Protein AF-0000000078806136 (afdb_homodimer)

pLDDT: mean 82.34, std 20.95, range [22.03, 98.88]

Structure (mmCIF, N/CA/C/O backbone):
data_AF-0000000078806136-model_v1
#
loop_
_entity.id
_entity.type
_entity.pdbx_description
1 polymer 'Uncharacterized protein'
#
loop_
_atom_site.group_PDB
_atom_site.id
_atom_site.type_symbol
_atom_site.label_atom_id
_atom_site.label_alt_id
_atom_site.label_comp_id
_atom_site.label_asym_id
_atom_site.label_entity_id
_atom_site.label_seq_id
_atom_site.pdbx_PDB_ins_code
_atom_site.Cartn_x
_atom_site.Cartn_y
_atom_site.Cartn_z
_atom_site.occupancy
_atom_site.B_iso_or_equiv
_atom_site.auth_seq_id
_atom_site.auth_comp_id
_atom_site.auth_asym_id
_atom_site.auth_atom_id
_atom_site.pdbx_PDB_model_num
ATOM 1 N N . MET A 1 1 ? -26.422 4.211 33.188 1 22.03 1 MET A N 1
ATOM 2 C CA . MET A 1 1 ? -26.219 2.791 32.906 1 22.03 1 MET A CA 1
ATOM 3 C C . MET A 1 1 ? -25.562 2.588 31.547 1 22.03 1 MET A C 1
ATOM 5 O O . MET A 1 1 ? -26.172 2.865 30.516 1 22.03 1 MET A O 1
ATOM 9 N N . GLY A 1 2 ? -24.25 2.902 31.297 1 23.31 2 GLY A N 1
ATOM 10 C CA . GLY A 1 2 ? -23.438 3.172 30.125 1 23.31 2 GLY A CA 1
ATOM 11 C C . GLY A 1 2 ? -23.141 1.932 29.297 1 23.31 2 GLY A C 1
ATOM 12 O O . GLY A 1 2 ? -22.531 0.977 29.812 1 23.31 2 GLY A O 1
ATOM 13 N N . SER A 1 3 ? -24 1.582 28.312 1 22.83 3 SER A N 1
ATOM 14 C CA . SER A 1 3 ? -23.969 0.37 27.5 1 22.83 3 SER A CA 1
ATOM 15 C C . SER A 1 3 ? -22.641 0.225 26.766 1 22.83 3 SER A C 1
ATOM 17 O O . SER A 1 3 ? -22.25 1.104 26 1 22.83 3 SER A O 1
ATOM 19 N N . GLU A 1 4 ? -21.656 -0.366 27.391 1 23.27 4 GLU A N 1
ATOM 20 C CA . GLU A 1 4 ? -20.359 -0.805 26.875 1 23.27 4 GLU A CA 1
ATOM 21 C C . GLU A 1 4 ? -20.531 -1.69 25.641 1 23.27 4 GLU A C 1
ATOM 23 O O . GLU A 1 4 ? -21.156 -2.752 25.719 1 23.27 4 GLU A O 1
ATOM 28 N N . LEU A 1 5 ? -20.734 -1.144 24.5 1 23.48 5 LEU A N 1
ATOM 29 C CA . LEU A 1 5 ? -20.781 -1.896 23.25 1 23.48 5 LEU A CA 1
ATOM 30 C C . LEU A 1 5 ? -19.578 -2.84 23.141 1 23.48 5 LEU A C 1
ATOM 32 O O . LEU A 1 5 ? -18.438 -2.393 23.016 1 23.48 5 LEU A O 1
ATOM 36 N N . ASP A 1 6 ? -19.594 -3.998 23.781 1 22.66 6 ASP A N 1
ATOM 37 C CA . ASP A 1 6 ? -18.656 -5.105 23.656 1 22.66 6 ASP A CA 1
ATOM 38 C C . ASP A 1 6 ? -18.516 -5.566 22.219 1 22.66 6 ASP A C 1
ATOM 40 O O . ASP A 1 6 ? -19.469 -6.113 21.641 1 22.66 6 ASP A O 1
ATOM 44 N N . LEU A 1 7 ? -17.922 -4.82 21.406 1 25.05 7 LEU A N 1
ATOM 45 C CA . LEU A 1 7 ? -17.578 -5.375 20.109 1 25.05 7 LEU A CA 1
ATOM 46 C C . LEU A 1 7 ? -16.953 -6.762 20.25 1 25.05 7 LEU A C 1
ATOM 48 O O . LEU A 1 7 ? -15.812 -6.895 20.688 1 25.05 7 LEU A O 1
ATOM 52 N N . LEU A 1 8 ? -17.766 -7.691 20.641 1 23.89 8 LEU A N 1
ATOM 53 C CA . LEU A 1 8 ? -17.328 -9.07 20.531 1 23.89 8 LEU A CA 1
ATOM 54 C C . LEU A 1 8 ? -16.656 -9.32 19.172 1 23.89 8 LEU A C 1
ATOM 56 O O . LEU A 1 8 ? -17.312 -9.242 18.125 1 23.89 8 LEU A O 1
ATOM 60 N N . LEU A 1 9 ? -15.516 -8.891 19.078 1 24.55 9 LEU A N 1
ATOM 61 C CA . LEU A 1 9 ? -14.75 -9.367 17.922 1 24.55 9 LEU A CA 1
ATOM 62 C C . LEU A 1 9 ? -15 -10.852 17.688 1 24.55 9 LEU A C 1
ATOM 64 O O . LEU A 1 9 ? -14.984 -11.648 18.641 1 24.55 9 LEU A O 1
ATOM 68 N N . PRO A 1 10 ? -15.922 -11.141 16.859 1 25.14 10 PRO A N 1
ATOM 69 C CA . PRO A 1 10 ? -16.109 -12.586 16.719 1 25.14 10 PRO A CA 1
ATOM 70 C C . PRO A 1 10 ? -14.797 -13.367 16.875 1 25.14 10 PRO A C 1
ATOM 72 O O . PRO A 1 10 ? -13.719 -12.828 16.609 1 25.14 10 PRO A O 1
ATOM 75 N N . ASP A 1 11 ? -14.742 -14.234 17.812 1 25.89 11 ASP A N 1
ATOM 76 C CA . ASP A 1 11 ? -13.695 -15.25 17.922 1 25.89 11 ASP A CA 1
ATOM 77 C C . ASP A 1 11 ? -13.281 -15.758 16.547 1 25.89 11 ASP A C 1
ATOM 79 O O . ASP A 1 11 ? -14.109 -16.25 15.781 1 25.89 11 ASP A O 1
ATOM 83 N N . THR A 1 12 ? -12.477 -15.07 15.914 1 28.09 12 THR A N 1
ATOM 84 C CA . THR A 1 12 ? -11.875 -15.773 14.789 1 28.09 12 THR A CA 1
ATOM 85 C C . THR A 1 12 ? -11.719 -17.266 15.094 1 28.09 12 THR A C 1
ATOM 87 O O . THR A 1 12 ? -11.078 -17.625 16.078 1 28.09 12 THR A O 1
ATOM 90 N N . GLU A 1 13 ? -12.773 -17.984 14.922 1 27.03 13 GLU A N 1
ATOM 91 C CA . GLU A 1 13 ? -12.555 -19.422 14.898 1 27.03 13 GLU A CA 1
ATOM 92 C C . GLU A 1 13 ? -11.164 -19.766 14.359 1 27.03 13 GLU A C 1
ATOM 94 O O . GLU A 1 13 ? -10.898 -19.609 13.164 1 27.03 13 GLU A O 1
ATOM 99 N N . ASN A 1 14 ? -10.156 -19.391 14.977 1 30.73 14 ASN A N 1
ATOM 100 C CA . ASN A 1 14 ? -8.914 -20.141 14.867 1 30.73 14 ASN A CA 1
ATOM 101 C C . ASN A 1 14 ? -9.188 -21.625 14.609 1 30.73 14 ASN A C 1
ATOM 103 O O . ASN A 1 14 ? -9.812 -22.297 15.422 1 30.73 14 ASN A O 1
ATOM 107 N N . ASP A 1 15 ? -9.555 -21.984 13.414 1 30.64 15 ASP A N 1
ATOM 108 C CA . ASP A 1 15 ? -9.75 -23.391 13.078 1 30.64 15 ASP A CA 1
ATOM 109 C C . ASP A 1 15 ? -8.82 -24.281 13.898 1 30.64 15 ASP A C 1
ATOM 111 O O . ASP A 1 15 ? -7.621 -24.359 13.633 1 30.64 15 ASP A O 1
ATOM 115 N N . ALA A 1 16 ? -9.078 -24.484 15.117 1 33.56 16 ALA A N 1
ATOM 116 C CA . ALA A 1 16 ? -8.562 -25.469 16.062 1 33.56 16 ALA A CA 1
ATOM 117 C C . ALA A 1 16 ? -8.391 -26.828 15.406 1 33.56 16 ALA A C 1
ATOM 119 O O . ALA A 1 16 ? -7.566 -27.641 15.844 1 33.56 16 ALA A O 1
ATOM 120 N N . GLY A 1 17 ? -9.375 -27.234 14.719 1 31.09 17 GLY A N 1
ATOM 121 C CA . GLY A 1 17 ? -9.383 -28.641 14.344 1 31.09 17 GLY A CA 1
ATOM 122 C C . GLY A 1 17 ? -8.555 -28.922 13.102 1 31.09 17 GLY A C 1
ATOM 123 O O . GLY A 1 17 ? -8.812 -29.891 12.391 1 31.09 17 GLY A O 1
ATOM 124 N N . ALA A 1 18 ? -8.031 -27.781 12.508 1 38.5 18 ALA A N 1
ATOM 125 C CA . ALA A 1 18 ? -7.215 -28.359 11.43 1 38.5 18 ALA A CA 1
ATOM 126 C C . ALA A 1 18 ? -6.211 -29.359 11.984 1 38.5 18 ALA A C 1
ATOM 128 O O . ALA A 1 18 ? -5.609 -29.141 13.039 1 38.5 18 ALA A O 1
ATOM 129 N N . PRO A 1 19 ? -6.152 -30.531 11.562 1 38.75 19 PRO A N 1
ATOM 130 C CA . PRO A 1 19 ? -5.16 -31.453 12.102 1 38.75 19 PRO A CA 1
ATOM 131 C C . PRO A 1 19 ? -3.791 -30.812 12.305 1 38.75 19 PRO A C 1
ATOM 133 O O . PRO A 1 19 ? -3.479 -29.797 11.664 1 38.75 19 PRO A O 1
ATOM 136 N N . GLN A 1 20 ? -2.906 -31.094 13.305 1 39.34 20 GLN A N 1
ATOM 137 C CA . GLN A 1 20 ? -1.476 -30.969 13.562 1 39.34 20 GLN A CA 1
ATOM 138 C C . GLN A 1 20 ? -0.671 -31.047 12.273 1 39.34 20 GLN A C 1
ATOM 140 O O . GLN A 1 20 ? -0.669 -32.094 11.602 1 39.34 20 GLN A O 1
ATOM 145 N N . GLY A 1 21 ? -0.499 -29.828 11.367 1 57.94 21 GLY A N 1
ATOM 146 C CA . GLY A 1 21 ? 0.366 -29.812 10.195 1 57.94 21 GLY A CA 1
ATOM 147 C C . GLY A 1 21 ? -0.222 -29.031 9.031 1 57.94 21 GLY A C 1
ATOM 148 O O . GLY A 1 21 ? 0.417 -28.891 7.984 1 57.94 21 GLY A O 1
ATOM 149 N N . ALA A 1 22 ? -1.512 -28.547 9.164 1 77.5 22 ALA A N 1
ATOM 150 C CA . ALA A 1 22 ? -2.113 -27.938 7.977 1 77.5 22 ALA A CA 1
ATOM 151 C C . ALA A 1 22 ? -1.697 -26.484 7.84 1 77.5 22 ALA A C 1
ATOM 153 O O . ALA A 1 22 ? -1.535 -25.781 8.844 1 77.5 22 ALA A O 1
ATOM 154 N N . PRO A 1 23 ? -1.522 -25.984 6.629 1 88.5 23 PRO A N 1
ATOM 155 C CA . PRO A 1 23 ? -1.137 -24.594 6.398 1 88.5 23 PRO A CA 1
ATOM 156 C C . PRO A 1 23 ? -2.23 -23.609 6.801 1 88.5 23 PRO A C 1
ATOM 158 O O . PRO A 1 23 ? -3.412 -23.953 6.816 1 88.5 23 PRO A O 1
ATOM 161 N N . ARG A 1 24 ? -1.916 -22.531 7.406 1 92.12 24 ARG A N 1
ATOM 162 C CA . ARG A 1 24 ? -2.824 -21.453 7.758 1 92.12 24 ARG A CA 1
ATOM 163 C C . ARG A 1 24 ? -3.035 -20.5 6.582 1 92.12 24 ARG A C 1
ATOM 165 O O . ARG A 1 24 ? -2.072 -20.078 5.941 1 92.12 24 ARG A O 1
ATOM 172 N N . THR A 1 25 ? -4.324 -20.234 6.258 1 93.31 25 THR A N 1
ATOM 173 C CA . THR A 1 25 ? -4.648 -19.297 5.191 1 93.31 25 THR A CA 1
ATOM 174 C C . THR A 1 25 ? -5.129 -17.969 5.766 1 93.31 25 THR A C 1
ATOM 176 O O . THR A 1 25 ? -6.082 -17.922 6.551 1 93.31 25 THR A O 1
ATOM 179 N N . ILE A 1 26 ? -4.512 -16.859 5.469 1 96 26 ILE A N 1
ATOM 180 C CA . ILE A 1 26 ? -4.863 -15.523 5.918 1 96 26 ILE A CA 1
ATOM 181 C C . ILE A 1 26 ? -5.5 -14.75 4.766 1 96 26 ILE A C 1
ATOM 183 O O . ILE A 1 26 ? -4.805 -14.289 3.857 1 96 26 ILE A O 1
ATOM 187 N N . GLU A 1 27 ? -6.762 -14.586 4.871 1 95.38 27 GLU A N 1
ATOM 188 C CA . GLU A 1 27 ? -7.504 -13.867 3.838 1 95.38 27 GLU A CA 1
ATOM 189 C C . GLU A 1 27 ? -7.367 -12.352 4.008 1 95.38 27 GLU A C 1
ATOM 191 O O . GLU A 1 27 ? -7.383 -11.844 5.129 1 95.38 27 GLU A O 1
ATOM 196 N N . ARG A 1 28 ? -7.328 -11.641 2.885 1 96.56 28 ARG A N 1
ATOM 197 C CA . ARG A 1 28 ? -7.273 -10.18 2.928 1 96.56 28 ARG A CA 1
ATOM 198 C C . ARG A 1 28 ? -8.664 -9.578 2.75 1 96.56 28 ARG A C 1
ATOM 200 O O . ARG A 1 28 ? -8.883 -8.766 1.852 1 96.56 28 ARG A O 1
ATOM 207 N N . SER A 1 29 ? -9.547 -9.992 3.607 1 97.06 29 SER A N 1
ATOM 208 C CA . SER A 1 29 ? -10.875 -9.398 3.703 1 97.06 29 SER A CA 1
ATOM 209 C C . SER A 1 29 ? -10.836 -8.07 4.449 1 97.06 29 SER A C 1
ATOM 211 O O . SER A 1 29 ? -9.867 -7.773 5.152 1 97.06 29 SER A O 1
ATOM 213 N N . PRO A 1 30 ? -11.891 -7.238 4.277 1 98.25 30 PRO A N 1
ATOM 214 C CA . PRO A 1 30 ? -11.938 -5.969 5.008 1 98.25 30 PRO A CA 1
ATOM 215 C C . PRO A 1 30 ? -11.727 -6.145 6.508 1 98.25 30 PRO A C 1
ATOM 217 O O . PRO A 1 30 ? -10.961 -5.395 7.117 1 98.25 30 PRO A O 1
ATOM 220 N N . ARG A 1 31 ? -12.297 -7.164 7.086 1 98.38 31 ARG A N 1
ATOM 221 C CA . ARG A 1 31 ? -12.164 -7.418 8.516 1 98.38 31 ARG A CA 1
ATOM 222 C C . ARG A 1 31 ? -10.719 -7.781 8.867 1 98.3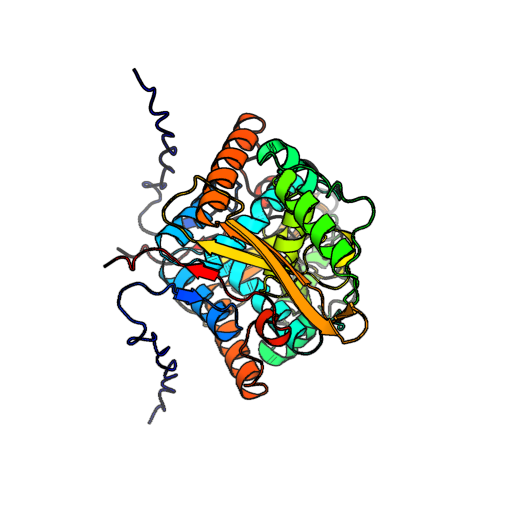8 31 ARG A C 1
ATOM 224 O O . ARG A 1 31 ? -10.188 -7.309 9.875 1 98.38 31 ARG A O 1
ATOM 231 N N . ASN A 1 32 ? -10.133 -8.602 8.102 1 98.19 32 ASN A N 1
ATOM 232 C CA . ASN A 1 32 ? -8.758 -9.016 8.375 1 98.19 32 ASN A CA 1
ATOM 233 C C . ASN A 1 32 ? -7.77 -7.875 8.141 1 98.19 32 ASN A C 1
ATOM 235 O O . ASN A 1 32 ? -6.758 -7.777 8.836 1 98.19 32 ASN A O 1
ATOM 239 N N . LEU A 1 33 ? -8.086 -7.027 7.152 1 98.69 33 LEU A N 1
ATOM 240 C CA . LEU A 1 33 ? -7.211 -5.887 6.898 1 98.69 33 LEU A CA 1
ATOM 241 C C . LEU A 1 33 ? -7.207 -4.93 8.086 1 98.69 33 LEU A C 1
ATOM 243 O O . LEU A 1 33 ? -6.145 -4.523 8.555 1 98.69 33 LEU A O 1
ATOM 247 N N . ILE A 1 34 ? -8.422 -4.582 8.555 1 98.88 34 ILE A N 1
ATOM 248 C CA . ILE A 1 34 ? -8.484 -3.643 9.672 1 98.88 34 ILE A CA 1
ATOM 249 C C . ILE A 1 34 ? -7.93 -4.301 10.93 1 98.88 34 ILE A C 1
ATOM 251 O O . ILE A 1 34 ? -7.301 -3.641 11.758 1 98.88 34 ILE A O 1
ATOM 255 N N . GLY A 1 35 ? -8.156 -5.617 11.117 1 98.81 35 GLY A N 1
ATOM 256 C CA . GLY A 1 35 ? -7.547 -6.344 12.211 1 98.81 35 GLY A CA 1
ATOM 257 C C . GLY A 1 35 ? -6.031 -6.336 12.164 1 98.81 35 GLY A C 1
ATOM 258 O O . GLY A 1 35 ? -5.371 -6.18 13.195 1 98.81 35 GLY A O 1
ATOM 259 N N . GLU A 1 36 ? -5.5 -6.566 10.984 1 98.75 36 GLU A N 1
ATOM 260 C CA . GLU A 1 36 ? -4.051 -6.527 10.797 1 98.75 36 GLU A CA 1
ATOM 261 C C . GLU A 1 36 ? -3.484 -5.156 11.141 1 98.75 36 GLU A C 1
ATOM 263 O O . GLU A 1 36 ? -2.428 -5.059 11.773 1 98.75 36 GLU A O 1
ATOM 268 N N . ALA A 1 37 ? -4.156 -4.066 10.68 1 98.81 37 ALA A N 1
ATOM 269 C CA . ALA A 1 37 ? -3.711 -2.713 11 1 98.81 37 ALA A CA 1
ATOM 270 C C . ALA A 1 37 ? -3.68 -2.49 12.508 1 98.81 37 ALA A C 1
ATOM 272 O O . ALA A 1 37 ? -2.729 -1.907 13.039 1 98.81 37 ALA A O 1
ATOM 273 N N . ARG A 1 38 ? -4.66 -2.951 13.188 1 98.81 38 ARG A N 1
ATOM 274 C CA . ARG A 1 38 ? -4.711 -2.826 14.641 1 98.81 38 ARG A CA 1
ATOM 275 C C . ARG A 1 38 ? -3.578 -3.605 15.305 1 98.81 38 ARG A C 1
ATOM 277 O O . ARG A 1 38 ? -2.91 -3.1 16.203 1 98.81 38 ARG A O 1
ATOM 284 N N . LEU A 1 39 ? -3.365 -4.828 14.883 1 98.75 39 LEU A N 1
ATOM 285 C CA . LEU A 1 39 ? -2.289 -5.645 15.43 1 98.75 39 LEU A CA 1
ATOM 286 C C . LEU A 1 39 ? -0.934 -4.984 15.203 1 98.75 39 LEU A C 1
ATOM 288 O O . LEU A 1 39 ? -0.075 -4.996 16.094 1 98.75 39 LEU A O 1
ATOM 292 N N . ALA A 1 40 ? -0.75 -4.469 14.016 1 98.75 40 ALA A N 1
ATOM 293 C CA . ALA A 1 40 ? 0.492 -3.756 13.719 1 98.75 40 ALA A CA 1
ATOM 294 C C . ALA A 1 40 ? 0.665 -2.553 14.641 1 98.75 40 ALA A C 1
ATOM 296 O O . ALA A 1 40 ? 1.751 -2.326 15.18 1 98.75 40 ALA A O 1
ATOM 297 N N . PHE A 1 41 ? -0.409 -1.783 14.805 1 98.44 41 PHE A N 1
ATOM 298 C CA . PHE A 1 41 ? -0.389 -0.627 15.688 1 98.44 41 PHE A CA 1
ATOM 299 C C . PHE A 1 41 ? 0.006 -1.037 17.109 1 98.44 41 PHE A C 1
ATOM 301 O O . PHE A 1 41 ? 0.871 -0.41 17.719 1 98.44 41 PHE A O 1
ATOM 308 N N . ASP A 1 42 ? -0.564 -2.107 17.578 1 97.38 42 ASP A N 1
ATOM 309 C CA . ASP A 1 42 ? -0.329 -2.574 18.938 1 97.38 42 ASP A CA 1
ATOM 310 C C . ASP A 1 42 ? 1.096 -3.098 19.109 1 97.38 42 ASP A C 1
ATOM 312 O O . ASP A 1 42 ? 1.669 -3.023 20.188 1 97.38 42 ASP A O 1
ATOM 316 N N . ALA A 1 43 ? 1.658 -3.59 18.047 1 97.12 43 ALA A N 1
ATOM 317 C CA . ALA A 1 43 ? 3.021 -4.113 18.078 1 97.12 43 ALA A CA 1
ATOM 318 C C . ALA A 1 43 ? 4.043 -2.992 17.891 1 97.12 43 ALA A C 1
ATOM 320 O O . ALA A 1 43 ? 5.25 -3.24 17.859 1 97.12 43 ALA A O 1
ATOM 321 N N . GLY A 1 44 ? 3.621 -1.729 17.672 1 96.38 44 GLY A N 1
ATOM 322 C CA . GLY A 1 44 ? 4.512 -0.599 17.484 1 96.38 44 GLY A CA 1
ATOM 323 C C . GLY A 1 44 ? 5.023 -0.487 16.047 1 96.38 44 GLY A C 1
ATOM 324 O O . GLY A 1 44 ? 5.965 0.263 15.781 1 96.38 44 GLY A O 1
ATOM 325 N N . LEU A 1 45 ? 4.438 -1.292 15.148 1 98.38 45 LEU A N 1
ATO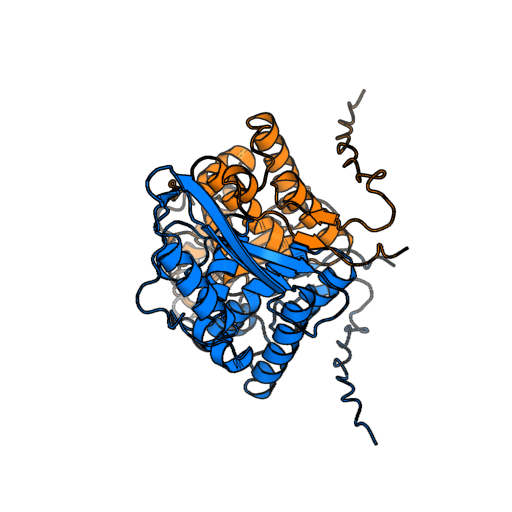M 326 C CA . LEU A 1 45 ? 4.805 -1.248 13.734 1 98.38 45 LEU A CA 1
ATOM 327 C C . LEU A 1 45 ? 3.957 -0.227 12.984 1 98.38 45 LEU A C 1
ATOM 329 O O . LEU A 1 45 ? 3.059 -0.598 12.227 1 98.38 45 LEU A O 1
ATOM 333 N N . LEU A 1 46 ? 4.312 1.012 13.125 1 98.62 46 LEU A N 1
ATOM 334 C CA . LEU A 1 46 ? 3.436 2.111 12.734 1 98.62 46 LEU A CA 1
ATOM 335 C C . LEU A 1 46 ? 3.459 2.314 11.219 1 98.62 46 LEU A C 1
ATOM 337 O O . LEU A 1 46 ? 2.451 2.705 10.625 1 98.62 46 LEU A O 1
ATOM 341 N N . ILE A 1 47 ? 4.629 2.037 10.539 1 98.75 47 ILE A N 1
ATOM 342 C CA . ILE A 1 47 ? 4.66 2.078 9.078 1 98.75 47 ILE A CA 1
ATOM 343 C C . ILE A 1 47 ? 3.695 1.037 8.516 1 98.75 47 ILE A C 1
ATOM 345 O O . ILE A 1 47 ? 2.906 1.336 7.613 1 98.75 47 ILE A O 1
ATOM 349 N N . SER A 1 48 ? 3.73 -0.186 9.094 1 98.81 48 SER A N 1
ATOM 350 C CA . SER A 1 48 ? 2.846 -1.269 8.672 1 98.81 48 SER A CA 1
ATOM 351 C C . SER A 1 48 ? 1.382 -0.897 8.891 1 98.81 48 SER A C 1
ATOM 353 O O . SER A 1 48 ? 0.556 -1.07 7.988 1 98.81 48 SER A O 1
ATOM 355 N N . CYS A 1 49 ? 1.104 -0.375 10.062 1 98.88 49 CYS A N 1
ATOM 356 C CA . CYS A 1 49 ? -0.261 0.033 10.375 1 98.88 49 CYS A CA 1
ATOM 357 C C . CYS A 1 49 ? -0.784 1.026 9.344 1 98.88 49 CYS A C 1
ATOM 359 O O . CYS A 1 49 ? -1.831 0.802 8.734 1 98.88 49 CYS A O 1
ATOM 361 N N . LEU A 1 50 ? -0.031 2.061 9.141 1 98.88 50 LEU A N 1
ATOM 362 C CA . LEU A 1 50 ? -0.446 3.115 8.219 1 98.88 50 LEU A CA 1
ATOM 363 C C . LEU A 1 50 ? -0.604 2.574 6.805 1 98.88 50 LEU A C 1
ATOM 365 O O . LEU A 1 50 ? -1.581 2.889 6.121 1 98.88 50 LEU A O 1
ATOM 369 N N . THR A 1 51 ? 0.321 1.754 6.359 1 98.88 51 THR A N 1
ATOM 370 C CA . THR A 1 51 ? 0.348 1.261 4.988 1 98.88 51 THR A CA 1
ATOM 371 C C . THR A 1 51 ? -0.854 0.363 4.711 1 98.88 51 THR A C 1
ATOM 373 O O . THR A 1 51 ? -1.502 0.486 3.67 1 98.88 51 THR A O 1
ATOM 376 N N . VAL A 1 52 ? -1.174 -0.506 5.621 1 98.88 52 VAL A N 1
ATOM 377 C CA . VAL A 1 52 ? -2.344 -1.36 5.449 1 98.88 52 VAL A CA 1
ATOM 378 C C . VAL A 1 52 ? -3.615 -0.518 5.531 1 98.88 52 VAL A C 1
ATOM 380 O O . VAL A 1 52 ? -4.52 -0.668 4.707 1 98.88 52 VAL A O 1
ATOM 383 N N . LEU A 1 53 ? -3.635 0.368 6.461 1 98.88 53 LEU A N 1
ATOM 384 C CA . LEU A 1 53 ? -4.82 1.161 6.77 1 98.88 53 LEU A CA 1
ATOM 385 C C . LEU A 1 53 ? -5.273 1.953 5.547 1 98.88 53 LEU A C 1
ATOM 387 O O . LEU A 1 53 ? -6.469 2.002 5.242 1 98.88 53 LEU A O 1
ATOM 391 N N . VAL A 1 54 ? -4.352 2.545 4.828 1 98.81 54 VAL A N 1
ATOM 392 C CA . VAL A 1 54 ? -4.715 3.463 3.754 1 98.81 54 VAL A CA 1
ATOM 393 C C . VAL A 1 54 ? -5.219 2.674 2.547 1 98.81 54 VAL A C 1
ATOM 395 O O . VAL A 1 54 ? -5.805 3.246 1.626 1 98.81 54 VAL A O 1
ATOM 398 N N . THR A 1 55 ? -5.07 1.377 2.506 1 98.75 55 THR A N 1
ATOM 399 C CA . THR A 1 55 ? -5.527 0.59 1.365 1 98.75 55 THR A CA 1
ATOM 400 C C . THR A 1 55 ? -7 0.231 1.513 1 98.75 55 THR A C 1
ATOM 402 O O . THR A 1 55 ? -7.66 -0.12 0.532 1 98.75 55 THR A O 1
ATOM 405 N N . ILE A 1 56 ? -7.523 0.251 2.689 1 98.88 56 ILE A N 1
ATOM 406 C CA . ILE A 1 56 ? -8.781 -0.388 3.055 1 98.88 56 ILE A CA 1
ATOM 407 C C . ILE A 1 56 ? -9.93 0.233 2.256 1 98.88 56 ILE A C 1
ATOM 409 O O . ILE A 1 56 ? -10.727 -0.482 1.648 1 98.88 56 ILE A O 1
ATOM 413 N N . PRO A 1 57 ? -10.047 1.581 2.146 1 98.75 57 PRO A N 1
ATOM 414 C CA . PRO A 1 57 ? -11.188 2.146 1.415 1 98.75 57 PRO A CA 1
ATOM 415 C C . PRO A 1 57 ? -11.211 1.721 -0.051 1 98.75 57 PRO A C 1
ATOM 417 O O . PRO A 1 57 ? -12.281 1.433 -0.593 1 98.75 57 PRO A O 1
ATOM 420 N N . ASP A 1 58 ? -10.031 1.713 -0.647 1 97.94 58 ASP A N 1
ATOM 421 C CA . ASP A 1 58 ? -9.977 1.317 -2.051 1 97.94 58 ASP A CA 1
ATOM 422 C C . ASP A 1 58 ? -10.344 -0.153 -2.225 1 97.94 58 ASP A C 1
ATOM 424 O O . ASP A 1 58 ? -11.078 -0.508 -3.152 1 97.94 58 ASP A O 1
ATOM 428 N N . VAL A 1 59 ? -9.844 -1.013 -1.363 1 97.75 59 VAL A N 1
ATOM 429 C CA . VAL A 1 59 ? -10.172 -2.434 -1.409 1 97.75 59 VAL A CA 1
ATOM 430 C C . VAL A 1 59 ? -11.688 -2.619 -1.272 1 97.75 59 VAL A C 1
ATOM 432 O O . VAL A 1 59 ? -12.305 -3.34 -2.059 1 97.75 59 VAL A O 1
ATOM 435 N N . CYS A 1 60 ? -12.305 -1.952 -0.316 1 98.31 60 CYS A N 1
ATOM 436 C CA . CYS A 1 60 ? -13.734 -2.062 -0.076 1 98.31 60 CYS A CA 1
ATOM 437 C C . CYS A 1 60 ? -14.531 -1.528 -1.262 1 98.31 60 CYS A C 1
ATOM 439 O O . CYS A 1 60 ? -15.508 -2.146 -1.688 1 98.31 60 CYS A O 1
ATOM 441 N N . ALA A 1 61 ? -14.109 -0.401 -1.767 1 97.88 61 ALA A N 1
ATOM 442 C CA . ALA A 1 61 ? -14.789 0.189 -2.914 1 97.88 61 ALA A CA 1
ATOM 443 C C . ALA A 1 61 ? -14.742 -0.743 -4.121 1 97.88 61 ALA A C 1
ATOM 445 O O . ALA A 1 61 ? -15.719 -0.858 -4.867 1 97.88 61 ALA A O 1
ATOM 446 N N . ASN A 1 62 ? -13.609 -1.386 -4.305 1 95.06 62 ASN A N 1
ATOM 447 C CA . ASN A 1 62 ? -13.43 -2.309 -5.418 1 95.06 62 ASN A CA 1
ATOM 448 C C . ASN A 1 62 ? -14.344 -3.523 -5.297 1 95.06 62 ASN A C 1
ATOM 450 O O . ASN A 1 62 ? -14.805 -4.066 -6.301 1 95.06 62 ASN A O 1
ATOM 454 N N . LEU A 1 63 ? -14.57 -3.959 -4.09 1 95 63 LEU A N 1
ATOM 455 C CA . LEU A 1 63 ? -15.469 -5.086 -3.859 1 95 63 LEU A CA 1
ATOM 456 C C . LEU A 1 63 ? -16.891 -4.734 -4.266 1 95 63 LEU A C 1
ATOM 458 O O . LEU A 1 63 ? -17.656 -5.605 -4.695 1 95 63 LEU A O 1
ATOM 462 N N . ILE A 1 64 ? -17.25 -3.482 -4.121 1 95.12 64 ILE A N 1
ATOM 463 C CA . ILE A 1 64 ? -18.594 -3.035 -4.496 1 95.12 64 ILE A CA 1
ATOM 464 C C . ILE A 1 64 ? -18.688 -2.918 -6.016 1 95.12 64 ILE A C 1
ATOM 466 O O . ILE A 1 64 ? -19.578 -3.492 -6.633 1 95.12 64 ILE A O 1
ATOM 470 N N . ASP A 1 65 ? -17.781 -2.137 -6.602 1 93.94 65 ASP A N 1
ATOM 471 C CA . ASP A 1 65 ? -17.797 -1.851 -8.031 1 93.94 65 ASP A CA 1
ATOM 472 C C . ASP A 1 65 ? -16.391 -1.514 -8.523 1 93.94 65 ASP A C 1
ATOM 474 O O . ASP A 1 65 ? -15.953 -0.36 -8.453 1 93.94 65 ASP A O 1
ATOM 478 N N . PRO A 1 66 ? -15.727 -2.441 -9.125 1 90.62 66 PRO A N 1
ATOM 479 C CA . PRO A 1 66 ? -14.352 -2.209 -9.57 1 90.62 66 PRO A CA 1
ATOM 480 C C . PRO A 1 66 ? -14.266 -1.195 -10.711 1 90.62 66 PRO A C 1
ATOM 482 O O . PRO A 1 66 ? -13.18 -0.692 -11.008 1 90.62 66 PRO A O 1
ATOM 485 N N . SER A 1 67 ? -15.273 -0.858 -11.312 1 90.06 67 SER A N 1
ATOM 486 C CA . SER A 1 67 ? -15.258 0.038 -12.469 1 90.06 67 SER A CA 1
ATOM 487 C C . SER A 1 67 ? -15.422 1.492 -12.039 1 90.06 67 SER A C 1
ATOM 489 O O . SER A 1 67 ? -15.203 2.408 -12.836 1 90.06 67 SER A O 1
ATOM 491 N N . ASN A 1 68 ? -15.734 1.71 -10.789 1 92.81 68 ASN A N 1
ATOM 492 C CA . ASN A 1 68 ? -15.977 3.062 -10.297 1 92.81 68 ASN A CA 1
ATOM 493 C C . ASN A 1 68 ? -14.672 3.766 -9.93 1 92.81 68 ASN A C 1
ATOM 495 O O . ASN A 1 68 ? -14.102 3.516 -8.867 1 92.81 68 ASN A O 1
ATOM 499 N N . LYS A 1 69 ? -14.266 4.719 -10.625 1 90.12 69 LYS A N 1
ATOM 500 C CA . LYS A 1 69 ? -13 5.422 -10.438 1 90.12 69 LYS A CA 1
ATOM 501 C C . LYS A 1 69 ? -13.031 6.285 -9.18 1 90.12 69 LYS A C 1
ATOM 503 O O . LYS A 1 69 ? -11.984 6.605 -8.617 1 90.12 69 LYS A O 1
ATOM 508 N N . ASP A 1 70 ? -14.211 6.676 -8.742 1 93.44 70 ASP A N 1
ATOM 509 C CA . ASP A 1 70 ? -14.352 7.5 -7.547 1 93.44 70 ASP A CA 1
ATOM 510 C C . ASP A 1 70 ? -14.719 6.648 -6.332 1 93.44 70 ASP A C 1
ATOM 512 O O . ASP A 1 70 ? -15.141 7.176 -5.301 1 93.44 70 ASP A O 1
ATOM 516 N N . GLY A 1 71 ? -14.656 5.402 -6.426 1 96.62 71 GLY A N 1
ATOM 517 C CA . GLY A 1 71 ? -15.109 4.484 -5.398 1 96.62 71 GLY A CA 1
ATOM 518 C C . GLY A 1 71 ? -14.461 4.727 -4.047 1 96.62 71 GLY A C 1
ATOM 519 O O . GLY A 1 71 ? -15.141 4.75 -3.021 1 96.62 71 GLY A O 1
ATOM 520 N N . GLN A 1 72 ? -13.188 4.922 -4.078 1 96.94 72 GLN A N 1
ATOM 521 C CA . GLN A 1 72 ? -12.461 5.141 -2.832 1 96.94 72 GLN A CA 1
ATOM 522 C C . GLN A 1 72 ? -12.961 6.391 -2.115 1 96.94 72 GLN A C 1
ATOM 524 O O . GLN A 1 72 ? -13.234 6.355 -0.913 1 96.94 72 GLN A O 1
ATOM 529 N N . ARG A 1 73 ? -13.023 7.5 -2.83 1 96.25 73 ARG A N 1
ATOM 530 C CA . ARG A 1 73 ? -13.477 8.766 -2.254 1 96.25 73 ARG A CA 1
ATOM 531 C C . ARG A 1 73 ? -14.891 8.633 -1.694 1 96.25 73 ARG A C 1
ATOM 533 O O . ARG A 1 73 ? -15.172 9.117 -0.596 1 96.25 73 ARG A O 1
ATOM 540 N N . ASN A 1 74 ? -15.742 7.992 -2.459 1 97.62 74 ASN A N 1
ATOM 541 C CA . ASN A 1 74 ? -17.125 7.781 -2.02 1 97.62 74 ASN A CA 1
ATOM 542 C C . ASN A 1 74 ? -17.172 6.93 -0.753 1 97.62 74 ASN A C 1
ATOM 544 O O . ASN A 1 74 ? -17.984 7.199 0.146 1 97.62 74 ASN A O 1
ATOM 548 N N . TRP A 1 75 ? -16.375 5.934 -0.741 1 98.56 75 TRP A N 1
ATOM 549 C CA . TRP A 1 75 ? -16.328 5.074 0.437 1 98.56 75 TRP A CA 1
ATOM 550 C C . TRP A 1 75 ? -15.906 5.867 1.671 1 98.56 75 TRP A C 1
ATOM 552 O O . TRP A 1 75 ? -16.516 5.727 2.74 1 98.56 75 TRP A O 1
ATOM 562 N N . CYS A 1 76 ? -14.922 6.727 1.527 1 97.94 76 CYS A N 1
ATOM 563 C CA . CYS A 1 76 ? -14.438 7.551 2.629 1 97.94 76 CYS A CA 1
ATOM 564 C C . CYS A 1 76 ? -15.523 8.508 3.113 1 97.94 76 CYS A C 1
ATOM 566 O O . CYS A 1 76 ? -15.68 8.711 4.32 1 97.94 76 CYS A O 1
ATOM 568 N N . THR A 1 77 ? -16.234 9.07 2.195 1 96.81 77 THR A N 1
ATOM 569 C CA . THR A 1 77 ? -17.312 9.984 2.555 1 96.81 77 THR A CA 1
ATOM 570 C C . THR A 1 77 ? -18.422 9.242 3.305 1 96.81 77 THR A C 1
ATOM 572 O O . THR A 1 77 ? -18.875 9.703 4.348 1 96.81 77 THR A O 1
ATOM 575 N N . ARG A 1 78 ? -18.719 8.18 2.846 1 97.62 78 ARG A N 1
ATOM 576 C CA . ARG A 1 78 ? -19.875 7.449 3.363 1 97.62 78 ARG A CA 1
ATOM 577 C C . ARG A 1 78 ? -19.547 6.797 4.703 1 97.62 78 ARG A C 1
ATOM 579 O O . ARG A 1 78 ? -20.344 6.859 5.641 1 97.62 78 ARG A O 1
ATOM 586 N N . TYR A 1 79 ? -18.359 6.199 4.801 1 98.56 79 TYR A N 1
ATOM 587 C CA . TYR A 1 79 ? -18.156 5.32 5.945 1 98.56 79 TYR A CA 1
ATOM 588 C C . TYR A 1 79 ? -17.188 5.953 6.945 1 98.56 79 TYR A C 1
ATOM 590 O O . TYR A 1 79 ? -17.156 5.562 8.117 1 98.56 79 TYR A O 1
ATOM 598 N N . LEU A 1 80 ? -16.406 6.918 6.492 1 97.44 80 LEU A N 1
ATOM 599 C CA . LEU A 1 80 ? -15.5 7.602 7.414 1 97.44 80 LEU A CA 1
ATOM 600 C C . LEU A 1 80 ? -16.031 8.984 7.77 1 97.44 80 LEU A C 1
ATOM 602 O O . LEU A 1 80 ? -15.516 9.633 8.68 1 97.44 80 LEU A O 1
ATOM 606 N N . GLY A 1 81 ? -16.953 9.469 6.996 1 94.56 81 GLY A N 1
ATOM 607 C CA . GLY A 1 81 ? -17.594 10.742 7.293 1 94.56 81 GLY A CA 1
ATOM 608 C C . GLY A 1 81 ? -16.781 11.938 6.824 1 94.56 81 GLY A C 1
ATOM 609 O O . GLY A 1 81 ? -16.953 13.047 7.328 1 94.56 81 GLY A O 1
ATOM 610 N N . PHE A 1 82 ? -15.867 11.711 5.93 1 93.69 82 PHE A N 1
ATOM 611 C CA . PHE A 1 82 ? -15.094 12.82 5.398 1 93.69 82 PHE A CA 1
ATOM 612 C C . PHE A 1 82 ? -15.898 13.594 4.359 1 93.69 82 PHE A C 1
ATOM 614 O O . PHE A 1 82 ? -16.594 12.992 3.539 1 93.69 82 PHE A O 1
ATOM 621 N N . PRO A 1 83 ? -15.781 14.906 4.398 1 90.62 83 PRO A N 1
ATOM 622 C CA . PRO A 1 83 ? -16.312 15.617 3.234 1 90.62 83 PRO A CA 1
ATOM 623 C C . PRO A 1 83 ? -15.625 15.203 1.932 1 90.62 83 PRO A C 1
ATOM 625 O O . PRO A 1 83 ? -14.461 14.805 1.939 1 90.62 83 PRO A O 1
ATOM 628 N N . SER A 1 84 ? -16.297 15.273 0.81 1 87.12 84 SER A N 1
ATOM 629 C CA . SER A 1 84 ? -15.781 14.766 -0.459 1 87.12 84 SER A CA 1
ATOM 630 C C . SER A 1 84 ? -14.578 15.586 -0.935 1 87.12 84 SER A C 1
ATOM 632 O O . SER A 1 84 ? -13.492 15.039 -1.122 1 87.12 84 SER A O 1
ATOM 634 N N . THR A 1 85 ? -14.828 16.891 -1.326 1 78.06 85 THR A N 1
ATOM 635 C CA . THR A 1 85 ? -13.758 17.719 -1.878 1 78.06 85 THR A CA 1
ATOM 636 C C . THR A 1 85 ? -13.555 18.969 -1.03 1 78.06 85 THR A C 1
ATOM 638 O O . THR A 1 85 ? -14.461 19.391 -0.315 1 78.06 85 THR A O 1
ATOM 641 N N . PRO A 1 86 ? -12.125 19.266 -1.18 1 61.91 86 PRO A N 1
ATOM 642 C CA . PRO A 1 86 ? -11.938 20.516 -0.456 1 61.91 86 PRO A CA 1
ATOM 643 C C . PRO A 1 86 ? -12.773 21.656 -1.029 1 61.91 86 PRO A C 1
ATOM 645 O O . PRO A 1 86 ? -13.039 21.688 -2.234 1 61.91 86 PRO A O 1
ATOM 648 N N . VAL A 1 87 ? -13.594 22.266 -0.282 1 53.72 87 VAL A N 1
ATOM 649 C CA . VAL A 1 87 ? -14.43 23.391 -0.708 1 53.72 87 VAL A CA 1
ATOM 650 C C . VAL A 1 87 ? -13.555 24.609 -1.017 1 53.72 87 VAL A C 1
ATOM 652 O O . VAL A 1 87 ? -14 25.75 -0.881 1 53.72 87 VAL A O 1
ATOM 655 N N . VAL A 1 88 ? -12.25 24.469 -1.077 1 54.91 88 VAL A N 1
ATOM 656 C CA . VAL A 1 88 ? -11.719 25.812 -1.213 1 54.91 88 VAL A CA 1
ATOM 657 C C . VAL A 1 88 ? -11.688 26.219 -2.688 1 54.91 88 VAL A C 1
ATOM 659 O O . VAL A 1 88 ? -11.336 25.406 -3.547 1 54.91 88 VAL A O 1
ATOM 662 N N . ASP A 1 89 ? -12.516 27.125 -3.205 1 51.34 89 ASP A N 1
ATOM 663 C CA . ASP A 1 89 ? -12.633 27.672 -4.551 1 51.34 89 ASP A CA 1
ATOM 664 C C . ASP A 1 89 ? -11.266 27.781 -5.223 1 51.34 89 ASP A C 1
ATOM 666 O O . ASP A 1 89 ? -11.148 27.562 -6.43 1 51.34 89 ASP A O 1
ATOM 670 N N . ASP A 1 90 ? -10.227 28.406 -4.559 1 53.16 90 ASP A N 1
ATOM 671 C CA . ASP A 1 90 ? -8.922 28.688 -5.141 1 53.16 90 ASP A CA 1
ATOM 672 C C . ASP A 1 90 ? -7.797 28.156 -4.254 1 53.16 90 ASP A C 1
ATOM 674 O O . ASP A 1 90 ? -7.395 28.797 -3.289 1 53.16 90 ASP A O 1
ATOM 678 N N . ILE A 1 91 ? -7.621 26.766 -4.312 1 57.19 91 ILE A N 1
ATOM 679 C CA . ILE A 1 91 ? -6.449 26.234 -3.625 1 57.19 91 ILE A CA 1
ATOM 680 C C . ILE A 1 91 ? -5.18 26.797 -4.254 1 57.19 91 ILE A C 1
ATOM 682 O O . ILE A 1 91 ? -4.84 26.469 -5.395 1 57.19 91 ILE A O 1
ATOM 686 N N . ASP A 1 92 ? -4.836 27.938 -3.906 1 61.75 92 ASP A N 1
ATOM 687 C CA . ASP A 1 92 ? -3.58 28.469 -4.43 1 61.75 92 ASP A CA 1
ATOM 688 C C . ASP A 1 92 ? -2.381 27.812 -3.744 1 61.75 92 ASP A C 1
ATOM 690 O O . ASP A 1 92 ? -2.115 28.078 -2.57 1 61.75 92 ASP A O 1
ATOM 694 N N . ARG A 1 93 ? -1.791 26.891 -4.438 1 73.75 93 ARG A N 1
ATOM 695 C CA . ARG A 1 93 ? -0.614 26.219 -3.895 1 73.75 93 ARG A CA 1
ATOM 696 C C . ARG A 1 93 ? 0.667 26.922 -4.324 1 73.75 93 ARG A C 1
ATOM 698 O O . ARG A 1 93 ? 1.744 26.328 -4.324 1 73.75 93 ARG A O 1
ATOM 705 N N . SER A 1 94 ? 0.328 28.125 -4.758 1 68.44 94 SER A N 1
ATOM 706 C CA . SER A 1 94 ? 1.503 28.891 -5.16 1 68.44 94 SER A CA 1
ATOM 707 C C . SER A 1 94 ? 2.469 29.078 -3.996 1 68.44 94 SER A C 1
ATOM 709 O O . SER A 1 94 ? 2.045 29.266 -2.854 1 68.44 94 SER A O 1
ATOM 711 N N . ARG A 1 95 ? 3.689 28.922 -4.344 1 69.81 95 ARG A N 1
ATOM 712 C CA . ARG A 1 95 ? 4.742 29.094 -3.346 1 69.81 95 ARG A CA 1
ATOM 713 C C . ARG A 1 95 ? 4.93 30.578 -2.994 1 69.81 95 ARG A C 1
ATOM 715 O O . ARG A 1 95 ? 5.531 30.891 -1.967 1 69.81 95 ARG A O 1
ATOM 722 N N . LYS A 1 96 ? 4.441 31.406 -3.873 1 71.5 96 LYS A N 1
ATOM 723 C CA . LYS A 1 96 ? 4.477 32.844 -3.609 1 71.5 96 LYS A CA 1
ATOM 724 C C . LYS A 1 96 ? 3.078 33.375 -3.32 1 71.5 96 LYS A C 1
ATOM 726 O O . LYS A 1 96 ? 2.195 33.312 -4.18 1 71.5 96 LYS A O 1
ATOM 731 N N . GLN A 1 97 ? 2.93 33.594 -2.068 1 72.31 97 GLN A N 1
ATOM 732 C CA . GLN A 1 97 ? 1.611 34.094 -1.668 1 72.31 97 GLN A CA 1
ATOM 733 C C . GLN A 1 97 ? 1.726 35.25 -0.677 1 72.31 97 GLN A C 1
ATOM 735 O O . GLN A 1 97 ? 2.734 35.375 0.018 1 72.31 97 GLN A O 1
ATOM 740 N N . SER A 1 98 ? 0.763 36.062 -0.839 1 72.38 98 SER A N 1
ATOM 741 C CA . SER A 1 98 ? 0.734 37.125 0.168 1 72.38 98 SER A CA 1
ATOM 742 C C . SER A 1 98 ? 0.392 36.562 1.545 1 72.38 98 SER A C 1
ATOM 744 O O . SER A 1 98 ? -0.264 35.531 1.654 1 72.38 98 SER A O 1
ATOM 746 N N . ARG A 1 99 ? 0.849 37.156 2.533 1 72.06 99 ARG A N 1
ATOM 747 C CA . ARG A 1 99 ? 0.564 36.781 3.91 1 72.06 99 ARG A CA 1
ATOM 748 C C . ARG A 1 99 ? -0.938 36.719 4.16 1 72.06 99 ARG A C 1
ATOM 750 O O . ARG A 1 99 ? -1.423 35.812 4.844 1 72.06 99 ARG A O 1
ATOM 757 N N . ASP A 1 100 ? -1.596 37.625 3.621 1 74.44 100 ASP A N 1
ATOM 758 C CA . ASP A 1 100 ? -3.043 37.688 3.797 1 74.44 100 ASP A CA 1
ATOM 759 C C . ASP A 1 100 ? -3.725 36.469 3.195 1 74.44 100 ASP A C 1
ATOM 761 O O . ASP A 1 100 ? -4.664 35.906 3.779 1 74.44 100 ASP A O 1
ATOM 765 N N . HIS A 1 101 ? -3.205 36.125 2.111 1 73.44 101 HIS A N 1
ATOM 766 C CA . HIS A 1 101 ? -3.777 34.969 1.451 1 73.44 101 HIS A CA 1
ATOM 767 C C . HIS A 1 101 ? -3.541 33.688 2.27 1 73.44 101 HIS A C 1
ATOM 769 O O . HIS A 1 101 ? -4.441 32.875 2.412 1 73.44 101 HIS A O 1
ATOM 775 N N . ILE A 1 102 ? -2.439 33.594 2.832 1 71.62 102 ILE A N 1
ATOM 776 C CA . ILE A 1 102 ? -2.092 32.438 3.643 1 71.62 102 ILE A CA 1
ATOM 777 C C . ILE A 1 102 ? -2.992 32.375 4.875 1 71.62 102 ILE A C 1
ATOM 779 O O . ILE A 1 102 ? -3.539 31.328 5.203 1 71.62 102 ILE A O 1
ATOM 783 N N . GLU A 1 103 ? -3.129 33.5 5.434 1 73.94 103 GLU A N 1
ATOM 784 C CA . GLU A 1 103 ? -3.941 33.562 6.645 1 73.94 103 GLU A CA 1
ATOM 785 C C . GLU A 1 103 ? -5.398 33.219 6.355 1 73.94 103 GLU A C 1
ATOM 787 O O . GLU A 1 103 ? -6.035 32.5 7.129 1 73.94 103 GLU A O 1
ATOM 792 N N . ARG A 1 104 ? -5.836 33.688 5.324 1 75.38 104 ARG A N 1
ATOM 793 C CA . ARG A 1 104 ? -7.215 33.406 4.945 1 75.38 104 ARG A CA 1
ATOM 794 C C . ARG A 1 104 ? -7.406 31.938 4.625 1 75.38 104 ARG A C 1
ATOM 796 O O . ARG A 1 104 ? -8.406 31.328 5.023 1 75.38 104 ARG A O 1
ATOM 803 N N . THR A 1 105 ? -6.43 31.469 3.891 1 73.62 105 THR A N 1
ATOM 804 C CA . THR A 1 105 ? -6.492 30.062 3.537 1 73.62 105 THR A CA 1
ATOM 805 C C . THR A 1 105 ? -6.441 29.188 4.785 1 73.62 105 THR A C 1
ATOM 807 O O . THR A 1 105 ? -7.25 28.266 4.941 1 73.62 105 THR A O 1
ATOM 810 N N . MET A 1 106 ? -5.605 29.5 5.613 1 75 106 MET A N 1
ATOM 811 C CA . MET A 1 106 ? -5.457 28.734 6.852 1 75 106 MET A CA 1
ATOM 812 C C . MET A 1 106 ? -6.723 28.828 7.699 1 75 106 MET A C 1
ATOM 814 O O . MET A 1 106 ? -7.16 27.828 8.273 1 75 106 MET A O 1
ATOM 818 N N . ALA A 1 107 ? -7.254 29.969 7.723 1 74.75 107 ALA A N 1
ATOM 819 C CA . ALA A 1 107 ? -8.484 30.172 8.484 1 74.75 107 ALA A CA 1
ATOM 820 C C . ALA A 1 107 ? -9.625 29.344 7.91 1 74.75 107 ALA A C 1
ATOM 822 O O . ALA A 1 107 ? -10.422 28.781 8.656 1 74.75 107 ALA A O 1
ATOM 823 N N . ALA A 1 108 ? -9.664 29.328 6.684 1 73.88 108 ALA A N 1
ATOM 824 C CA . ALA A 1 108 ? -10.703 28.547 6.02 1 73.88 108 ALA A CA 1
ATOM 825 C C . ALA A 1 108 ? -10.531 27.062 6.289 1 73.88 108 ALA A C 1
ATOM 827 O O . ALA A 1 108 ? -11.5 26.344 6.559 1 73.88 108 ALA A O 1
ATOM 828 N N . LEU A 1 109 ? -9.328 26.656 6.266 1 75.38 109 LEU A N 1
ATOM 829 C CA . LEU A 1 109 ? -9.023 25.234 6.469 1 75.38 109 LEU A CA 1
ATOM 830 C C . LEU A 1 109 ? -9.32 24.812 7.906 1 75.38 109 LEU A C 1
ATOM 832 O O . LEU A 1 109 ? -9.797 23.719 8.148 1 75.38 109 LEU A O 1
ATOM 836 N N . MET A 1 110 ? -9.07 25.641 8.75 1 74.25 110 MET A N 1
ATOM 837 C CA . MET A 1 110 ? -9.234 25.344 10.164 1 74.25 110 MET A CA 1
ATOM 838 C C . MET A 1 110 ? -10.719 25.312 10.539 1 74.25 110 MET A C 1
ATOM 840 O O . MET A 1 110 ? -11.109 24.625 11.484 1 74.25 110 MET A O 1
ATOM 844 N N . ARG A 1 111 ? -11.523 26.047 9.93 1 65.25 111 ARG A N 1
ATOM 845 C CA . ARG A 1 111 ? -12.945 26.109 10.234 1 65.25 111 ARG A CA 1
ATOM 846 C C . ARG A 1 111 ? -13.664 24.844 9.805 1 65.25 111 ARG A C 1
ATOM 848 O O . ARG A 1 111 ? -14.602 24.391 10.469 1 65.25 111 ARG A O 1
ATOM 855 N N . GLU A 1 112 ? -13.266 24.266 8.781 1 57.66 112 GLU A N 1
ATOM 856 C CA . GLU A 1 112 ? -14.023 23.141 8.227 1 57.66 112 GLU A CA 1
ATOM 857 C C . GLU A 1 112 ? -13.398 21.812 8.602 1 57.66 112 GLU A C 1
ATOM 859 O O . GLU A 1 112 ? -13.906 20.75 8.227 1 57.66 112 GLU A O 1
ATOM 864 N N . ASP A 1 113 ? -12.844 21.609 9.805 1 59.03 113 ASP A N 1
ATOM 865 C CA . ASP A 1 113 ? -12.195 20.344 10.117 1 59.03 113 ASP A CA 1
ATOM 866 C C . ASP A 1 113 ? -11.797 19.609 8.844 1 59.03 113 ASP A C 1
ATOM 868 O O . ASP A 1 113 ? -12.273 18.5 8.586 1 59.03 113 ASP A O 1
ATOM 872 N N . ASN A 1 114 ? -11 20.062 8.094 1 74.25 114 ASN A N 1
ATOM 873 C CA . ASN A 1 114 ? -10.938 20.031 6.633 1 74.25 114 ASN A CA 1
ATOM 874 C C . ASN A 1 114 ? -10.109 18.859 6.133 1 74.25 114 ASN A C 1
ATOM 876 O O . ASN A 1 114 ? -9.43 18.953 5.109 1 74.25 114 ASN A O 1
ATOM 880 N N . PHE A 1 115 ? -10.055 17.781 6.828 1 90.62 115 PHE A N 1
ATOM 881 C CA . PHE A 1 115 ? -9.484 16.625 6.145 1 90.62 115 PHE A CA 1
ATOM 882 C C . PHE A 1 115 ? -10.547 15.914 5.312 1 90.62 115 PHE A C 1
ATOM 884 O O . PHE A 1 115 ? -11.484 15.328 5.855 1 90.62 115 PHE A O 1
ATOM 891 N N . THR A 1 116 ? -10.383 15.93 4.031 1 92.5 116 THR A N 1
ATOM 892 C CA . THR A 1 116 ? -11.422 15.469 3.115 1 92.5 116 THR A CA 1
ATOM 893 C C . THR A 1 116 ? -11.094 14.078 2.576 1 92.5 116 THR A C 1
ATOM 895 O O . THR A 1 116 ? -9.992 13.57 2.791 1 92.5 116 THR A O 1
ATOM 898 N N . ALA A 1 117 ? -12.141 13.492 1.891 1 95.44 117 ALA A N 1
ATOM 899 C CA . ALA A 1 117 ? -11.914 12.227 1.211 1 95.44 117 ALA A CA 1
ATOM 900 C C . ALA A 1 117 ? -10.828 12.359 0.144 1 95.44 117 ALA A C 1
ATOM 902 O O . ALA A 1 117 ? -10.031 11.445 -0.053 1 95.44 117 ALA A O 1
ATOM 903 N N . SER A 1 118 ? -10.82 13.477 -0.489 1 93.44 118 SER A N 1
ATOM 904 C CA . SER A 1 118 ? -9.781 13.758 -1.48 1 93.44 118 SER A CA 1
ATOM 905 C C . SER A 1 118 ? -8.398 13.812 -0.837 1 93.44 118 SER A C 1
ATOM 907 O O . SER A 1 118 ? -7.434 13.289 -1.391 1 93.44 118 SER A O 1
ATOM 909 N N . ASP A 1 119 ? -8.305 14.438 0.313 1 93.44 119 ASP A N 1
ATOM 910 C CA . ASP A 1 119 ? -7.047 14.477 1.048 1 93.44 119 ASP A CA 1
ATOM 911 C C . ASP A 1 119 ? -6.582 13.07 1.417 1 93.44 119 ASP A C 1
ATOM 913 O O . ASP A 1 119 ? -5.395 12.758 1.315 1 93.44 119 ASP A O 1
ATOM 917 N N . PHE A 1 120 ? -7.516 12.266 1.847 1 96.81 120 PHE A N 1
ATOM 918 C CA . PHE A 1 120 ? -7.18 10.891 2.193 1 96.81 120 PHE A CA 1
ATOM 919 C C . PHE A 1 120 ? -6.605 10.156 0.989 1 96.81 120 PHE A C 1
ATOM 921 O O . PHE A 1 120 ? -5.617 9.43 1.112 1 96.81 120 PHE A O 1
ATOM 928 N N . CYS A 1 121 ? -7.207 10.336 -0.145 1 96.38 121 CYS A N 1
ATOM 929 C CA . CYS A 1 121 ? -6.734 9.695 -1.367 1 96.38 121 CYS A CA 1
ATOM 930 C C . CYS A 1 121 ? -5.309 10.125 -1.689 1 96.38 121 CYS A C 1
ATOM 932 O O . CYS A 1 121 ? -4.492 9.312 -2.125 1 96.38 121 CYS A O 1
ATOM 934 N N . GLN A 1 122 ? -5.016 11.367 -1.477 1 94.94 122 GLN A N 1
ATOM 935 C CA . GLN A 1 122 ? -3.66 11.844 -1.729 1 94.94 122 GLN A CA 1
ATOM 936 C C . GLN A 1 122 ? -2.68 11.281 -0.702 1 94.94 122 GLN A C 1
ATOM 938 O O . GLN A 1 122 ? -1.528 10.984 -1.03 1 94.94 122 GLN A O 1
ATOM 943 N N . LEU A 1 123 ? -3.125 11.18 0.534 1 96.56 123 LEU A N 1
ATOM 944 C CA . LEU A 1 123 ? -2.295 10.555 1.557 1 96.56 123 LEU A CA 1
ATOM 945 C C . LEU A 1 123 ? -1.944 9.117 1.172 1 96.56 123 LEU A C 1
ATOM 947 O O . LEU A 1 123 ? -0.788 8.711 1.28 1 96.56 123 LEU A O 1
ATOM 951 N N . ARG A 1 124 ? -2.953 8.398 0.773 1 97.69 124 ARG A N 1
ATOM 952 C CA . ARG A 1 124 ? -2.732 7.031 0.328 1 97.69 124 ARG A CA 1
ATOM 953 C C . ARG A 1 124 ? -1.667 6.973 -0.761 1 97.69 124 ARG A C 1
ATOM 955 O O . ARG A 1 124 ? -0.758 6.141 -0.705 1 97.69 124 ARG A O 1
ATOM 962 N N . ASN A 1 125 ? -1.807 7.805 -1.758 1 95.81 125 ASN A N 1
ATOM 963 C CA . ASN A 1 125 ? -0.857 7.812 -2.865 1 95.81 125 ASN A CA 1
ATOM 964 C C . ASN A 1 125 ? 0.559 8.117 -2.387 1 95.81 125 ASN A C 1
ATOM 966 O O . ASN A 1 125 ? 1.518 7.473 -2.816 1 95.81 125 ASN A O 1
ATOM 970 N N . ALA A 1 126 ? 0.646 9.109 -1.506 1 95.81 126 ALA A N 1
ATOM 971 C CA . ALA A 1 126 ? 1.953 9.5 -0.98 1 95.81 126 ALA A CA 1
ATOM 972 C C . ALA A 1 126 ? 2.59 8.359 -0.195 1 95.81 126 ALA A C 1
ATOM 974 O O . ALA A 1 126 ? 3.779 8.07 -0.355 1 95.81 126 ALA A O 1
ATOM 975 N N . VAL A 1 127 ? 1.804 7.688 0.605 1 97.62 127 VAL A N 1
ATOM 976 C CA . VAL A 1 127 ? 2.291 6.594 1.436 1 97.62 127 VAL A CA 1
ATOM 977 C C . VAL A 1 127 ? 2.715 5.422 0.55 1 97.62 127 VAL A C 1
ATOM 979 O O . VAL A 1 127 ? 3.795 4.855 0.734 1 97.62 127 VAL A O 1
ATOM 982 N N . LEU A 1 128 ? 1.982 5.125 -0.46 1 97.44 128 LEU A N 1
ATOM 983 C CA . LEU A 1 128 ? 2.162 3.873 -1.189 1 97.44 128 LEU A CA 1
ATOM 984 C C . LEU A 1 128 ? 3.146 4.051 -2.34 1 97.44 128 LEU A C 1
ATOM 986 O O . LEU A 1 128 ? 3.814 3.098 -2.744 1 97.44 128 LEU A O 1
ATOM 990 N N . HIS A 1 129 ? 3.277 5.27 -2.857 1 94.88 129 HIS A N 1
ATOM 991 C CA . HIS A 1 129 ? 4.094 5.441 -4.055 1 94.88 129 HIS A CA 1
ATOM 992 C C . HIS A 1 129 ? 5.422 6.117 -3.721 1 94.88 129 HIS A C 1
ATOM 994 O O . HIS A 1 129 ? 6.418 5.914 -4.418 1 94.88 129 HIS A O 1
ATOM 1000 N N . THR A 1 130 ? 5.406 6.914 -2.654 1 93.5 130 THR A N 1
ATOM 1001 C CA . THR A 1 130 ? 6.641 7.637 -2.377 1 93.5 130 THR A CA 1
ATOM 1002 C C . THR A 1 130 ? 7.094 7.398 -0.939 1 93.5 130 THR A C 1
ATOM 1004 O O . THR A 1 130 ? 8.148 7.887 -0.526 1 93.5 130 THR A O 1
ATOM 1007 N N . GLY A 1 131 ? 6.254 6.57 -0.175 1 94.62 131 GLY A N 1
ATOM 1008 C CA . GLY A 1 131 ? 6.621 6.348 1.214 1 94.62 131 GLY A CA 1
ATOM 1009 C C . GLY A 1 131 ? 6.801 7.633 1.998 1 94.62 131 GLY A C 1
ATOM 1010 O O . GLY A 1 131 ? 7.777 7.785 2.736 1 94.62 131 GLY A O 1
ATOM 1011 N N . SER A 1 132 ? 5.887 8.562 1.782 1 94.62 132 SER A N 1
ATOM 1012 C CA . SER A 1 132 ? 6.055 9.883 2.393 1 94.62 132 SER A CA 1
ATOM 1013 C C . SER A 1 132 ? 4.707 10.5 2.746 1 94.62 132 SER A C 1
ATOM 1015 O O . SER A 1 132 ? 3.684 9.82 2.746 1 94.62 132 SER A O 1
ATOM 1017 N N . SER A 1 133 ? 4.797 11.727 3.135 1 93.88 133 SER A N 1
ATOM 1018 C CA . SER A 1 133 ? 3.617 12.523 3.457 1 93.88 133 SER A CA 1
ATOM 1019 C C . SER A 1 133 ? 3.457 13.688 2.49 1 93.88 133 SER A C 1
ATOM 1021 O O . SER A 1 133 ? 2.592 14.547 2.68 1 93.88 133 SER A O 1
ATOM 1023 N N . VAL A 1 134 ? 4.273 13.664 1.479 1 92.88 134 VAL A N 1
ATOM 1024 C CA . VAL A 1 134 ? 4.344 14.805 0.575 1 92.88 134 VAL A CA 1
ATOM 1025 C C . VAL A 1 134 ? 3.314 14.648 -0.542 1 92.88 134 VAL A C 1
ATOM 1027 O O . VAL A 1 134 ? 3.199 13.578 -1.141 1 92.88 134 VAL A O 1
ATOM 1030 N N . ILE A 1 135 ? 2.611 15.672 -0.752 1 91.12 135 ILE A N 1
ATOM 1031 C CA . ILE A 1 135 ? 1.636 15.688 -1.836 1 91.12 135 ILE A CA 1
ATOM 1032 C C . ILE A 1 135 ? 2.129 16.594 -2.957 1 91.12 135 ILE A C 1
ATOM 1034 O O . ILE A 1 135 ? 2.111 17.828 -2.822 1 91.12 135 ILE A O 1
ATOM 1038 N N . ASN A 1 136 ? 2.564 16.062 -4.035 1 82.5 136 ASN A N 1
ATOM 1039 C CA . ASN A 1 136 ? 3.07 16.812 -5.18 1 82.5 136 ASN A CA 1
ATOM 1040 C C . ASN A 1 136 ? 2.566 16.219 -6.5 1 82.5 136 ASN A C 1
ATOM 1042 O O . ASN A 1 136 ? 1.763 15.289 -6.504 1 82.5 136 ASN A O 1
ATOM 1046 N N . GLY A 1 137 ? 2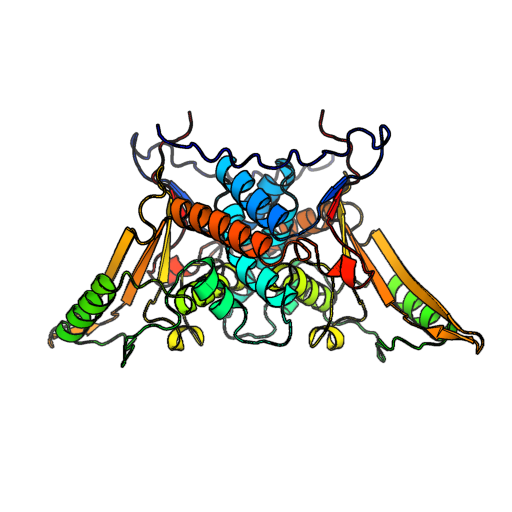.895 16.906 -7.555 1 78.44 137 GLY A N 1
ATOM 1047 C CA . GLY A 1 137 ? 2.523 16.422 -8.875 1 78.44 137 GLY A CA 1
ATOM 1048 C C . GLY A 1 137 ? 1.033 16.516 -9.141 1 78.44 137 GLY A C 1
ATOM 1049 O O . GLY A 1 137 ? 0.421 17.562 -8.953 1 78.44 137 GLY A O 1
ATOM 1050 N N . ALA A 1 138 ? 0.466 15.375 -9.539 1 76.69 138 ALA A N 1
ATOM 1051 C CA . ALA A 1 138 ? -0.948 15.328 -9.906 1 76.69 138 ALA A CA 1
ATOM 1052 C C . ALA A 1 138 ? -1.837 15.555 -8.68 1 76.69 138 ALA A C 1
ATOM 1054 O O . ALA A 1 138 ? -2.953 16.062 -8.805 1 76.69 138 ALA A O 1
ATOM 1055 N N . GLY A 1 139 ? -1.296 15.227 -7.539 1 82.5 139 GLY A N 1
ATOM 1056 C CA . GLY A 1 139 ? -2.062 15.352 -6.309 1 82.5 139 GLY A CA 1
ATOM 1057 C C . GLY A 1 139 ? -2.342 16.781 -5.918 1 82.5 139 GLY A C 1
ATOM 1058 O O . GLY A 1 139 ? -3.268 17.062 -5.148 1 82.5 139 GLY A O 1
ATOM 1059 N N . ALA A 1 140 ? -1.558 17.672 -6.43 1 81.81 140 ALA A N 1
ATOM 1060 C CA . ALA A 1 140 ? -1.684 19.078 -6.09 1 81.81 140 ALA A CA 1
ATOM 1061 C C . ALA A 1 140 ? -3.045 19.625 -6.512 1 81.81 140 ALA A C 1
ATOM 1063 O O . ALA A 1 140 ? -3.531 20.609 -5.941 1 81.81 140 ALA A O 1
ATOM 1064 N N . LYS A 1 141 ? -3.633 19 -7.402 1 83.25 141 LYS A N 1
ATOM 1065 C CA . LYS A 1 141 ? -4.926 19.438 -7.91 1 83.25 141 LYS A CA 1
ATOM 1066 C C . LYS A 1 141 ? -6.059 19.031 -6.977 1 83.25 141 LYS A C 1
ATOM 1068 O O . LYS A 1 141 ? -7.16 19.562 -7.051 1 83.25 141 LYS A O 1
ATOM 1073 N N . TYR A 1 142 ? -5.699 18.125 -6.004 1 87.19 142 TYR A N 1
ATOM 1074 C CA . TYR A 1 142 ? -6.793 17.484 -5.281 1 87.19 142 TYR A CA 1
ATOM 1075 C C . TYR A 1 142 ? -6.695 17.75 -3.785 1 87.19 142 TYR A C 1
ATOM 1077 O O . TYR A 1 142 ? -7.559 17.328 -3.014 1 87.19 142 TYR A O 1
ATOM 1085 N N . SER A 1 143 ? -5.664 18.438 -3.391 1 87.88 143 SER A N 1
ATOM 1086 C CA . SER A 1 143 ? -5.457 18.766 -1.984 1 87.88 143 SER A CA 1
ATOM 1087 C C . SER A 1 143 ? -4.734 20.109 -1.83 1 87.88 143 SER A C 1
ATOM 1089 O O . SER A 1 143 ? -3.744 20.359 -2.516 1 87.88 143 SER A O 1
ATOM 1091 N N . PRO A 1 144 ? -5.184 20.922 -0.985 1 84.5 144 PRO A N 1
ATOM 1092 C CA . PRO A 1 144 ? -4.473 22.188 -0.746 1 84.5 144 PRO A CA 1
ATOM 1093 C C . PRO A 1 144 ? -3.182 22 0.045 1 84.5 144 PRO A C 1
ATOM 1095 O O . PRO A 1 144 ? -2.371 22.922 0.143 1 84.5 144 PRO A O 1
ATOM 1098 N N . PHE A 1 145 ? -2.996 20.812 0.591 1 88.44 145 PHE A N 1
ATOM 1099 C CA . PHE A 1 145 ? -1.855 20.594 1.473 1 88.44 145 PHE A CA 1
ATOM 1100 C C . PHE A 1 145 ? -0.638 20.125 0.68 1 88.44 145 PHE A C 1
ATOM 1102 O O . PHE A 1 145 ? -0.761 19.328 -0.245 1 88.44 145 PHE A O 1
ATOM 1109 N N . HIS A 1 146 ? 0.471 20.625 1.084 1 89.31 146 HIS A N 1
ATOM 1110 C CA . HIS A 1 146 ? 1.737 20.188 0.511 1 89.31 146 HIS A CA 1
ATOM 1111 C C . HIS A 1 146 ? 2.227 18.906 1.179 1 89.31 146 HIS A C 1
ATOM 1113 O O . HIS A 1 146 ? 3.031 18.172 0.605 1 89.31 146 HIS A O 1
ATOM 1119 N N . SER A 1 147 ? 1.719 18.703 2.396 1 91.81 147 SER A N 1
ATOM 1120 C CA . SER A 1 147 ? 2.039 17.484 3.117 1 91.81 147 SER A CA 1
ATOM 1121 C C . SER A 1 147 ? 0.974 17.156 4.16 1 91.81 147 SER A C 1
ATOM 1123 O O . SER A 1 147 ? 0.316 18.062 4.684 1 91.81 147 SER A O 1
ATOM 1125 N N . ILE A 1 148 ? 0.819 15.938 4.391 1 94.12 148 ILE A N 1
ATOM 1126 C CA . ILE A 1 148 ? -0.063 15.422 5.43 1 94.12 148 ILE A CA 1
ATOM 1127 C C . ILE A 1 148 ? 0.75 14.625 6.445 1 94.12 148 ILE A C 1
ATOM 1129 O O . ILE A 1 148 ? 1.059 13.453 6.223 1 94.12 148 ILE A O 1
ATOM 1133 N N . GLY A 1 149 ? 1.078 15.289 7.562 1 95 149 GLY A N 1
ATOM 1134 C CA . GLY A 1 149 ? 1.884 14.664 8.602 1 95 149 GLY A CA 1
ATOM 1135 C C . GLY A 1 149 ? 1.113 13.656 9.43 1 95 149 GLY A C 1
ATOM 1136 O O . GLY A 1 149 ? -0.09 13.812 9.648 1 95 149 GLY A O 1
ATOM 1137 N N . ILE A 1 150 ? 1.779 12.617 9.906 1 97.62 150 ILE A N 1
ATOM 1138 C CA . ILE A 1 150 ? 1.192 11.562 10.727 1 97.62 150 ILE A CA 1
ATOM 1139 C C . ILE A 1 150 ? 1.781 11.617 12.133 1 97.62 150 ILE A C 1
ATOM 1141 O O . ILE A 1 150 ? 2.998 11.531 12.305 1 97.62 150 ILE A O 1
ATOM 1145 N N . GLN A 1 151 ? 0.977 11.773 13.055 1 96.69 151 GLN A N 1
ATOM 1146 C CA . GLN A 1 151 ? 1.35 11.75 14.461 1 96.69 151 GLN A CA 1
ATOM 1147 C C . GLN A 1 151 ? 0.546 10.703 15.227 1 96.69 151 GLN A C 1
ATOM 1149 O O . GLN A 1 151 ? -0.537 10.305 14.789 1 96.69 151 GLN A O 1
ATOM 1154 N N . VAL A 1 152 ? 1.096 10.188 16.297 1 97.81 152 VAL A N 1
ATOM 1155 C CA . VAL A 1 152 ? 0.453 9.133 17.078 1 97.81 152 VAL A CA 1
ATOM 1156 C C . VAL A 1 152 ? 0.346 9.57 18.547 1 97.81 152 VAL A C 1
ATOM 1158 O O . VAL A 1 152 ? 1.344 9.961 19.156 1 97.81 152 VAL A O 1
ATOM 1161 N N . PHE A 1 153 ? -0.861 9.531 19.031 1 96.06 153 PHE A N 1
ATOM 1162 C CA . PHE A 1 153 ? -1.144 9.867 20.422 1 96.06 153 PHE A CA 1
ATOM 1163 C C . PHE A 1 153 ? -1.846 8.719 21.141 1 96.06 153 PHE A C 1
ATOM 1165 O O . PHE A 1 153 ? -2.266 7.75 20.5 1 96.06 153 PHE A O 1
ATOM 1172 N N . ASP A 1 154 ? -1.967 8.812 22.438 1 94.62 154 ASP A N 1
ATOM 1173 C CA . ASP A 1 154 ? -2.598 7.758 23.219 1 94.62 154 ASP A CA 1
ATOM 1174 C C . ASP A 1 154 ? -4.109 7.738 23 1 94.62 154 ASP A C 1
ATOM 1176 O O . ASP A 1 154 ? -4.738 6.68 23.062 1 94.62 154 ASP A O 1
ATOM 1180 N N . ASN A 1 155 ? -4.594 8.898 22.703 1 92.88 155 ASN A N 1
ATOM 1181 C CA . ASN A 1 155 ? -6.043 8.938 22.562 1 92.88 155 ASN A CA 1
ATOM 1182 C C . ASN A 1 155 ? -6.465 9.18 21.125 1 92.88 155 ASN A C 1
ATOM 1184 O O . ASN A 1 155 ? -5.676 9.672 20.312 1 92.88 155 ASN A O 1
ATOM 1188 N N . ASP A 1 156 ? -7.699 8.82 20.844 1 94.25 156 ASP A N 1
ATOM 1189 C CA . ASP A 1 156 ? -8.234 8.891 19.484 1 94.25 156 ASP A CA 1
ATOM 1190 C C . ASP A 1 156 ? -9.305 9.969 19.375 1 94.25 156 ASP A C 1
ATOM 1192 O O . ASP A 1 156 ? -10.188 9.898 18.516 1 94.25 156 ASP A O 1
ATOM 1196 N N . SER A 1 157 ? -9.312 11 20.156 1 92.19 157 SER A N 1
ATOM 1197 C CA . SER A 1 157 ? -10.406 11.961 20.266 1 92.19 157 SER A CA 1
ATOM 1198 C C . SER A 1 157 ? -10.375 12.961 19.109 1 92.19 157 SER A C 1
ATOM 1200 O O . SER A 1 157 ? -11.406 13.523 18.734 1 92.19 157 SER A O 1
ATOM 1202 N N . GLN A 1 158 ? -9.164 13.188 18.625 1 92 158 GLN A N 1
ATOM 1203 C CA . GLN A 1 158 ? -9.016 14.195 17.578 1 92 158 GLN A CA 1
ATOM 1204 C C . GLN A 1 158 ? -8.25 13.641 16.391 1 92 158 GLN A C 1
ATOM 1206 O O . GLN A 1 158 ? -7.109 13.195 16.531 1 92 158 GLN A O 1
ATOM 1211 N N . LEU A 1 159 ? -8.836 13.758 15.211 1 94.5 159 LEU A N 1
ATOM 1212 C CA . LEU A 1 159 ? -8.164 13.289 14 1 94.5 159 LEU A CA 1
ATOM 1213 C C . LEU A 1 159 ? -7.145 14.312 13.516 1 94.5 159 LEU A C 1
ATOM 1215 O O . LEU A 1 159 ? -5.965 14 13.367 1 94.5 159 LEU A O 1
ATOM 1219 N N . VAL A 1 160 ? -7.668 15.539 13.289 1 92.94 160 VAL A N 1
ATOM 1220 C CA . VAL A 1 160 ? -6.777 16.609 12.875 1 92.94 160 VAL A CA 1
ATOM 1221 C C . VAL A 1 160 ? -6.109 17.234 14.102 1 92.94 160 VAL A C 1
ATOM 1223 O O . VAL A 1 160 ? -6.793 17.719 15.008 1 92.94 160 VAL A O 1
ATOM 1226 N N . VAL A 1 161 ? -4.832 17.203 14.109 1 91.19 161 VAL A N 1
ATOM 1227 C CA . VAL A 1 161 ? -4.121 17.656 15.297 1 91.19 161 VAL A CA 1
ATOM 1228 C C . VAL A 1 161 ? -3.588 19.062 15.086 1 91.19 161 VAL A C 1
ATOM 1230 O O . VAL A 1 161 ? -3.293 19.781 16.047 1 91.19 161 VAL A O 1
ATOM 1233 N N . GLY A 1 162 ? -3.408 19.406 13.781 1 86.31 162 GLY A N 1
ATOM 1234 C CA . GLY A 1 162 ? -2.939 20.781 13.578 1 86.31 162 GLY A CA 1
ATOM 1235 C C . GLY A 1 162 ? -2.719 21.125 12.117 1 86.31 162 GLY A C 1
ATOM 1236 O O . GLY A 1 162 ? -2.729 20.234 11.258 1 86.31 162 GLY A O 1
ATOM 1237 N N . TYR A 1 163 ? -2.654 22.375 11.93 1 84.94 163 TYR A N 1
ATOM 1238 C CA . TYR A 1 163 ? -2.301 22.953 10.633 1 84.94 163 TYR A CA 1
ATOM 1239 C C . TYR A 1 163 ? -1.017 23.766 10.734 1 84.94 163 TYR A C 1
ATOM 1241 O O . TYR A 1 163 ? -0.636 24.203 11.82 1 84.94 163 TYR A O 1
ATOM 1249 N N . GLY A 1 164 ? -0.329 23.719 9.625 1 79 164 GLY A N 1
ATOM 1250 C CA . GLY A 1 164 ? 0.876 24.531 9.602 1 79 164 GLY A CA 1
ATOM 1251 C C . GLY A 1 164 ? 1.171 25.109 8.234 1 79 164 GLY A C 1
ATOM 1252 O O . GLY A 1 164 ? 0.605 24.688 7.227 1 79 164 GLY A O 1
ATOM 1253 N N . SER A 1 165 ? 1.908 26.234 8.305 1 77.12 165 SER A N 1
ATOM 1254 C CA . SER A 1 165 ? 2.395 26.844 7.07 1 77.12 165 SER A CA 1
ATOM 1255 C C . SER A 1 165 ? 3.861 27.234 7.188 1 77.12 165 SER A C 1
ATOM 1257 O O . SER A 1 165 ? 4.352 27.516 8.289 1 77.12 165 SER A O 1
ATOM 1259 N N . THR A 1 166 ? 4.523 26.953 6.172 1 75.06 166 THR A N 1
ATOM 1260 C CA . THR A 1 166 ? 5.887 27.469 6.09 1 75.06 166 THR A CA 1
ATOM 1261 C C . THR A 1 166 ? 5.996 28.531 5.004 1 75.06 166 THR A C 1
ATOM 1263 O O . THR A 1 166 ? 5.285 28.484 3.998 1 75.06 166 THR A O 1
ATOM 1266 N N . SER A 1 167 ? 6.676 29.641 5.383 1 72.25 167 SER A N 1
ATOM 1267 C CA . SER A 1 167 ? 6.949 30.688 4.402 1 72.25 167 SER A CA 1
ATOM 1268 C C . SER A 1 167 ? 8.234 31.438 4.738 1 72.25 167 SER A C 1
ATOM 1270 O O . SER A 1 167 ? 8.703 31.391 5.879 1 72.25 167 SER A O 1
ATOM 1272 N N . SER A 1 168 ? 8.859 31.797 3.711 1 68.5 168 SER A N 1
ATOM 1273 C CA . SER A 1 168 ? 10 32.688 3.91 1 68.5 168 SER A CA 1
ATOM 1274 C C . SER A 1 168 ? 9.68 34.094 3.484 1 68.5 168 SER A C 1
ATOM 1276 O O . SER A 1 168 ? 9.234 34.344 2.357 1 68.5 168 SER A O 1
ATOM 1278 N N . PRO A 1 169 ? 9.734 35 4.484 1 65.31 169 PRO A N 1
ATOM 1279 C CA . PRO A 1 169 ? 9.391 36.375 4.176 1 65.31 169 PRO A CA 1
ATOM 1280 C C . PRO A 1 169 ? 10.336 37 3.158 1 65.31 169 PRO A C 1
ATOM 1282 O O . PRO A 1 169 ? 11.531 36.688 3.148 1 65.31 169 PRO A O 1
ATOM 1285 N N . GLU A 1 170 ? 9.695 37.594 2.23 1 65.5 170 GLU A N 1
ATOM 1286 C CA . GLU A 1 170 ? 10.477 38.406 1.309 1 65.5 170 GLU A CA 1
ATOM 1287 C C . GLU A 1 170 ? 10.242 39.875 1.563 1 65.5 170 GLU A C 1
ATOM 1289 O O . GLU A 1 170 ? 9.195 40.281 2.088 1 65.5 170 GLU A O 1
ATOM 1294 N N . PRO A 1 171 ? 11.25 40.594 1.212 1 64.88 171 PRO A N 1
ATOM 1295 C CA . PRO A 1 171 ? 11.188 42.031 1.468 1 64.88 171 PRO A CA 1
ATOM 1296 C C . PRO A 1 171 ? 9.938 42.688 0.881 1 64.88 171 PRO A C 1
ATOM 1298 O O . PRO A 1 171 ? 9.438 43.688 1.426 1 64.88 171 PRO A O 1
ATOM 1301 N N . ASP A 1 172 ? 9.43 42.219 -0.139 1 63.62 172 ASP A N 1
ATOM 1302 C CA . ASP A 1 172 ? 8.32 42.875 -0.807 1 63.62 172 ASP A CA 1
ATOM 1303 C C . ASP A 1 172 ? 6.98 42.469 -0.203 1 63.62 172 ASP A C 1
ATOM 1305 O O . ASP A 1 172 ? 5.922 42.844 -0.715 1 63.62 172 ASP A O 1
ATOM 1309 N N . GLY A 1 173 ? 7.043 41.812 0.868 1 61.75 173 GLY A N 1
ATOM 1310 C CA . GLY A 1 173 ? 5.816 41.406 1.537 1 61.75 173 GLY A CA 1
ATOM 1311 C C . GLY A 1 173 ? 5.254 40.094 1.021 1 61.75 173 GLY A C 1
ATOM 1312 O O . GLY A 1 173 ? 4.195 39.656 1.464 1 61.75 173 GLY A O 1
ATOM 1313 N N . VAL A 1 174 ? 5.98 39.656 -0.084 1 64.62 174 VAL A N 1
ATOM 1314 C CA . VAL A 1 174 ? 5.559 38.375 -0.651 1 64.62 174 VAL A CA 1
ATOM 1315 C C . VAL A 1 174 ? 6.32 37.219 0.021 1 64.62 174 VAL A C 1
ATOM 1317 O O . VAL A 1 174 ? 7.527 37.344 0.25 1 64.62 174 VAL A O 1
ATOM 1320 N N . GLU A 1 175 ? 5.469 36.344 0.605 1 67.81 175 GLU A N 1
ATOM 1321 C CA . GLU A 1 175 ? 6.105 35.156 1.19 1 67.81 175 GLU A CA 1
ATOM 1322 C C . GLU A 1 175 ? 6.523 34.156 0.112 1 67.81 175 GLU A C 1
ATOM 1324 O O . GLU A 1 175 ? 5.801 33.969 -0.868 1 67.81 175 GLU A O 1
ATOM 1329 N N . ASN A 1 176 ? 7.715 33.75 0.272 1 71.31 176 ASN A N 1
ATOM 1330 C CA . ASN A 1 176 ? 8.219 32.719 -0.639 1 71.31 176 ASN A CA 1
ATOM 1331 C C . ASN A 1 176 ? 8.195 31.344 -0.001 1 71.31 176 ASN A C 1
ATOM 1333 O O . ASN A 1 176 ? 8.148 31.219 1.225 1 71.31 176 ASN A O 1
ATOM 1337 N N . ASP A 1 177 ? 7.91 30.328 -0.78 1 73.25 177 ASP A N 1
ATOM 1338 C CA . ASP A 1 177 ? 7.977 28.922 -0.396 1 73.25 177 ASP A CA 1
ATOM 1339 C C . ASP A 1 177 ? 6.867 28.562 0.594 1 73.25 177 ASP A C 1
ATOM 1341 O O . ASP A 1 177 ? 7.117 27.906 1.605 1 73.25 177 ASP A O 1
ATOM 1345 N N . CYS A 1 178 ? 5.785 29.234 0.302 1 75.06 178 CYS A N 1
ATOM 1346 C CA . CYS A 1 178 ? 4.625 28.984 1.148 1 75.06 178 CYS A CA 1
ATOM 1347 C C . CYS A 1 178 ? 4.148 27.547 1.004 1 75.06 178 CYS A C 1
ATOM 1349 O O . CYS A 1 178 ? 3.91 27.062 -0.11 1 75.06 178 CYS A O 1
ATOM 1351 N N . ARG A 1 179 ? 4.098 26.859 2.125 1 81.88 179 ARG A N 1
ATOM 1352 C CA . ARG A 1 179 ? 3.559 25.516 2.16 1 81.88 179 ARG A CA 1
ATOM 1353 C C . ARG A 1 179 ? 2.529 25.359 3.275 1 81.88 179 ARG A C 1
ATOM 1355 O O . ARG A 1 179 ? 2.699 25.906 4.363 1 81.88 179 ARG A O 1
ATOM 1362 N N . ILE A 1 180 ? 1.509 24.719 2.857 1 83.81 180 ILE A N 1
ATOM 1363 C CA . ILE A 1 180 ? 0.46 24.422 3.826 1 83.81 180 ILE A CA 1
ATOM 1364 C C . ILE A 1 180 ? 0.491 22.938 4.176 1 83.81 180 ILE A C 1
ATOM 1366 O O . ILE A 1 180 ? 0.652 22.094 3.297 1 83.81 180 ILE A O 1
ATOM 1370 N N . LYS A 1 181 ? 0.375 22.688 5.465 1 87.88 181 LYS A N 1
ATOM 1371 C CA . LYS A 1 181 ? 0.44 21.297 5.926 1 87.88 181 LYS A CA 1
ATOM 1372 C C . LYS A 1 181 ? -0.667 21 6.934 1 87.88 181 LYS A C 1
ATOM 1374 O O . LYS A 1 181 ? -1.19 21.922 7.574 1 87.88 181 LYS A O 1
ATOM 1379 N N . ILE A 1 182 ? -1.019 19.844 7.016 1 89.75 182 ILE A N 1
ATOM 1380 C CA . ILE A 1 182 ? -1.943 19.344 8.023 1 89.75 182 ILE A CA 1
ATOM 1381 C C . ILE A 1 182 ? -1.333 18.125 8.727 1 89.75 182 ILE A C 1
ATOM 1383 O O . ILE A 1 182 ? -0.496 17.438 8.148 1 89.75 182 ILE A O 1
ATOM 1387 N N . SER A 1 183 ? -1.605 17.938 9.977 1 92.94 183 SER A N 1
ATOM 1388 C CA . SER A 1 183 ? -1.195 16.75 10.727 1 92.94 183 SER A CA 1
ATOM 1389 C C . SER A 1 183 ? -2.404 15.984 11.234 1 92.94 183 SER A C 1
ATOM 1391 O O . SER A 1 183 ? -3.328 16.562 11.805 1 92.94 183 SER A O 1
ATOM 1393 N N . ILE A 1 184 ? -2.314 14.68 11.023 1 95.81 184 ILE A N 1
ATOM 1394 C CA . ILE A 1 184 ? -3.43 13.859 11.492 1 95.81 184 ILE A CA 1
ATOM 1395 C C . ILE A 1 184 ? -2.928 12.828 12.492 1 95.81 184 ILE A C 1
ATOM 1397 O O . ILE A 1 184 ? -1.756 12.453 12.469 1 95.81 184 ILE A O 1
ATOM 1401 N N . ASN A 1 185 ? -3.812 12.438 13.375 1 97.06 185 ASN A N 1
ATOM 1402 C CA . ASN A 1 185 ? -3.572 11.445 14.414 1 97.06 185 ASN A CA 1
ATOM 1403 C C . ASN A 1 185 ? -3.867 10.031 13.93 1 97.06 185 ASN A C 1
ATOM 1405 O O . ASN A 1 185 ? -5.027 9.664 13.734 1 97.06 185 ASN A O 1
ATOM 1409 N N . LEU A 1 186 ? -2.865 9.211 13.859 1 98.56 186 LEU A N 1
ATOM 1410 C CA . LEU A 1 186 ? -3.016 7.852 13.352 1 98.56 186 LEU A CA 1
ATOM 1411 C C . LEU A 1 186 ? -3.92 7.031 14.258 1 98.56 186 LEU A C 1
ATOM 1413 O O . LEU A 1 186 ? -4.684 6.188 13.781 1 98.56 186 LEU A O 1
ATOM 1417 N N . THR A 1 187 ? -3.852 7.25 15.562 1 98.56 187 THR A N 1
ATOM 1418 C CA . THR A 1 187 ? -4.719 6.555 16.5 1 98.56 187 THR A CA 1
ATOM 1419 C C . THR A 1 187 ? -6.188 6.82 16.188 1 98.56 187 THR A C 1
ATOM 1421 O O . THR A 1 187 ? -7 5.895 16.172 1 98.56 187 THR A O 1
ATOM 1424 N N . ALA A 1 188 ? -6.469 8.039 15.961 1 98.06 188 ALA A N 1
ATOM 1425 C CA . ALA A 1 188 ? -7.844 8.43 15.648 1 98.06 188 ALA A CA 1
ATOM 1426 C C . ALA A 1 188 ? -8.266 7.898 14.281 1 98.06 188 ALA A C 1
ATOM 1428 O O . ALA A 1 188 ? -9.406 7.484 14.094 1 98.06 188 ALA A O 1
ATOM 1429 N N . LEU A 1 189 ? -7.375 7.992 13.32 1 98.5 189 LEU A N 1
ATOM 1430 C CA . LEU A 1 189 ? -7.688 7.48 11.984 1 98.5 189 LEU A CA 1
ATOM 1431 C C . LEU A 1 189 ? -7.977 5.984 12.031 1 98.5 189 LEU A C 1
ATOM 1433 O O . LEU A 1 189 ? -8.898 5.504 11.367 1 98.5 189 LEU A O 1
ATOM 1437 N N . LEU A 1 190 ? -7.164 5.238 12.773 1 98.81 190 LEU A N 1
ATOM 1438 C CA . LEU A 1 190 ? -7.371 3.803 12.945 1 98.81 190 LEU A CA 1
ATOM 1439 C C . LEU A 1 190 ? -8.742 3.516 13.539 1 98.81 190 LEU A C 1
ATOM 1441 O O . LEU A 1 190 ? -9.484 2.666 13.031 1 98.81 190 LEU A O 1
ATOM 1445 N N . ALA A 1 191 ? -9.062 4.219 14.586 1 98.75 191 ALA A N 1
ATOM 1446 C CA . ALA A 1 191 ? -10.359 4.035 15.227 1 98.75 191 ALA A CA 1
ATOM 1447 C C . ALA A 1 191 ? -11.492 4.348 14.25 1 98.75 191 ALA A C 1
ATOM 1449 O O . ALA A 1 191 ? -12.492 3.625 14.203 1 98.75 191 ALA A O 1
ATOM 1450 N N . ARG A 1 192 ? -11.367 5.414 13.57 1 98.44 192 ARG A N 1
ATOM 1451 C CA . ARG A 1 192 ? -12.383 5.801 12.602 1 98.44 192 ARG A CA 1
ATOM 1452 C C . ARG A 1 192 ? -12.516 4.75 11.5 1 98.44 192 ARG A C 1
ATOM 1454 O O . ARG A 1 192 ? -13.625 4.441 11.062 1 98.44 192 ARG A O 1
ATOM 1461 N N . MET A 1 193 ? -11.422 4.238 11.039 1 98.88 193 MET A N 1
ATOM 1462 C CA . MET A 1 193 ? -11.43 3.197 10.016 1 98.88 193 MET A CA 1
ATOM 1463 C C . MET A 1 193 ? -12.109 1.933 10.539 1 98.88 193 MET A C 1
ATOM 1465 O O . MET A 1 193 ? -12.852 1.273 9.805 1 98.88 193 MET A O 1
ATOM 1469 N N . GLU A 1 194 ? -11.836 1.602 11.758 1 98.81 194 GLU A N 1
ATOM 1470 C CA . GLU A 1 194 ? -12.484 0.45 12.375 1 98.81 194 GLU A CA 1
ATOM 1471 C C . GLU A 1 194 ? -14.008 0.604 12.359 1 98.81 194 GLU A C 1
ATOM 1473 O O . GLU A 1 194 ? -14.727 -0.32 11.969 1 98.81 194 GLU A O 1
ATOM 1478 N N . ARG A 1 195 ? -14.461 1.741 12.75 1 98.69 195 ARG A N 1
ATOM 1479 C CA . ARG A 1 195 ? -15.891 2.012 12.727 1 98.69 195 ARG A CA 1
ATOM 1480 C C . ARG A 1 195 ? -16.438 2.006 11.297 1 98.69 195 ARG A C 1
ATOM 1482 O O . ARG A 1 195 ? -17.53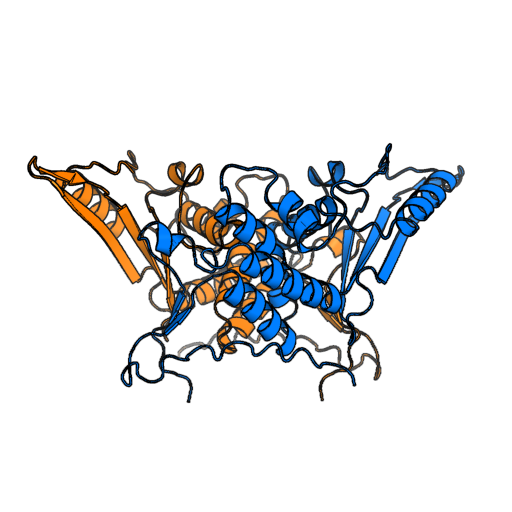1 1.524 11.047 1 98.69 195 ARG A O 1
ATOM 1489 N N . GLY A 1 196 ? -15.633 2.613 10.391 1 98.81 196 GLY A N 1
ATOM 1490 C CA . GLY A 1 196 ? -16.031 2.625 8.992 1 98.81 196 GLY A CA 1
ATOM 1491 C C . GLY A 1 196 ? -16.188 1.235 8.398 1 98.81 196 GLY A C 1
ATOM 1492 O O . GLY A 1 196 ? -17.172 0.957 7.707 1 98.81 196 GLY A O 1
ATOM 1493 N N . VAL A 1 197 ? -15.266 0.363 8.656 1 98.88 197 VAL A N 1
ATOM 1494 C CA . VAL A 1 197 ? -15.32 -1.008 8.164 1 98.88 197 VAL A CA 1
ATOM 1495 C C . VAL A 1 197 ? -16.516 -1.731 8.773 1 98.88 197 VAL A C 1
ATOM 1497 O O . VAL A 1 197 ? -17.219 -2.488 8.094 1 98.88 197 VAL A O 1
ATOM 1500 N N . GLU A 1 198 ? -16.734 -1.496 10.039 1 98.75 198 GLU A N 1
ATOM 1501 C CA . GLU A 1 198 ? -17.891 -2.102 10.703 1 98.75 198 GLU A CA 1
ATOM 1502 C C . GLU A 1 198 ? -19.188 -1.682 10.023 1 98.75 198 GLU A C 1
ATOM 1504 O O . GLU A 1 198 ? -20.062 -2.516 9.781 1 98.75 198 GLU A O 1
ATOM 1509 N N . ARG A 1 199 ? -19.359 -0.431 9.75 1 98.81 199 ARG A N 1
ATOM 1510 C CA . ARG A 1 199 ? -20.547 0.062 9.062 1 98.81 199 ARG A CA 1
ATOM 1511 C C . ARG A 1 199 ? -20.672 -0.545 7.668 1 98.81 199 ARG A C 1
ATOM 1513 O O . ARG A 1 199 ? -21.75 -0.949 7.254 1 98.81 199 ARG A O 1
ATOM 1520 N N . PHE A 1 200 ? -19.578 -0.559 7.027 1 98.88 200 PHE A N 1
ATOM 1521 C CA . PHE A 1 200 ? -19.531 -1.129 5.688 1 98.88 200 PHE A CA 1
ATOM 1522 C C . PHE A 1 200 ? -20 -2.58 5.699 1 98.88 200 PHE A C 1
ATOM 1524 O O . PHE A 1 200 ? -20.844 -2.969 4.902 1 98.88 200 PHE A O 1
ATOM 1531 N N . LEU A 1 201 ? -19.5 -3.334 6.625 1 98.62 201 LEU A N 1
ATOM 1532 C CA . LEU A 1 201 ? -19.797 -4.762 6.664 1 98.62 201 LEU A CA 1
ATOM 1533 C C . LEU A 1 201 ? -21.188 -5.008 7.227 1 98.62 201 LEU A C 1
ATOM 1535 O O . LEU A 1 201 ? -21.766 -6.074 7.008 1 98.62 201 LEU A O 1
ATOM 1539 N N . SER A 1 202 ? -21.703 -4.07 7.977 1 98.62 202 SER A N 1
ATOM 1540 C CA . SER A 1 202 ? -23.094 -4.168 8.383 1 98.62 202 SER A CA 1
ATOM 1541 C C . SER A 1 202 ? -24.031 -4.031 7.188 1 98.62 202 SER A C 1
ATOM 1543 O O . SER A 1 202 ? -25.094 -4.676 7.137 1 98.62 202 SER A O 1
ATOM 1545 N N . GLU A 1 203 ? -23.656 -3.221 6.273 1 98.38 203 GLU A N 1
ATOM 1546 C CA . GLU A 1 203 ? -24.453 -3 5.066 1 98.38 203 GLU A CA 1
ATOM 1547 C C . GLU A 1 203 ? -24.203 -4.102 4.039 1 98.38 203 GLU A C 1
ATOM 1549 O O . GLU A 1 203 ? -25.125 -4.492 3.312 1 98.38 203 GLU A O 1
ATOM 1554 N N . TYR A 1 204 ? -22.969 -4.523 3.98 1 97.62 204 TYR A N 1
ATOM 1555 C CA . TYR A 1 204 ? -22.594 -5.539 3.004 1 97.62 204 TYR A CA 1
ATOM 1556 C C . TYR A 1 204 ? -21.859 -6.699 3.672 1 97.62 204 TYR A C 1
ATOM 1558 O O . TYR A 1 204 ? -20.688 -6.938 3.408 1 97.62 204 TYR A O 1
ATOM 1566 N N . PRO A 1 205 ? -22.484 -7.488 4.453 1 97.12 205 PRO A N 1
ATOM 1567 C CA . PRO A 1 205 ? -21.812 -8.578 5.164 1 97.12 205 PRO A CA 1
ATOM 1568 C C . PRO A 1 205 ? -21.188 -9.609 4.219 1 97.12 205 PRO A C 1
ATOM 1570 O O . PRO A 1 205 ? -20.188 -10.242 4.559 1 97.12 205 PRO A O 1
ATOM 1573 N N . GLU A 1 206 ? -21.688 -9.711 3.012 1 95.12 206 GLU A N 1
ATOM 1574 C CA . GLU A 1 206 ? -21.219 -10.711 2.053 1 95.12 206 GLU A CA 1
ATOM 1575 C C . GLU A 1 206 ? -19.891 -10.305 1.434 1 95.12 206 GLU A C 1
ATOM 1577 O O . GLU A 1 206 ? -19.219 -11.125 0.81 1 95.12 206 GLU A O 1
ATOM 1582 N N . LEU A 1 207 ? -19.516 -9.062 1.681 1 96.44 207 LEU A N 1
ATOM 1583 C CA . LEU A 1 207 ? -18.297 -8.555 1.043 1 96.44 207 LEU A CA 1
ATOM 1584 C C . LEU A 1 207 ? -17.094 -8.703 1.97 1 96.44 207 LEU A C 1
ATOM 1586 O O . LEU A 1 207 ? -15.992 -8.281 1.629 1 96.44 207 LEU A O 1
ATOM 1590 N N . ASP A 1 208 ? -17.266 -9.375 3.094 1 96.44 208 ASP A N 1
ATOM 1591 C CA . ASP A 1 208 ? -16.125 -9.664 3.953 1 96.44 208 ASP A CA 1
ATOM 1592 C C . ASP A 1 208 ? -15.336 -10.867 3.436 1 96.44 208 ASP A C 1
ATOM 1594 O O . ASP A 1 208 ? -15.203 -11.875 4.133 1 96.44 208 ASP A O 1
ATOM 1598 N N . LYS A 1 209 ? -14.82 -10.711 2.225 1 94.12 209 LYS A N 1
ATOM 1599 C CA . LYS A 1 209 ? -14.031 -11.727 1.538 1 94.12 209 LYS A CA 1
ATOM 1600 C C . LYS A 1 209 ? -12.984 -11.094 0.623 1 94.12 209 LYS A C 1
ATOM 1602 O O . LYS A 1 209 ? -13.117 -9.922 0.249 1 94.12 209 LYS A O 1
ATOM 1607 N N . GLU A 1 210 ? -11.992 -11.891 0.33 1 94.5 210 GLU A N 1
ATOM 1608 C CA . GLU A 1 210 ? -11 -11.469 -0.651 1 94.5 210 GLU A CA 1
ATOM 1609 C C . GLU A 1 210 ? -11.484 -11.727 -2.074 1 94.5 210 GLU A C 1
ATOM 1611 O O . GLU A 1 210 ? -12.102 -12.758 -2.348 1 94.5 210 GLU A O 1
ATOM 1616 N N . LYS A 1 211 ? -11.203 -10.883 -2.967 1 86.56 211 LYS A N 1
ATOM 1617 C CA . LYS A 1 211 ? -11.656 -10.93 -4.355 1 86.56 211 LYS A CA 1
ATOM 1618 C C . LYS A 1 211 ? -11.32 -12.281 -4.992 1 86.56 211 LYS A C 1
ATOM 1620 O O . LYS A 1 211 ? -12.109 -12.812 -5.773 1 86.56 211 LYS A O 1
ATOM 1625 N N . GLY A 1 212 ? -10.258 -12.852 -4.762 1 79.06 212 GLY A N 1
ATOM 1626 C CA . GLY A 1 212 ? -9.867 -14.125 -5.34 1 79.06 212 GLY A CA 1
ATOM 1627 C C . GLY A 1 212 ? -10.844 -15.242 -5.039 1 79.06 212 GLY A C 1
ATOM 1628 O O . GLY A 1 212 ? -11.055 -16.125 -5.867 1 79.06 212 GLY A O 1
ATOM 1629 N N . LYS A 1 213 ? -11.398 -15.164 -4.008 1 74.5 213 LYS A N 1
ATOM 1630 C CA . LYS A 1 213 ? -12.383 -16.172 -3.621 1 74.5 213 LYS A CA 1
ATOM 1631 C C . LYS A 1 213 ? -13.625 -16.094 -4.5 1 74.5 213 LYS A C 1
ATOM 1633 O O . LYS A 1 213 ? -14.188 -17.125 -4.887 1 74.5 213 LYS A O 1
ATOM 1638 N N . TRP A 1 214 ? -13.891 -15.062 -4.953 1 67.19 214 TRP A N 1
ATOM 1639 C CA . TRP A 1 214 ? -15.07 -14.836 -5.785 1 67.19 214 TRP A CA 1
ATOM 1640 C C . TRP A 1 214 ? -14.82 -15.289 -7.219 1 67.19 214 TRP A C 1
ATOM 1642 O O . TRP A 1 214 ? -15.727 -15.773 -7.895 1 67.19 214 TRP A O 1
ATOM 1652 N N . GLU A 1 215 ? -13.586 -15.141 -7.492 1 70.62 215 GLU A N 1
ATOM 1653 C CA . GLU A 1 215 ? -13.25 -15.414 -8.891 1 70.62 215 GLU A CA 1
ATOM 1654 C C . GLU A 1 215 ? -12.711 -16.828 -9.062 1 70.62 215 GLU A C 1
ATOM 1656 O O . GLU A 1 215 ? -12.312 -17.219 -10.156 1 70.62 215 GLU A O 1
ATOM 1661 N N . TYR A 1 216 ? -12.688 -17.531 -7.902 1 68.56 216 TYR A N 1
ATOM 1662 C CA . TYR A 1 216 ? -12.172 -18.906 -7.898 1 68.56 216 TYR A CA 1
ATOM 1663 C C . TYR A 1 216 ? -10.711 -18.938 -8.328 1 68.56 216 TYR A C 1
ATOM 1665 O O . TYR A 1 216 ? -10.32 -19.766 -9.156 1 68.56 216 TYR A O 1
ATOM 1673 N N . LEU A 1 217 ? -10.086 -17.938 -7.836 1 78.06 217 LEU A N 1
ATOM 1674 C CA . LEU A 1 217 ? -8.641 -17.828 -8.008 1 78.06 217 LEU A CA 1
ATOM 1675 C C . LEU A 1 217 ? -7.93 -17.875 -6.664 1 78.06 217 LEU A C 1
ATOM 1677 O O . LEU A 1 217 ? -8.555 -18.141 -5.633 1 78.06 217 LEU A O 1
ATOM 1681 N N . THR A 1 218 ? -6.691 -17.828 -6.73 1 80.94 218 THR A N 1
ATOM 1682 C CA . THR A 1 218 ? -5.906 -17.875 -5.504 1 80.94 218 THR A CA 1
ATOM 1683 C C . THR A 1 218 ? -6.293 -16.75 -4.562 1 80.94 218 THR A C 1
ATOM 1685 O O . THR A 1 218 ? -6.656 -15.656 -5.012 1 80.94 218 THR A O 1
ATOM 1688 N N . TRP A 1 219 ? -6.414 -17.156 -3.342 1 84.88 219 TRP A N 1
ATOM 1689 C CA . TRP A 1 219 ? -6.691 -16.156 -2.316 1 84.88 219 TRP A CA 1
ATOM 1690 C C . TRP A 1 219 ? -5.906 -16.453 -1.042 1 84.88 219 TRP A C 1
ATOM 1692 O O . TRP A 1 219 ? -5.438 -17.578 -0.841 1 84.88 219 TRP A O 1
ATOM 1702 N N . GLY A 1 220 ? -5.688 -15.328 -0.33 1 92.81 220 GLY A N 1
ATOM 1703 C CA . GLY A 1 220 ? -5.051 -15.43 0.973 1 92.81 220 GLY A CA 1
ATOM 1704 C C . GLY A 1 220 ? -3.547 -15.617 0.889 1 92.81 220 GLY A C 1
ATOM 1705 O O . GLY A 1 220 ? -3.014 -15.938 -0.176 1 92.81 220 GLY A O 1
ATOM 1706 N N . ILE A 1 221 ? -2.867 -15.328 1.9 1 96.56 221 ILE A N 1
ATOM 1707 C CA . ILE A 1 221 ? -1.49 -15.742 2.154 1 96.56 221 ILE A CA 1
ATOM 1708 C C . ILE A 1 221 ? -1.481 -17.109 2.855 1 96.56 221 ILE A C 1
ATOM 1710 O O . ILE A 1 221 ? -2.025 -17.25 3.953 1 96.56 221 ILE A O 1
ATOM 1714 N N . VAL A 1 222 ? -0.921 -18.062 2.205 1 95.31 222 VAL A N 1
ATOM 1715 C CA . VAL A 1 222 ? -0.917 -19.406 2.777 1 95.31 222 VAL A CA 1
ATOM 1716 C C . VAL A 1 222 ? 0.4 -19.656 3.51 1 95.31 222 VAL A C 1
ATOM 1718 O O . VAL A 1 222 ? 1.465 -19.688 2.889 1 95.31 222 VAL A O 1
ATOM 1721 N N . ASP A 1 223 ? 0.349 -19.844 4.816 1 96.12 223 ASP A N 1
ATOM 1722 C CA . ASP A 1 223 ? 1.508 -20.016 5.691 1 96.12 223 ASP A CA 1
ATOM 1723 C C . ASP A 1 223 ? 1.745 -21.484 6.008 1 96.12 223 ASP A C 1
ATOM 1725 O O . ASP A 1 223 ? 0.98 -22.094 6.758 1 96.12 223 ASP A O 1
ATOM 1729 N N . PHE A 1 224 ? 2.797 -22.062 5.469 1 93.88 224 PHE A N 1
ATOM 1730 C CA . PHE A 1 224 ? 3.107 -23.484 5.613 1 93.88 224 PHE A CA 1
ATOM 1731 C C . PHE A 1 224 ? 4.07 -23.703 6.773 1 93.88 224 PHE A C 1
ATOM 1733 O O . PHE A 1 224 ? 4.488 -24.844 7.027 1 93.88 224 PHE A O 1
ATOM 1740 N N . ARG A 1 225 ? 4.449 -22.688 7.516 1 91.69 225 ARG A N 1
ATOM 1741 C CA . ARG A 1 225 ? 5.391 -22.828 8.625 1 91.69 225 ARG A CA 1
ATOM 1742 C C . ARG A 1 225 ? 4.715 -23.438 9.844 1 91.69 225 ARG A C 1
ATOM 1744 O O . ARG A 1 225 ? 3.508 -23.281 10.031 1 91.69 225 ARG A O 1
ATOM 1751 N N . ALA A 1 226 ? 5.5 -24.141 10.5 1 77.56 226 ALA A N 1
ATOM 1752 C CA . ALA A 1 226 ? 4.977 -24.703 11.742 1 77.56 226 ALA A CA 1
ATOM 1753 C C . ALA A 1 226 ? 4.578 -23.609 12.727 1 77.56 226 ALA A C 1
ATOM 1755 O O . ALA A 1 226 ? 5.238 -22.562 12.797 1 77.56 226 ALA A O 1
ATOM 1756 N N . PRO A 1 227 ? 3.404 -23.781 13.289 1 65.69 227 PRO A N 1
ATOM 1757 C CA . PRO A 1 227 ? 2.982 -22.781 14.266 1 65.69 227 PRO A CA 1
ATOM 1758 C C . PRO A 1 227 ? 4.039 -22.516 15.336 1 65.69 227 PRO A C 1
ATOM 1760 O O . PRO A 1 227 ? 4.754 -23.438 15.742 1 65.69 227 PRO A O 1
ATOM 1763 N N . THR A 1 228 ? 4.59 -21.266 15.398 1 51.88 228 THR A N 1
ATOM 1764 C CA . THR A 1 228 ? 5.531 -20.953 16.469 1 51.88 228 THR A CA 1
ATOM 1765 C C . THR A 1 228 ? 4.902 -21.234 17.828 1 51.88 228 THR A C 1
ATOM 1767 O O . THR A 1 228 ? 3.811 -20.734 18.125 1 51.88 228 THR A O 1
ATOM 1770 N N . HIS A 1 229 ? 5.039 -22.406 18.359 1 44.12 229 HIS A N 1
ATOM 1771 C CA . HIS A 1 229 ? 4.699 -22.656 19.766 1 44.12 229 HIS A CA 1
ATOM 1772 C C . HIS A 1 229 ? 5.453 -21.703 20.688 1 44.12 229 HIS A C 1
ATOM 1774 O O . HIS A 1 229 ? 6.594 -21.328 20.406 1 44.12 229 HIS A O 1
ATOM 1780 N N . MET B 1 1 ? 36.656 -21.859 5.047 1 22.09 1 MET B N 1
ATOM 1781 C CA . MET B 1 1 ? 36.625 -20.75 6 1 22.09 1 MET B CA 1
ATOM 1782 C C . MET B 1 1 ? 35.5 -19.766 5.645 1 22.09 1 MET B C 1
ATOM 1784 O O . MET B 1 1 ? 35.594 -19.078 4.625 1 22.09 1 MET B O 1
ATOM 1788 N N . GLY B 1 2 ? 34.188 -20.031 5.773 1 24.16 2 GLY B N 1
ATOM 1789 C CA . GLY B 1 2 ? 32.938 -19.531 5.227 1 24.16 2 GLY B CA 1
ATOM 1790 C C . GLY B 1 2 ? 32.562 -18.172 5.781 1 24.16 2 GLY B C 1
ATOM 1791 O O . GLY B 1 2 ? 32.406 -18 6.992 1 24.16 2 GLY B O 1
ATOM 1792 N N . SER B 1 3 ? 33 -17.031 5.172 1 22.12 3 SER B N 1
ATOM 1793 C CA . SER B 1 3 ? 32.875 -15.641 5.586 1 22.12 3 SER B CA 1
ATOM 1794 C C . SER B 1 3 ? 31.391 -15.266 5.793 1 22.12 3 SER B C 1
ATOM 1796 O O . SER B 1 3 ? 30.594 -15.32 4.855 1 22.12 3 SER B O 1
ATOM 1798 N N . GLU B 1 4 ? 30.828 -15.523 6.969 1 22.69 4 GLU B N 1
ATOM 1799 C CA . GLU B 1 4 ? 29.531 -15.078 7.492 1 22.69 4 GLU B CA 1
ATOM 1800 C C . GLU B 1 4 ? 29.406 -13.562 7.422 1 22.69 4 GLU B C 1
ATOM 1802 O O . GLU B 1 4 ? 30.188 -12.836 8.047 1 22.69 4 GLU B O 1
ATOM 1807 N N . LEU B 1 5 ? 29.125 -13.016 6.297 1 23.41 5 LEU B N 1
ATOM 1808 C CA . LEU B 1 5 ? 28.828 -11.594 6.176 1 23.41 5 LEU B CA 1
ATOM 1809 C C . LEU B 1 5 ? 27.828 -11.148 7.238 1 23.41 5 LEU B C 1
ATOM 1811 O O . LEU B 1 5 ? 26.672 -11.578 7.223 1 23.41 5 LEU B O 1
ATOM 1815 N N . ASP B 1 6 ? 28.25 -10.875 8.438 1 23.09 6 ASP B N 1
ATOM 1816 C CA . ASP B 1 6 ? 27.516 -10.227 9.523 1 23.09 6 ASP B CA 1
ATOM 1817 C C . ASP B 1 6 ? 26.906 -8.906 9.07 1 23.09 6 ASP B C 1
ATOM 1819 O O . ASP B 1 6 ? 27.625 -7.957 8.75 1 23.09 6 ASP B O 1
ATOM 1823 N N . LEU B 1 7 ? 25.953 -8.961 8.289 1 24.75 7 LEU B N 1
ATOM 1824 C CA . LEU B 1 7 ? 25.219 -7.715 8.094 1 24.75 7 LEU B CA 1
ATOM 1825 C C . LEU B 1 7 ? 24.938 -7.035 9.43 1 24.75 7 LEU B C 1
ATOM 1827 O O . LEU B 1 7 ? 24.094 -7.492 10.195 1 24.75 7 LEU B O 1
ATOM 1831 N N . LEU B 1 8 ? 26 -6.578 10.047 1 24 8 LEU B N 1
ATOM 1832 C CA . LEU B 1 8 ? 25.781 -5.66 11.156 1 24 8 LEU B CA 1
ATOM 1833 C C . LEU B 1 8 ? 24.688 -4.648 10.828 1 24 8 LEU B C 1
ATOM 1835 O O . LEU B 1 8 ? 24.859 -3.82 9.93 1 24 8 LEU B O 1
ATOM 1839 N N . LEU B 1 9 ? 23.547 -5.059 10.891 1 24.64 9 LEU B N 1
ATOM 1840 C CA . LEU B 1 9 ? 22.484 -4.055 10.883 1 24.64 9 LEU B CA 1
ATOM 1841 C C . LEU B 1 9 ? 22.875 -2.844 11.719 1 24.64 9 LEU B C 1
ATOM 1843 O O . LEU B 1 9 ? 23.375 -2.994 12.836 1 24.64 9 LEU B O 1
ATOM 1847 N N . PRO B 1 10 ? 23.453 -1.887 11.078 1 25.08 10 PRO B N 1
ATOM 1848 C CA . PRO B 1 10 ? 23.812 -0.779 11.969 1 25.08 10 PRO B CA 1
ATOM 1849 C C . PRO B 1 10 ? 22.812 -0.603 13.117 1 25.08 10 PRO B C 1
ATOM 1851 O O . PRO B 1 10 ? 21.641 -0.968 12.984 1 25.08 10 PRO B O 1
ATOM 1854 N N . ASP B 1 11 ? 23.281 -0.681 14.32 1 26.03 11 ASP B N 1
ATOM 1855 C CA . ASP B 1 11 ? 22.562 -0.253 15.508 1 26.03 11 ASP B CA 1
ATOM 1856 C C . ASP B 1 11 ? 21.734 1.004 15.234 1 26.03 11 ASP B C 1
ATOM 1858 O O . ASP B 1 11 ? 22.281 2.027 14.812 1 26.03 11 ASP B O 1
ATOM 1862 N N . THR B 1 12 ? 20.672 0.854 14.656 1 28.08 12 THR B N 1
ATOM 1863 C CA . THR B 1 12 ? 19.828 2.037 14.719 1 28.08 12 THR B CA 1
ATOM 1864 C C . THR B 1 12 ? 20.031 2.779 16.031 1 28.08 12 THR B C 1
ATOM 1866 O O . THR B 1 12 ? 19.891 2.195 17.109 1 28.08 12 THR B O 1
ATOM 1869 N N . GLU B 1 13 ? 21.031 3.58 16.094 1 27.3 13 GLU B N 1
ATOM 1870 C CA . GLU B 1 13 ? 21.047 4.523 17.203 1 27.3 13 GLU B CA 1
ATOM 1871 C C . GLU B 1 13 ? 19.641 4.859 17.656 1 27.3 13 GLU B C 1
ATOM 1873 O O . GLU B 1 13 ? 18.906 5.559 16.969 1 27.3 13 GLU B O 1
ATOM 1878 N N . ASN B 1 14 ? 18.906 3.979 18.125 1 30.89 14 ASN B N 1
ATOM 1879 C CA . ASN B 1 14 ? 17.859 4.332 19.094 1 30.89 14 ASN B CA 1
ATOM 1880 C C . ASN B 1 14 ? 18.266 5.555 19.906 1 30.89 14 ASN B C 1
ATOM 1882 O O . ASN B 1 14 ? 19.266 5.523 20.625 1 30.89 14 ASN B O 1
ATOM 1886 N N . ASP B 1 15 ? 18.203 6.719 19.359 1 30.72 15 ASP B N 1
ATOM 1887 C CA . ASP B 1 15 ? 18.484 7.938 20.109 1 30.72 15 ASP B CA 1
ATOM 1888 C C . ASP B 1 15 ? 18.125 7.781 21.578 1 30.72 15 ASP B C 1
ATOM 1890 O O . ASP B 1 15 ? 16.938 7.848 21.938 1 30.72 15 ASP B O 1
ATOM 1894 N N . ALA B 1 16 ? 18.797 7.039 22.328 1 33.75 16 ALA B N 1
ATOM 1895 C CA . ALA B 1 16 ? 18.859 6.91 23.781 1 33.75 16 ALA B CA 1
ATOM 1896 C C . ALA B 1 16 ? 18.797 8.273 24.453 1 33.75 16 ALA B C 1
ATOM 1898 O O . ALA B 1 16 ? 18.453 8.383 25.625 1 33.75 16 ALA B O 1
ATOM 1899 N N . GLY B 1 17 ? 19.5 9.188 23.906 1 31.23 17 GLY B N 1
ATOM 1900 C CA . GLY B 1 17 ? 19.672 10.406 24.672 1 31.23 17 GLY B CA 1
ATOM 1901 C C . GLY B 1 17 ? 18.516 11.375 24.516 1 31.23 17 GLY B C 1
ATOM 1902 O O . GLY B 1 17 ? 18.672 12.586 24.703 1 31.23 17 GLY B O 1
ATOM 1903 N N . ALA B 1 18 ? 17.578 10.961 23.578 1 38.38 18 ALA B N 1
ATOM 1904 C CA . ALA B 1 18 ? 16.531 11.992 23.703 1 38.38 18 ALA B CA 1
ATOM 1905 C C . ALA B 1 18 ? 16.062 12.109 25.156 1 38.38 18 ALA B C 1
ATOM 1907 O O . ALA B 1 18 ? 15.906 11.102 25.844 1 38.38 18 ALA B O 1
ATOM 1908 N N . PRO B 1 19 ? 16.078 13.172 25.766 1 39.12 19 PRO B N 1
ATOM 1909 C CA . PRO B 1 19 ? 15.586 13.25 27.141 1 39.12 19 PRO B CA 1
ATOM 1910 C C . PRO B 1 19 ? 14.312 12.43 27.359 1 39.12 19 PRO B C 1
ATOM 1912 O O . PRO B 1 19 ? 13.57 12.172 26.406 1 39.12 19 PRO B O 1
ATOM 1915 N N . GLN B 1 20 ? 13.977 11.758 28.484 1 39.47 20 GLN B N 1
ATOM 1916 C CA . GLN B 1 20 ? 12.766 11.234 29.125 1 39.47 20 GLN B CA 1
ATOM 1917 C C . GLN B 1 20 ? 11.547 12.078 28.766 1 39.47 20 GLN B C 1
ATOM 1919 O O . GLN B 1 20 ? 11.469 13.258 29.125 1 39.47 20 GLN B O 1
ATOM 1924 N N . GLY B 1 21 ? 10.812 11.883 27.438 1 58 21 GLY B N 1
ATOM 1925 C CA . GLY B 1 21 ? 9.57 12.562 27.094 1 58 21 GLY B CA 1
ATOM 1926 C C . GLY B 1 21 ? 9.492 12.977 25.641 1 58 21 GLY B C 1
ATOM 1927 O O . GLY B 1 21 ? 8.469 13.508 25.188 1 58 21 GLY B O 1
ATOM 1928 N N . ALA B 1 22 ? 10.625 12.797 24.844 1 77.5 22 ALA B N 1
ATOM 1929 C CA . ALA B 1 22 ? 10.578 13.328 23.484 1 77.5 22 ALA B CA 1
ATOM 1930 C C . ALA B 1 22 ? 9.891 12.359 22.531 1 77.5 22 ALA B C 1
ATOM 1932 O O . ALA B 1 22 ? 10.016 11.141 22.688 1 77.5 22 ALA B O 1
ATOM 1933 N N . PRO B 1 23 ? 9.148 12.859 21.562 1 88.44 23 PRO B N 1
ATOM 1934 C CA . PRO B 1 23 ? 8.461 12 20.594 1 88.44 23 PRO B CA 1
ATOM 1935 C C . PRO B 1 23 ? 9.43 11.242 19.688 1 88.44 23 PRO B C 1
ATOM 1937 O O . PRO B 1 23 ? 10.562 11.688 19.469 1 88.44 23 PRO B O 1
ATOM 1940 N N . ARG B 1 24 ? 9.188 10.023 19.391 1 92.25 24 ARG B N 1
ATOM 1941 C CA . ARG B 1 24 ? 9.945 9.203 18.453 1 92.25 24 ARG B CA 1
ATOM 1942 C C . ARG B 1 24 ? 9.5 9.445 17.016 1 92.25 24 ARG B C 1
ATOM 1944 O O . ARG B 1 24 ? 8.305 9.445 16.734 1 92.25 24 ARG B O 1
ATOM 1951 N N . THR B 1 25 ? 10.484 9.734 16.141 1 93.38 25 THR B N 1
ATOM 1952 C CA . THR B 1 25 ? 10.18 9.922 14.719 1 93.38 25 THR B CA 1
ATOM 1953 C C . THR B 1 25 ? 10.609 8.703 13.906 1 93.38 25 THR B C 1
ATOM 1955 O O . THR B 1 25 ? 11.766 8.289 13.961 1 93.38 25 THR B O 1
ATOM 1958 N N . ILE B 1 26 ? 9.742 8.078 13.203 1 96.06 26 ILE B N 1
ATOM 1959 C CA . ILE B 1 26 ? 9.992 6.914 12.359 1 96.06 26 ILE B CA 1
ATOM 1960 C C . ILE B 1 26 ? 9.969 7.332 10.891 1 96.06 26 ILE B C 1
ATOM 1962 O O . ILE B 1 26 ? 8.898 7.547 10.312 1 96.06 26 ILE B O 1
ATOM 1966 N N . GLU B 1 27 ? 11.117 7.375 10.328 1 95.44 27 GLU B N 1
ATOM 1967 C CA . GLU B 1 27 ? 11.242 7.766 8.922 1 95.44 27 GLU B CA 1
ATOM 1968 C C . GLU B 1 27 ? 10.922 6.602 7.996 1 95.44 27 GLU B C 1
ATOM 1970 O O . GLU B 1 27 ? 11.297 5.461 8.266 1 95.44 27 GLU B O 1
ATOM 1975 N N . ARG B 1 28 ? 10.312 6.922 6.859 1 96.69 28 ARG B N 1
ATOM 1976 C CA . ARG B 1 28 ? 10.023 5.898 5.863 1 96.69 28 ARG B CA 1
ATOM 1977 C C . ARG B 1 28 ? 11.094 5.871 4.773 1 96.69 28 ARG B C 1
ATOM 1979 O O . ARG B 1 28 ? 10.781 6.004 3.59 1 96.69 28 ARG B O 1
ATOM 1986 N N . SER B 1 29 ? 12.297 5.688 5.207 1 97.12 29 SER B N 1
ATOM 1987 C CA . SER B 1 29 ? 13.422 5.453 4.309 1 97.12 29 SER B CA 1
ATOM 1988 C C . SER B 1 29 ? 13.438 4.016 3.801 1 97.12 29 SER B C 1
ATOM 1990 O O . SER B 1 29 ? 12.789 3.141 4.379 1 97.12 29 SER B O 1
ATOM 1992 N N . PRO B 1 30 ? 14.18 3.758 2.689 1 98.31 30 PRO B N 1
ATOM 1993 C CA . PRO B 1 30 ? 14.281 2.387 2.186 1 98.31 30 PRO B CA 1
ATOM 1994 C C . PRO B 1 30 ? 14.719 1.393 3.26 1 98.31 30 PRO B C 1
ATOM 1996 O O . PRO B 1 30 ? 14.133 0.313 3.381 1 98.31 30 PRO B O 1
ATOM 1999 N N . ARG B 1 31 ? 15.641 1.784 4.086 1 98.38 31 ARG B N 1
ATOM 2000 C CA . ARG B 1 31 ? 16.125 0.908 5.148 1 98.38 31 ARG B CA 1
ATOM 2001 C C . ARG B 1 31 ? 15.039 0.642 6.18 1 98.38 31 ARG B C 1
ATOM 2003 O O . ARG B 1 31 ? 14.867 -0.493 6.633 1 98.38 31 ARG B O 1
ATOM 2010 N N . ASN B 1 32 ? 14.352 1.641 6.562 1 98.25 32 ASN B N 1
ATOM 2011 C CA . ASN B 1 32 ? 13.297 1.479 7.562 1 98.25 32 ASN B CA 1
ATOM 2012 C C . ASN B 1 32 ? 12.109 0.696 7.008 1 98.25 32 ASN B C 1
ATOM 2014 O O . ASN B 1 32 ? 11.461 -0.049 7.738 1 98.25 32 ASN B O 1
ATOM 2018 N N . LEU B 1 33 ? 11.852 0.88 5.711 1 98.69 33 LEU B N 1
ATOM 2019 C CA . LEU B 1 33 ? 10.758 0.137 5.098 1 98.69 33 LEU B CA 1
ATOM 2020 C C . LEU B 1 33 ? 11.047 -1.36 5.098 1 98.69 33 LEU B C 1
ATOM 2022 O O . LEU B 1 33 ? 10.203 -2.16 5.508 1 98.69 33 LEU B O 1
ATOM 2026 N N . ILE B 1 34 ? 12.266 -1.71 4.641 1 98.88 34 ILE B N 1
ATOM 2027 C CA . ILE B 1 34 ? 12.586 -3.131 4.586 1 98.88 34 ILE B CA 1
ATOM 2028 C C . ILE B 1 34 ? 12.711 -3.688 6 1 98.88 34 ILE B C 1
ATOM 2030 O O . ILE B 1 34 ? 12.352 -4.84 6.258 1 98.88 34 ILE B O 1
ATOM 2034 N N . GLY B 1 35 ? 13.227 -2.879 6.953 1 98.81 35 GLY B N 1
ATOM 2035 C CA . GLY B 1 35 ? 13.234 -3.281 8.352 1 98.81 35 GLY B CA 1
ATOM 2036 C C . GLY B 1 35 ? 11.852 -3.525 8.914 1 98.81 35 GLY B C 1
ATOM 2037 O O . GLY B 1 35 ? 11.641 -4.484 9.656 1 98.81 35 GLY B O 1
ATOM 2038 N N . GLU B 1 36 ? 10.953 -2.623 8.617 1 98.69 36 GLU B N 1
ATOM 2039 C CA . GLU B 1 36 ? 9.57 -2.771 9.055 1 98.69 36 GLU B CA 1
ATOM 2040 C C . GLU B 1 36 ? 8.945 -4.051 8.5 1 98.69 36 GLU B C 1
ATOM 2042 O O . GLU B 1 36 ? 8.227 -4.758 9.211 1 98.69 36 GLU B O 1
ATOM 2047 N N . ALA B 1 37 ? 9.172 -4.344 7.188 1 98.81 37 ALA B N 1
ATOM 2048 C CA . ALA B 1 37 ? 8.656 -5.57 6.586 1 98.81 37 ALA B CA 1
ATOM 2049 C C . ALA B 1 37 ? 9.188 -6.801 7.309 1 98.81 37 ALA B C 1
ATOM 2051 O O . ALA B 1 37 ? 8.438 -7.746 7.574 1 98.81 37 ALA B O 1
ATOM 2052 N N . ARG B 1 38 ? 10.422 -6.793 7.637 1 98.81 38 ARG B N 1
ATOM 2053 C CA . ARG B 1 38 ? 11.023 -7.906 8.359 1 98.81 38 ARG B CA 1
ATOM 2054 C C . ARG B 1 38 ? 10.406 -8.055 9.75 1 98.81 38 ARG B C 1
ATOM 2056 O O . ARG B 1 38 ? 10.07 -9.164 10.172 1 98.81 38 ARG B O 1
ATOM 2063 N N . LEU B 1 39 ? 10.258 -6.969 10.461 1 98.75 39 LEU B N 1
ATOM 2064 C CA . LEU B 1 39 ? 9.656 -7.008 11.797 1 98.75 39 LEU B CA 1
ATOM 2065 C C . LEU B 1 39 ? 8.227 -7.535 11.727 1 98.75 39 LEU B C 1
ATOM 2067 O O . LEU B 1 39 ? 7.809 -8.312 12.586 1 98.75 39 LEU B O 1
ATOM 2071 N N . ALA B 1 40 ? 7.492 -7.07 10.75 1 98.75 40 ALA B N 1
ATOM 2072 C CA . ALA B 1 40 ? 6.133 -7.566 10.57 1 98.75 40 ALA B CA 1
ATOM 2073 C C . ALA B 1 40 ? 6.125 -9.07 10.312 1 98.75 40 ALA B C 1
ATOM 2075 O O . ALA B 1 40 ? 5.32 -9.805 10.891 1 98.75 40 ALA B O 1
ATOM 2076 N N . PHE B 1 41 ? 7.02 -9.508 9.422 1 98.5 41 PHE B N 1
ATOM 2077 C CA . PHE B 1 41 ? 7.145 -10.922 9.117 1 98.5 41 PHE B CA 1
ATOM 2078 C C . PHE B 1 41 ? 7.426 -11.734 10.375 1 98.5 41 PHE B C 1
ATOM 2080 O O . PHE B 1 41 ? 6.777 -12.75 10.625 1 98.5 41 PHE B O 1
ATOM 2087 N N . ASP B 1 42 ? 8.328 -11.25 11.188 1 97.44 42 ASP B N 1
ATOM 2088 C CA . ASP B 1 42 ? 8.742 -11.953 12.398 1 97.44 42 ASP B CA 1
ATOM 2089 C C . ASP B 1 42 ? 7.625 -11.977 13.43 1 97.44 42 ASP B C 1
ATOM 2091 O O . ASP B 1 42 ? 7.531 -12.906 14.234 1 97.44 42 ASP B O 1
ATOM 2095 N N . ALA B 1 43 ? 6.793 -10.984 13.398 1 97.12 43 ALA B N 1
ATOM 2096 C CA . ALA B 1 43 ? 5.672 -10.898 14.336 1 97.12 43 ALA B CA 1
ATOM 2097 C C . ALA B 1 43 ? 4.477 -11.711 13.828 1 97.12 43 ALA B C 1
ATOM 2099 O O . ALA B 1 43 ? 3.428 -11.742 14.477 1 97.12 43 ALA B O 1
ATOM 2100 N N . GLY B 1 44 ? 4.543 -12.328 12.641 1 96.44 44 GLY B N 1
ATOM 2101 C CA . GLY B 1 44 ? 3.455 -13.109 12.07 1 96.44 44 GLY B CA 1
ATOM 2102 C C . GLY B 1 44 ? 2.408 -12.258 11.375 1 96.44 44 GLY B C 1
ATOM 2103 O O . GLY B 1 44 ? 1.315 -12.742 11.07 1 96.44 44 GLY B O 1
ATOM 2104 N N . LEU B 1 45 ? 2.709 -10.969 11.195 1 98.38 45 LEU B N 1
ATOM 2105 C CA . LEU B 1 45 ? 1.812 -10.055 10.5 1 98.38 45 LEU B CA 1
ATOM 2106 C C . LEU B 1 45 ? 2.096 -10.055 9 1 98.38 45 LEU B C 1
ATOM 2108 O O . LEU B 1 45 ? 2.666 -9.102 8.469 1 98.38 45 LEU B O 1
ATOM 2112 N N . LEU B 1 46 ? 1.602 -11.047 8.336 1 98.62 46 LEU B N 1
ATOM 2113 C CA . LEU B 1 46 ? 2.039 -11.352 6.977 1 98.62 46 LEU B CA 1
ATOM 2114 C C . LEU B 1 46 ? 1.383 -10.414 5.973 1 98.62 46 LEU B C 1
ATOM 2116 O O . LEU B 1 46 ? 1.985 -10.07 4.953 1 98.62 46 LEU B O 1
ATOM 2120 N N . ILE B 1 47 ? 0.116 -9.945 6.238 1 98.75 47 ILE B N 1
ATOM 2121 C CA . ILE B 1 47 ? -0.495 -8.938 5.379 1 98.75 47 ILE B CA 1
ATOM 2122 C C . ILE B 1 47 ? 0.334 -7.656 5.418 1 98.75 47 ILE B C 1
ATOM 2124 O O . ILE B 1 47 ? 0.634 -7.07 4.371 1 98.75 47 ILE B O 1
ATOM 2128 N N . SER B 1 48 ? 0.754 -7.258 6.637 1 98.81 48 SER B N 1
ATOM 2129 C CA . SER B 1 48 ? 1.582 -6.07 6.82 1 98.81 48 SER B CA 1
ATOM 2130 C C . SER B 1 48 ? 2.916 -6.207 6.094 1 98.81 48 SER B C 1
ATOM 2132 O O . SER B 1 48 ? 3.332 -5.301 5.371 1 98.81 48 SER B O 1
ATOM 2134 N N . CYS B 1 49 ? 3.541 -7.352 6.289 1 98.88 49 CYS B N 1
ATOM 2135 C CA . CYS B 1 49 ? 4.82 -7.605 5.637 1 98.88 49 CYS B CA 1
ATOM 2136 C C . CYS B 1 49 ? 4.703 -7.445 4.125 1 98.88 49 CYS B C 1
ATOM 2138 O O . CYS B 1 49 ? 5.441 -6.672 3.518 1 98.88 49 CYS B O 1
ATOM 2140 N N . LEU B 1 50 ? 3.748 -8.125 3.574 1 98.88 50 LEU B N 1
ATOM 2141 C CA . LEU B 1 50 ? 3.564 -8.109 2.129 1 98.88 50 LEU B CA 1
ATOM 2142 C C . LEU B 1 50 ? 3.242 -6.703 1.637 1 98.88 50 LEU B C 1
ATOM 2144 O O . LEU B 1 50 ? 3.795 -6.25 0.633 1 98.88 50 LEU B O 1
ATOM 2148 N N . THR B 1 51 ? 2.381 -5.992 2.33 1 98.88 51 THR B N 1
ATOM 2149 C CA . THR B 1 51 ? 1.898 -4.684 1.903 1 98.88 51 THR B CA 1
ATOM 2150 C C . THR B 1 51 ? 3.031 -3.662 1.91 1 98.88 51 THR B C 1
ATOM 2152 O O . THR B 1 51 ? 3.174 -2.879 0.969 1 98.88 51 THR B O 1
ATOM 2155 N N . VAL B 1 52 ? 3.838 -3.668 2.926 1 98.88 52 VAL B N 1
ATOM 2156 C CA . VAL B 1 52 ? 4.977 -2.756 2.975 1 98.88 52 VAL B CA 1
ATOM 2157 C C . VAL B 1 52 ? 6.004 -3.154 1.914 1 98.88 52 VAL B C 1
ATOM 2159 O O . VAL B 1 52 ? 6.52 -2.301 1.19 1 98.88 52 VAL B O 1
ATOM 2162 N N . LEU B 1 53 ? 6.23 -4.422 1.812 1 98.88 53 LEU B N 1
ATOM 2163 C CA . LEU B 1 53 ? 7.277 -4.965 0.95 1 98.88 53 LEU B CA 1
ATOM 2164 C C . LEU B 1 53 ? 7.059 -4.543 -0.5 1 98.88 53 LEU B C 1
ATOM 2166 O O . LEU B 1 53 ? 8 -4.141 -1.183 1 98.88 53 LEU B O 1
ATOM 2170 N N . VAL B 1 54 ? 5.84 -4.582 -0.98 1 98.81 54 VAL B N 1
ATOM 2171 C CA . VAL B 1 54 ? 5.57 -4.367 -2.398 1 98.81 54 VAL B CA 1
ATOM 2172 C C . VAL B 1 54 ? 5.688 -2.881 -2.727 1 98.81 54 VAL B C 1
ATOM 2174 O O . VAL B 1 54 ? 5.75 -2.5 -3.898 1 98.81 54 VAL B O 1
ATOM 2177 N N . THR B 1 55 ? 5.766 -2.002 -1.762 1 98.75 55 THR B N 1
ATOM 2178 C CA . THR B 1 55 ? 5.867 -0.574 -2.035 1 98.75 55 THR B CA 1
ATOM 2179 C C . THR B 1 55 ? 7.316 -0.171 -2.283 1 98.75 55 THR B C 1
ATOM 2181 O O . THR B 1 55 ? 7.586 0.885 -2.859 1 98.75 55 THR B O 1
ATOM 2184 N N . ILE B 1 56 ? 8.266 -0.939 -1.826 1 98.88 56 ILE B N 1
ATOM 2185 C CA . ILE B 1 56 ? 9.656 -0.541 -1.661 1 98.88 56 ILE B CA 1
ATOM 2186 C C . ILE B 1 56 ? 10.258 -0.185 -3.02 1 98.88 56 ILE B C 1
ATOM 2188 O O . ILE B 1 56 ? 10.867 0.875 -3.178 1 98.88 56 ILE B O 1
ATOM 2192 N N . PRO B 1 57 ? 10.07 -0.997 -4.094 1 98.75 57 PRO B N 1
ATOM 2193 C CA . PRO B 1 57 ? 10.695 -0.654 -5.371 1 98.75 57 PRO B CA 1
ATOM 2194 C C . PRO B 1 57 ? 10.219 0.686 -5.926 1 98.75 57 PRO B C 1
ATOM 2196 O O . PRO B 1 57 ? 11.016 1.46 -6.457 1 98.75 57 PRO B O 1
ATOM 2199 N N . ASP B 1 58 ? 8.922 0.909 -5.793 1 97.94 58 ASP B N 1
ATOM 2200 C CA . ASP B 1 58 ? 8.375 2.168 -6.293 1 97.94 58 ASP B CA 1
ATOM 2201 C C . ASP B 1 58 ? 8.914 3.354 -5.496 1 97.94 58 ASP B C 1
ATOM 2203 O O . ASP B 1 58 ? 9.266 4.387 -6.066 1 97.94 58 ASP B O 1
ATOM 2207 N N . VAL B 1 59 ? 8.961 3.23 -4.184 1 97.75 59 VAL B N 1
ATOM 2208 C CA . VAL B 1 59 ? 9.5 4.285 -3.33 1 97.75 59 VAL B CA 1
ATOM 2209 C C . VAL B 1 59 ? 10.945 4.578 -3.719 1 97.75 59 VAL B C 1
ATOM 2211 O O . VAL B 1 59 ? 11.32 5.738 -3.904 1 97.75 59 VAL B O 1
ATOM 2214 N N . CYS B 1 60 ? 11.766 3.557 -3.889 1 98.31 60 CYS B N 1
ATOM 2215 C CA . CYS B 1 60 ? 13.172 3.715 -4.242 1 98.31 60 CYS B CA 1
ATOM 2216 C C . CYS B 1 60 ? 13.312 4.344 -5.621 1 98.31 60 CYS B C 1
ATOM 2218 O O . CYS B 1 60 ? 14.141 5.238 -5.816 1 98.31 60 CYS B O 1
ATOM 2220 N N . ALA B 1 61 ? 12.523 3.869 -6.551 1 97.88 61 ALA B N 1
ATOM 2221 C CA . ALA B 1 61 ? 12.578 4.414 -7.902 1 97.88 61 ALA B CA 1
ATOM 2222 C C . ALA B 1 61 ? 12.219 5.898 -7.91 1 97.88 61 ALA B C 1
ATOM 2224 O O . ALA B 1 61 ? 12.82 6.684 -8.648 1 97.88 61 ALA B O 1
ATOM 2225 N N . ASN B 1 62 ? 11.25 6.254 -7.109 1 95.12 62 ASN B N 1
ATOM 2226 C CA . ASN B 1 62 ? 10.805 7.645 -7.02 1 95.12 62 ASN B CA 1
ATOM 2227 C C . ASN B 1 62 ? 11.898 8.539 -6.441 1 95.12 62 ASN B C 1
ATOM 2229 O O . ASN B 1 62 ? 12.008 9.711 -6.816 1 95.12 62 ASN B O 1
ATOM 2233 N N . LEU B 1 63 ? 12.656 8.016 -5.531 1 95.06 63 LEU B N 1
ATOM 2234 C CA . LEU B 1 63 ? 13.758 8.773 -4.949 1 95.06 63 LEU B CA 1
ATOM 2235 C C . LEU B 1 63 ? 14.82 9.086 -6 1 95.06 63 LEU B C 1
ATOM 2237 O O . LEU B 1 63 ? 15.492 10.117 -5.926 1 95.06 63 LEU B O 1
ATOM 2241 N N . ILE B 1 64 ? 14.969 8.195 -6.953 1 95.25 64 ILE B N 1
ATOM 2242 C CA . ILE B 1 64 ? 15.938 8.406 -8.023 1 95.25 64 ILE B CA 1
ATOM 2243 C C . ILE B 1 64 ? 15.398 9.43 -9.023 1 95.25 64 ILE B C 1
ATOM 2245 O O . ILE B 1 64 ? 16.062 10.422 -9.328 1 95.25 64 ILE B O 1
ATOM 2249 N N . ASP B 1 65 ? 14.211 9.164 -9.547 1 94.06 65 ASP B N 1
ATOM 2250 C CA . ASP B 1 65 ? 13.594 9.992 -10.578 1 94.06 65 ASP B CA 1
ATOM 2251 C 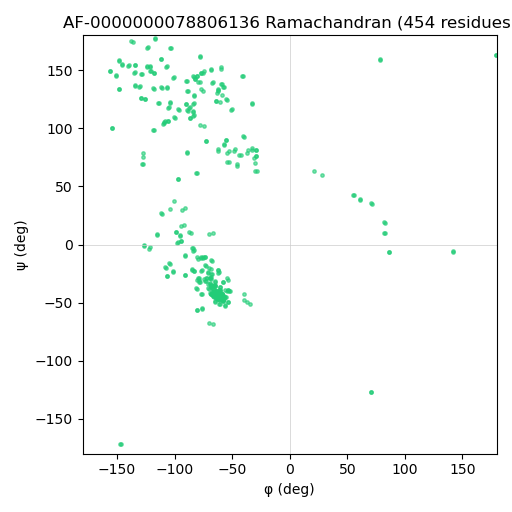C . ASP B 1 65 ? 12.07 9.859 -10.539 1 94.06 65 ASP B C 1
ATOM 2253 O O . ASP B 1 65 ? 11.508 8.953 -11.148 1 94.06 65 ASP B O 1
ATOM 2257 N N . PRO B 1 66 ? 11.406 10.797 -9.953 1 90.69 66 PRO B N 1
ATOM 2258 C CA . PRO B 1 66 ? 9.953 10.719 -9.828 1 90.69 66 PRO B CA 1
ATOM 2259 C C . PRO B 1 66 ? 9.242 10.828 -11.172 1 90.69 66 PRO B C 1
ATOM 2261 O O . PRO B 1 66 ? 8.055 10.5 -11.273 1 90.69 66 PRO B O 1
ATOM 2264 N N . SER B 1 67 ? 9.844 11.211 -12.164 1 90.31 67 SER B N 1
ATOM 2265 C CA . SER B 1 67 ? 9.211 11.422 -13.461 1 90.31 67 SER B CA 1
ATOM 2266 C C . SER B 1 67 ? 9.266 10.164 -14.32 1 90.31 67 SER B C 1
ATOM 2268 O O . SER B 1 67 ? 8.594 10.078 -15.344 1 90.31 67 SER B O 1
ATOM 2270 N N . ASN B 1 68 ? 10.008 9.188 -13.883 1 92.94 68 ASN B N 1
ATOM 2271 C CA . ASN B 1 68 ? 10.172 7.961 -14.664 1 92.94 68 ASN B CA 1
ATOM 2272 C C . ASN B 1 68 ? 9.023 6.992 -14.438 1 92.94 68 ASN B C 1
ATOM 2274 O O . ASN B 1 68 ? 8.977 6.297 -13.422 1 92.94 68 ASN B O 1
ATOM 2278 N N . LYS B 1 69 ? 8.219 6.77 -15.359 1 90.19 69 LYS B N 1
ATOM 2279 C CA . LYS B 1 69 ? 7.027 5.93 -15.258 1 90.19 69 LYS B CA 1
ATOM 2280 C C . LYS B 1 69 ? 7.402 4.453 -15.156 1 90.19 69 LYS B C 1
ATOM 2282 O O . LYS B 1 69 ? 6.625 3.645 -14.648 1 90.19 69 LYS B O 1
ATOM 2287 N N . ASP B 1 70 ? 8.562 4.082 -15.648 1 93.62 70 ASP B N 1
ATOM 2288 C CA . ASP B 1 70 ? 9.023 2.697 -15.609 1 93.62 70 ASP B CA 1
ATOM 2289 C C . ASP B 1 70 ? 9.992 2.475 -14.453 1 93.62 70 ASP B C 1
ATOM 2291 O O . ASP B 1 70 ? 10.672 1.45 -14.391 1 93.62 70 ASP B O 1
ATOM 2295 N N . GLY B 1 71 ? 10.109 3.377 -13.586 1 96.69 71 GLY B N 1
ATOM 2296 C CA . GLY B 1 71 ? 11.102 3.346 -12.523 1 96.69 71 GLY B CA 1
ATOM 2297 C C . GLY B 1 71 ? 11.016 2.102 -11.664 1 96.69 71 GLY B C 1
ATOM 2298 O O . GLY B 1 71 ? 12.031 1.474 -11.359 1 96.69 71 GLY B O 1
ATOM 2299 N N . GLN B 1 72 ? 9.836 1.758 -11.305 1 96.94 72 GLN B N 1
ATOM 2300 C CA . GLN B 1 72 ? 9.633 0.589 -10.461 1 96.94 72 GLN B CA 1
ATOM 2301 C C . GLN B 1 72 ? 10.141 -0.68 -11.141 1 96.94 72 GLN B C 1
ATOM 2303 O O . GLN B 1 72 ? 10.867 -1.468 -10.531 1 96.94 72 GLN B O 1
ATOM 2308 N N . ARG B 1 73 ? 9.719 -0.895 -12.367 1 96.38 73 ARG B N 1
ATOM 2309 C CA . ARG B 1 73 ? 10.125 -2.078 -13.117 1 96.38 73 ARG B CA 1
ATOM 2310 C C . ARG B 1 73 ? 11.641 -2.139 -13.266 1 96.38 73 ARG B C 1
ATOM 2312 O O . ARG B 1 73 ? 12.242 -3.197 -13.086 1 96.38 73 ARG B O 1
ATOM 2319 N N . ASN B 1 74 ? 12.219 -1.008 -13.586 1 97.69 74 ASN B N 1
ATOM 2320 C CA . ASN B 1 74 ? 13.672 -0.93 -13.727 1 97.69 74 ASN B CA 1
ATOM 2321 C C . ASN B 1 74 ? 14.375 -1.256 -12.414 1 97.69 74 ASN B C 1
ATOM 2323 O O . ASN B 1 74 ? 15.406 -1.939 -12.406 1 97.69 74 ASN B O 1
ATOM 2327 N N . TRP B 1 75 ? 13.844 -0.748 -11.367 1 98.62 75 TRP B N 1
ATOM 2328 C CA . TRP B 1 75 ? 14.43 -1.021 -10.062 1 98.62 75 TRP B CA 1
ATOM 2329 C C . TRP B 1 75 ? 14.391 -2.514 -9.75 1 98.62 75 TRP B C 1
ATOM 2331 O O . TRP B 1 75 ? 15.383 -3.076 -9.266 1 98.62 75 TRP B O 1
ATOM 2341 N N . CYS B 1 76 ? 13.297 -3.16 -10.062 1 98 76 CYS B N 1
ATOM 2342 C CA . CYS B 1 76 ? 13.148 -4.59 -9.828 1 98 76 CYS B CA 1
ATOM 2343 C C . CYS B 1 76 ? 14.148 -5.387 -10.664 1 98 76 CYS B C 1
ATOM 2345 O O . CYS B 1 76 ? 14.727 -6.359 -10.18 1 98 76 CYS B O 1
ATOM 2347 N N . THR B 1 77 ? 14.305 -4.992 -11.883 1 96.88 77 THR B N 1
ATOM 2348 C CA . THR B 1 77 ? 15.258 -5.672 -12.758 1 96.88 77 THR B CA 1
ATOM 2349 C C . THR B 1 77 ? 16.688 -5.512 -12.234 1 96.88 77 THR B C 1
ATOM 2351 O O . THR B 1 77 ? 17.422 -6.488 -12.148 1 96.88 77 THR B O 1
ATOM 2354 N N . ARG B 1 78 ? 16.969 -4.406 -11.844 1 97.69 78 ARG B N 1
ATOM 2355 C CA . ARG B 1 78 ? 18.344 -4.082 -11.484 1 97.69 78 ARG B CA 1
ATOM 2356 C C . ARG B 1 78 ? 18.703 -4.652 -10.125 1 97.69 78 ARG B C 1
ATOM 2358 O O . ARG B 1 78 ? 19.781 -5.227 -9.945 1 97.69 78 ARG B O 1
ATOM 2365 N N . TYR B 1 79 ? 17.781 -4.527 -9.156 1 98.56 79 TYR B N 1
ATOM 2366 C CA . TYR B 1 79 ? 18.203 -4.789 -7.785 1 98.56 79 TYR B CA 1
ATOM 2367 C C . TYR B 1 79 ? 17.625 -6.105 -7.281 1 98.56 79 TYR B C 1
ATOM 2369 O O . TYR B 1 79 ? 18.125 -6.684 -6.316 1 98.56 79 TYR B O 1
ATOM 2377 N N . LEU B 1 80 ? 16.562 -6.582 -7.926 1 97.56 80 LEU B N 1
ATOM 2378 C CA . LEU B 1 80 ? 15.992 -7.863 -7.523 1 97.56 80 LEU B CA 1
ATOM 2379 C C . LEU B 1 80 ? 16.359 -8.961 -8.516 1 97.56 80 LEU B C 1
ATOM 2381 O O . LEU B 1 80 ? 16.141 -10.141 -8.25 1 97.56 80 LEU B O 1
ATOM 2385 N N . GLY B 1 81 ? 16.812 -8.562 -9.68 1 94.62 81 GLY B N 1
ATOM 2386 C CA . GLY B 1 81 ? 17.266 -9.531 -10.664 1 94.62 81 GLY B CA 1
ATOM 2387 C C . GLY B 1 81 ? 16.125 -10.148 -11.461 1 94.62 81 GLY B C 1
ATOM 2388 O O . GLY B 1 81 ? 16.281 -11.234 -12.016 1 94.62 81 GLY B O 1
ATOM 2389 N N . PHE B 1 82 ? 15 -9.508 -11.469 1 93.75 82 PHE B N 1
ATOM 2390 C CA . PHE B 1 82 ? 13.891 -10.016 -12.266 1 93.75 82 PHE B CA 1
ATOM 2391 C C . PHE B 1 82 ? 14.07 -9.648 -13.734 1 93.75 82 PHE B C 1
ATOM 2393 O O . PHE B 1 82 ? 14.492 -8.539 -14.062 1 93.75 82 PHE B O 1
ATOM 2400 N N . PRO B 1 83 ? 13.734 -10.594 -14.586 1 90.75 83 PRO B N 1
ATOM 2401 C CA . PRO B 1 83 ? 13.609 -10.148 -15.977 1 90.75 83 PRO B CA 1
ATOM 2402 C C . PRO B 1 83 ? 12.562 -9.062 -16.156 1 90.75 83 PRO B C 1
ATOM 2404 O O . PRO B 1 83 ? 11.586 -9 -15.406 1 90.75 83 PRO B O 1
ATOM 2407 N N . SER B 1 84 ? 12.688 -8.211 -17.141 1 87.31 84 SER B N 1
ATOM 2408 C CA . SER B 1 84 ? 11.82 -7.047 -17.297 1 87.31 84 SER B CA 1
ATOM 2409 C C . SER B 1 84 ? 10.406 -7.469 -17.688 1 87.31 84 SER B C 1
ATOM 2411 O O . SER B 1 84 ? 9.453 -7.18 -16.953 1 87.31 84 SER B O 1
ATOM 2413 N N . THR B 1 85 ? 10.227 -8.023 -18.922 1 78.25 85 THR B N 1
ATOM 2414 C CA . THR B 1 85 ? 8.898 -8.375 -19.422 1 78.25 85 THR B CA 1
ATOM 2415 C C . THR B 1 85 ? 8.828 -9.867 -19.75 1 78.25 85 THR B C 1
ATOM 2417 O O . THR B 1 85 ? 9.852 -10.508 -19.984 1 78.25 85 THR B O 1
ATOM 2420 N N . PRO B 1 86 ? 7.426 -10.203 -19.484 1 63.22 86 PRO B N 1
ATOM 2421 C CA . PRO B 1 86 ? 7.312 -11.617 -19.875 1 63.22 86 PRO B CA 1
ATOM 2422 C C . PRO B 1 86 ? 7.676 -11.859 -21.328 1 63.22 86 PRO B C 1
ATOM 2424 O O . PRO B 1 86 ? 7.473 -10.984 -22.172 1 63.22 86 PRO B O 1
ATOM 2427 N N . VAL B 1 87 ? 8.523 -12.766 -21.609 1 54.62 87 VAL B N 1
ATOM 2428 C CA . VAL B 1 87 ? 8.945 -13.117 -22.969 1 54.62 87 VAL B CA 1
ATOM 2429 C C . VAL B 1 87 ? 7.805 -13.812 -23.703 1 54.62 87 VAL B C 1
ATOM 2431 O O . VAL B 1 87 ? 8.039 -14.586 -24.625 1 54.62 87 VAL B O 1
ATOM 2434 N N . VAL B 1 88 ? 6.605 -13.82 -23.109 1 55.47 88 VAL B 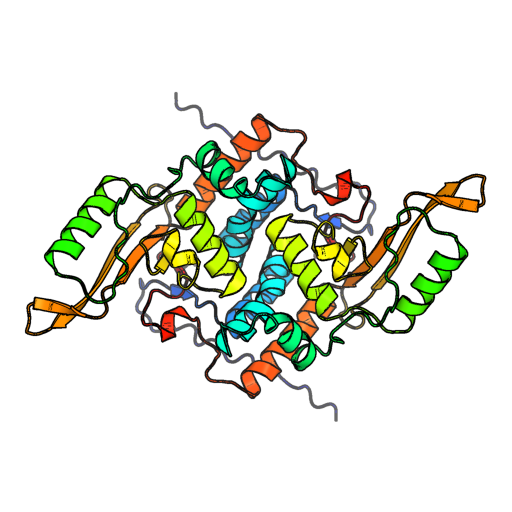N 1
ATOM 2435 C CA . VAL B 1 88 ? 5.766 -14.68 -23.938 1 55.47 88 VAL B CA 1
ATOM 2436 C C . VAL B 1 88 ? 5.141 -13.859 -25.062 1 55.47 88 VAL B C 1
ATOM 2438 O O . VAL B 1 88 ? 4.648 -12.75 -24.844 1 55.47 88 VAL B O 1
ATOM 2441 N N . ASP B 1 89 ? 5.516 -13.992 -26.359 1 51.59 89 ASP B N 1
ATOM 2442 C CA . ASP B 1 89 ? 5.035 -13.344 -27.562 1 51.59 89 ASP B CA 1
ATOM 2443 C C . ASP B 1 89 ? 3.525 -13.125 -27.516 1 51.59 89 ASP B C 1
ATOM 2445 O O . ASP B 1 89 ? 3.023 -12.102 -28 1 51.59 89 ASP B O 1
ATOM 2449 N N . ASP B 1 90 ? 2.721 -14.172 -27.172 1 53.97 90 ASP B N 1
ATOM 2450 C CA . ASP B 1 90 ? 1.262 -14.125 -27.203 1 53.97 90 ASP B CA 1
ATOM 2451 C C . ASP B 1 90 ? 0.677 -14.562 -25.859 1 53.97 90 ASP B C 1
ATOM 2453 O O . ASP B 1 90 ? 0.541 -15.766 -25.594 1 53.97 90 ASP B O 1
ATOM 2457 N N . ILE B 1 91 ? 0.706 -13.586 -24.875 1 58.41 91 ILE B N 1
ATOM 2458 C CA . ILE B 1 91 ? 0.003 -13.898 -23.641 1 58.41 91 ILE B CA 1
ATOM 2459 C C . ILE B 1 91 ? -1.482 -14.102 -23.922 1 58.41 91 ILE B C 1
ATOM 2461 O O . ILE B 1 91 ? -2.191 -13.156 -24.266 1 58.41 91 ILE B O 1
ATOM 2465 N N . ASP B 1 92 ? -1.84 -15.242 -24.344 1 62.47 92 ASP B N 1
ATOM 2466 C CA . ASP B 1 92 ? -3.268 -15.492 -24.516 1 62.47 92 ASP B CA 1
ATOM 2467 C C . ASP B 1 92 ? -3.943 -15.781 -23.172 1 62.47 92 ASP B C 1
ATOM 2469 O O . ASP B 1 92 ? -3.736 -16.844 -22.594 1 62.47 92 ASP B O 1
ATOM 2473 N N . ARG B 1 93 ? -4.613 -14.789 -22.688 1 74 93 ARG B N 1
ATOM 2474 C CA . ARG B 1 93 ? -5.316 -14.953 -21.422 1 74 93 ARG B CA 1
ATOM 2475 C C . ARG B 1 93 ? -6.77 -15.352 -21.656 1 74 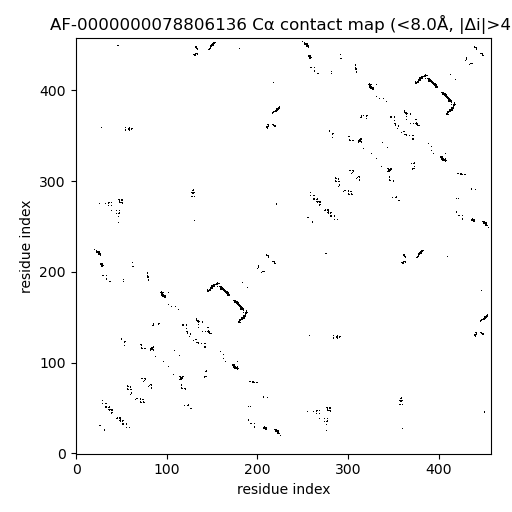93 ARG B C 1
ATOM 2477 O O . ARG B 1 93 ? -7.617 -15.156 -20.781 1 74 93 ARG B O 1
ATOM 2484 N N . SER B 1 94 ? -6.883 -15.766 -22.906 1 68.62 94 SER B N 1
ATOM 2485 C CA . SER B 1 94 ? -8.242 -16.219 -23.203 1 68.62 94 SER B CA 1
ATOM 2486 C C . SER B 1 94 ? -8.656 -17.359 -22.281 1 68.62 94 SER B C 1
ATOM 2488 O O . SER B 1 94 ? -7.844 -18.219 -21.938 1 68.62 94 SER B O 1
ATOM 2490 N N . ARG B 1 95 ? -9.875 -17.234 -21.875 1 69.75 95 ARG B N 1
ATOM 2491 C CA . ARG B 1 95 ? -10.438 -18.266 -21.016 1 69.75 95 ARG B CA 1
ATOM 2492 C C . ARG B 1 95 ? -10.734 -19.531 -21.797 1 69.75 95 ARG B C 1
ATOM 2494 O O . ARG B 1 95 ? -10.922 -20.609 -21.219 1 69.75 95 ARG B O 1
ATOM 2501 N N . LYS B 1 96 ? -10.781 -19.375 -23.094 1 71.38 96 LYS B N 1
ATOM 2502 C CA . LYS B 1 96 ? -10.961 -20.516 -23.969 1 71.38 96 LYS B CA 1
ATOM 2503 C C . LYS B 1 96 ? -9.688 -20.812 -24.766 1 71.38 96 LYS B C 1
ATOM 2505 O O . LYS B 1 96 ? -9.227 -20 -25.547 1 71.38 96 LYS B O 1
ATOM 2510 N N . GLN B 1 97 ? -9.078 -21.828 -24.266 1 72.62 97 GLN B N 1
ATOM 2511 C CA . GLN B 1 97 ? -7.82 -22.188 -24.922 1 72.62 97 GLN B CA 1
ATOM 2512 C C . GLN B 1 97 ? -7.738 -23.688 -25.156 1 72.62 97 GLN B C 1
ATOM 2514 O O . GLN B 1 97 ? -8.383 -24.469 -24.453 1 72.62 97 GLN B O 1
ATOM 2519 N N . SER B 1 98 ? -7.074 -23.938 -26.219 1 72.56 98 SER B N 1
ATOM 2520 C CA . SER B 1 98 ? -6.84 -25.359 -26.438 1 72.56 98 SER B CA 1
ATOM 2521 C C . SER B 1 98 ? -5.887 -25.922 -25.391 1 72.56 98 SER B C 1
ATOM 2523 O O . SER B 1 98 ? -5.066 -25.188 -24.828 1 72.56 98 SER B O 1
ATOM 2525 N N . ARG B 1 99 ? -6.016 -27.141 -25.078 1 72.31 99 ARG B N 1
ATOM 2526 C CA . ARG B 1 99 ? -5.145 -27.812 -24.125 1 72.31 99 ARG B CA 1
ATOM 2527 C C . ARG B 1 99 ? -3.68 -27.688 -24.547 1 72.31 99 ARG B C 1
ATOM 2529 O O . ARG B 1 99 ? -2.809 -27.484 -23.688 1 72.31 99 ARG B O 1
ATOM 2536 N N . ASP B 1 100 ? -3.467 -27.781 -25.766 1 75 100 ASP B N 1
ATOM 2537 C CA . ASP B 1 100 ? -2.105 -27.688 -26.281 1 75 100 ASP B CA 1
ATOM 2538 C C . ASP B 1 100 ? -1.506 -26.312 -26.016 1 75 100 ASP B C 1
ATOM 2540 O O . ASP B 1 100 ? -0.331 -26.203 -25.656 1 75 100 ASP B O 1
ATOM 2544 N N . HIS B 1 101 ? -2.334 -25.406 -26.188 1 73.88 101 HIS B N 1
ATOM 2545 C CA . HIS B 1 101 ? -1.865 -24.047 -25.938 1 73.88 101 HIS B CA 1
ATOM 2546 C C . HIS B 1 101 ? -1.529 -23.828 -24.469 1 73.88 101 HIS B C 1
ATOM 2548 O O . HIS B 1 101 ? -0.51 -23.219 -24.141 1 73.88 101 HIS B O 1
ATOM 2554 N N . ILE B 1 102 ? -2.285 -24.375 -23.656 1 72.25 102 ILE B N 1
ATOM 2555 C CA . ILE B 1 102 ? -2.07 -24.25 -22.219 1 72.25 102 ILE B CA 1
ATOM 2556 C C . ILE B 1 102 ? -0.765 -24.953 -21.828 1 72.25 102 ILE B C 1
ATOM 2558 O O . ILE B 1 102 ? 0.052 -24.391 -21.094 1 72.25 102 ILE B O 1
ATOM 2562 N N . GLU B 1 103 ? -0.626 -26.062 -22.344 1 74.44 103 GLU B N 1
ATOM 2563 C CA . GLU B 1 103 ? 0.567 -26.844 -22.031 1 74.44 103 GLU B CA 1
ATOM 2564 C C . GLU B 1 103 ? 1.831 -26.141 -22.516 1 74.44 103 GLU B C 1
ATOM 2566 O O . GLU B 1 103 ? 2.842 -26.109 -21.797 1 74.44 103 GLU B O 1
ATOM 2571 N N . ARG B 1 104 ? 1.739 -25.641 -23.625 1 75.69 104 ARG B N 1
ATOM 2572 C CA . ARG B 1 104 ? 2.889 -24.922 -24.172 1 75.69 104 ARG B CA 1
ATOM 2573 C C . ARG B 1 104 ? 3.207 -23.672 -23.359 1 75.69 104 ARG B C 1
ATOM 2575 O O . ARG B 1 104 ? 4.375 -23.391 -23.094 1 75.69 104 ARG B O 1
ATOM 2582 N N . THR B 1 105 ? 2.119 -23.016 -23.047 1 74.19 105 THR B N 1
ATOM 2583 C CA . THR B 1 105 ? 2.297 -21.812 -22.25 1 74.19 105 THR B CA 1
ATOM 2584 C C . THR B 1 105 ? 2.9 -22.141 -20.891 1 74.19 105 THR B C 1
ATOM 2586 O O . THR B 1 105 ? 3.861 -21.5 -20.453 1 74.19 105 THR B O 1
ATOM 2589 N N . MET B 1 106 ? 2.41 -23.094 -20.328 1 75.56 106 MET B N 1
ATOM 2590 C CA . MET B 1 106 ? 2.898 -23.516 -19.016 1 75.56 106 MET B CA 1
ATOM 2591 C C . MET B 1 106 ? 4.352 -23.969 -19.094 1 75.56 106 MET B C 1
ATOM 2593 O O . MET B 1 106 ? 5.156 -23.641 -18.219 1 75.56 106 MET B O 1
ATOM 2597 N N . ALA B 1 107 ? 4.641 -24.656 -20.109 1 75.19 107 ALA B N 1
ATOM 2598 C CA . ALA B 1 107 ? 6.008 -25.125 -20.312 1 75.19 107 ALA B CA 1
ATOM 2599 C C . ALA B 1 107 ? 6.969 -23.953 -20.484 1 75.19 107 ALA B C 1
ATOM 2601 O O . ALA B 1 107 ? 8.086 -23.969 -19.969 1 75.19 107 ALA B O 1
ATOM 2602 N N . ALA B 1 108 ? 6.539 -23.031 -21.188 1 74.38 108 ALA B N 1
ATOM 2603 C CA . ALA B 1 108 ? 7.367 -21.859 -21.406 1 74.38 108 ALA B CA 1
ATOM 2604 C C . ALA B 1 108 ? 7.59 -21.094 -20.109 1 74.38 108 ALA B C 1
ATOM 2606 O O . ALA B 1 108 ? 8.703 -20.656 -19.828 1 74.38 108 ALA B O 1
ATOM 2607 N N . LEU B 1 109 ? 6.566 -21 -19.359 1 75.81 109 LEU B N 1
ATOM 2608 C CA . LEU B 1 109 ? 6.625 -20.266 -18.109 1 75.81 109 LEU B CA 1
ATOM 2609 C C . LEU B 1 109 ? 7.52 -20.969 -17.094 1 75.81 109 LEU B C 1
ATOM 2611 O O . LEU B 1 109 ? 8.25 -20.328 -16.344 1 75.81 109 LEU B O 1
ATOM 2615 N N . MET B 1 110 ? 7.465 -22.172 -17.109 1 74.62 110 MET B N 1
ATOM 2616 C CA . MET B 1 110 ? 8.219 -22.953 -16.141 1 74.62 110 MET B CA 1
ATOM 2617 C C . MET B 1 110 ? 9.711 -22.953 -16.484 1 74.62 110 MET B C 1
ATOM 2619 O O . MET B 1 110 ? 10.555 -23.125 -15.602 1 74.62 110 MET B O 1
ATOM 2623 N N . ARG B 1 111 ? 10.062 -22.844 -17.688 1 66.19 111 ARG B N 1
ATOM 2624 C CA . ARG B 1 111 ? 11.453 -22.859 -18.125 1 66.19 111 ARG B CA 1
ATOM 2625 C C . ARG B 1 111 ? 12.164 -21.562 -17.75 1 66.19 111 ARG B C 1
ATOM 2627 O O . ARG B 1 111 ? 13.359 -21.578 -17.438 1 66.19 111 ARG B O 1
ATOM 2634 N N . GLU B 1 112 ? 11.492 -20.5 -17.719 1 58.75 112 GLU B N 1
ATOM 2635 C CA . GLU B 1 112 ? 12.172 -19.203 -17.578 1 58.75 112 GLU B CA 1
ATOM 2636 C C . GLU B 1 112 ? 12.023 -18.672 -16.156 1 58.75 112 GLU B C 1
ATOM 2638 O O . GLU B 1 112 ? 12.516 -17.578 -15.836 1 58.75 112 GLU B O 1
ATOM 2643 N N . ASP B 1 113 ? 11.93 -19.531 -15.102 1 59.28 113 ASP B N 1
ATOM 2644 C CA . ASP B 1 113 ? 11.727 -19.016 -13.75 1 59.28 113 ASP B CA 1
ATOM 2645 C C . ASP B 1 113 ? 10.984 -17.672 -13.789 1 59.28 113 ASP B C 1
ATOM 2647 O O . ASP B 1 113 ? 11.516 -16.656 -13.336 1 59.28 113 ASP B O 1
ATOM 2651 N N . ASN B 1 114 ? 9.938 -17.578 -14.258 1 74.12 114 ASN B N 1
ATOM 2652 C CA . ASN B 1 114 ? 9.305 -16.516 -15.047 1 74.12 114 ASN B CA 1
ATOM 2653 C C . ASN B 1 114 ? 8.562 -15.523 -14.156 1 74.12 114 ASN B C 1
ATOM 2655 O O . ASN B 1 114 ? 7.527 -14.984 -14.555 1 74.12 114 ASN B O 1
ATOM 2659 N N . PHE B 1 115 ? 9 -15.305 -12.984 1 90.75 115 PHE B N 1
ATOM 2660 C CA . PHE B 1 115 ? 8.438 -14.133 -12.32 1 90.75 115 PHE B CA 1
ATOM 2661 C C . PHE B 1 115 ? 9.188 -12.867 -12.719 1 90.75 115 PHE B C 1
ATOM 2663 O O . PHE B 1 115 ? 10.359 -12.703 -12.375 1 90.75 115 PHE B O 1
ATOM 2670 N N . THR B 1 116 ? 8.531 -11.977 -13.398 1 92.69 116 THR B N 1
ATOM 2671 C CA . THR B 1 116 ? 9.188 -10.828 -14.008 1 92.69 116 THR B CA 1
ATOM 2672 C C . THR B 1 116 ? 8.93 -9.562 -13.195 1 92.69 116 THR B C 1
ATOM 2674 O O . THR B 1 116 ? 8.117 -9.57 -12.273 1 92.69 116 THR B O 1
ATOM 2677 N N . ALA B 1 117 ? 9.711 -8.492 -13.586 1 95.5 117 ALA B N 1
ATOM 2678 C CA . ALA B 1 117 ? 9.461 -7.188 -12.977 1 95.5 117 ALA B CA 1
ATOM 2679 C C . ALA B 1 117 ? 8.039 -6.711 -13.258 1 95.5 117 ALA B C 1
ATOM 2681 O O . ALA B 1 117 ? 7.402 -6.098 -12.398 1 95.5 117 ALA B O 1
ATOM 2682 N N . SER B 1 118 ? 7.574 -7.008 -14.414 1 93.44 118 SER B N 1
ATOM 2683 C CA . SER B 1 118 ? 6.199 -6.672 -14.773 1 93.44 118 SER B CA 1
ATOM 2684 C C . SER B 1 118 ? 5.199 -7.414 -13.898 1 93.44 118 SER B C 1
ATOM 2686 O O . SER B 1 118 ? 4.203 -6.84 -13.461 1 93.44 118 SER B O 1
ATOM 2688 N N . ASP B 1 119 ? 5.449 -8.68 -13.656 1 93.56 119 ASP B N 1
ATOM 2689 C CA . ASP B 1 119 ? 4.598 -9.461 -12.766 1 93.56 119 ASP B CA 1
ATOM 2690 C C . ASP B 1 119 ? 4.582 -8.859 -11.359 1 93.56 119 ASP B C 1
ATOM 2692 O O . ASP B 1 119 ? 3.527 -8.789 -10.727 1 93.56 119 ASP B O 1
ATOM 2696 N N . PHE B 1 120 ? 5.73 -8.445 -10.898 1 96.88 120 PHE B N 1
ATOM 2697 C CA . PHE B 1 120 ? 5.816 -7.828 -9.578 1 96.88 120 PHE B CA 1
ATOM 2698 C C . PHE B 1 120 ? 4.957 -6.57 -9.516 1 96.88 120 PHE B C 1
ATOM 2700 O O . PHE B 1 120 ? 4.25 -6.34 -8.531 1 96.88 120 PHE B O 1
ATOM 2707 N N . CYS B 1 121 ? 5.027 -5.781 -10.547 1 96.44 121 CYS B N 1
ATOM 2708 C CA . CYS B 1 121 ? 4.23 -4.559 -10.602 1 96.44 121 CYS B CA 1
ATOM 2709 C C . CYS B 1 121 ? 2.742 -4.875 -10.531 1 96.44 121 CYS B C 1
ATOM 2711 O O . CYS B 1 121 ? 1.983 -4.156 -9.875 1 96.44 121 CYS B O 1
ATOM 2713 N N . GLN B 1 122 ? 2.338 -5.918 -11.172 1 95 122 GLN B N 1
ATOM 2714 C CA . GLN B 1 122 ? 0.931 -6.301 -11.117 1 95 122 GLN B CA 1
ATOM 2715 C C . GLN B 1 122 ? 0.557 -6.836 -9.742 1 95 122 GLN B C 1
ATOM 2717 O O . GLN B 1 122 ? -0.555 -6.609 -9.258 1 95 122 GLN B O 1
ATOM 2722 N N . LEU B 1 123 ? 1.465 -7.57 -9.141 1 96.56 123 LEU B N 1
ATOM 2723 C CA . LEU B 1 123 ? 1.236 -8.031 -7.773 1 96.56 123 LEU B CA 1
ATOM 2724 C C . LEU B 1 123 ? 1.028 -6.848 -6.828 1 96.56 123 LEU B C 1
ATOM 2726 O O . LEU B 1 123 ? 0.105 -6.855 -6.012 1 96.56 123 LEU B O 1
ATOM 2730 N N . ARG B 1 124 ? 1.915 -5.895 -6.949 1 97.69 124 ARG B N 1
ATOM 2731 C CA . ARG B 1 124 ? 1.788 -4.688 -6.133 1 97.69 124 ARG B CA 1
ATOM 2732 C C . ARG B 1 124 ? 0.406 -4.066 -6.289 1 97.69 124 ARG B C 1
ATOM 2734 O O . ARG B 1 124 ? -0.239 -3.713 -5.301 1 97.69 124 ARG B O 1
ATOM 2741 N N . ASN B 1 125 ? -0.019 -3.889 -7.508 1 95.81 125 ASN B N 1
ATOM 2742 C CA . ASN B 1 125 ? -1.315 -3.273 -7.77 1 95.81 125 ASN B CA 1
ATOM 2743 C C . ASN B 1 125 ? -2.453 -4.082 -7.152 1 95.81 125 ASN B C 1
ATOM 2745 O O . ASN B 1 125 ? -3.373 -3.516 -6.559 1 95.81 125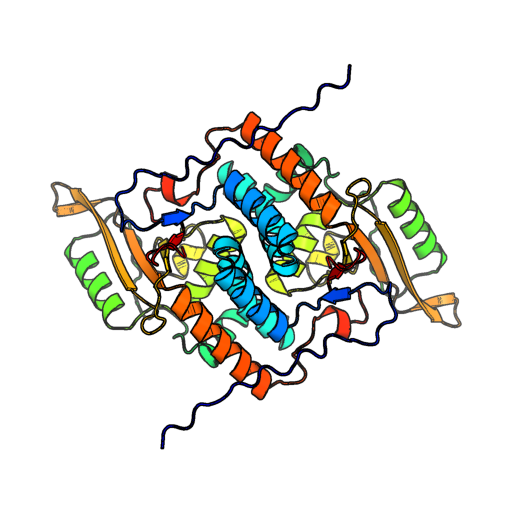 ASN B O 1
ATOM 2749 N N . ALA B 1 126 ? -2.357 -5.398 -7.332 1 95.81 126 ALA B N 1
ATOM 2750 C CA . ALA B 1 126 ? -3.393 -6.273 -6.785 1 95.81 126 ALA B CA 1
ATOM 2751 C C . ALA B 1 126 ? -3.445 -6.18 -5.266 1 95.81 126 ALA B C 1
ATOM 2753 O O . ALA B 1 126 ? -4.527 -6.082 -4.68 1 95.81 126 ALA B O 1
ATOM 2754 N N . VAL B 1 127 ? -2.305 -6.16 -4.637 1 97.62 127 VAL B N 1
ATOM 2755 C CA . VAL B 1 127 ? -2.215 -6.102 -3.18 1 97.62 127 VAL B CA 1
ATOM 2756 C C . VAL B 1 127 ? -2.738 -4.754 -2.684 1 97.62 127 VAL B C 1
ATOM 2758 O O . VAL B 1 127 ? -3.529 -4.699 -1.739 1 97.62 127 VAL B O 1
ATOM 2761 N N . LEU B 1 128 ? -2.424 -3.691 -3.35 1 97.5 128 LEU B N 1
ATOM 2762 C CA . LEU B 1 128 ? -2.648 -2.357 -2.803 1 97.5 128 LEU B CA 1
ATOM 2763 C C . LEU B 1 128 ? -4.023 -1.834 -3.199 1 97.5 128 LEU B C 1
ATOM 2765 O O . LEU B 1 128 ? -4.617 -1.025 -2.48 1 97.5 128 LEU B O 1
ATOM 2769 N N . HIS B 1 129 ? -4.578 -2.305 -4.32 1 94.81 129 HIS B N 1
ATOM 2770 C CA . HIS B 1 129 ? -5.816 -1.709 -4.805 1 94.81 129 HIS B CA 1
ATOM 2771 C C . HIS B 1 129 ? -7 -2.643 -4.578 1 94.81 129 HIS B C 1
ATOM 2773 O O . HIS B 1 129 ? -8.141 -2.188 -4.441 1 94.81 129 HIS B O 1
ATOM 2779 N N . THR B 1 130 ? -6.703 -3.941 -4.543 1 93.44 130 THR B N 1
ATOM 2780 C CA . THR B 1 130 ? -7.836 -4.855 -4.41 1 93.44 130 THR B CA 1
ATOM 2781 C C . THR B 1 130 ? -7.629 -5.801 -3.232 1 93.44 130 THR B C 1
ATOM 2783 O O . THR B 1 130 ? -8.508 -6.613 -2.922 1 93.44 130 THR B O 1
ATOM 2786 N N . GLY B 1 131 ? -6.414 -5.645 -2.541 1 94.56 131 GLY B N 1
ATOM 2787 C CA . GLY B 1 131 ? -6.156 -6.551 -1.433 1 94.56 131 GLY B CA 1
ATOM 2788 C C . GLY B 1 131 ? -6.238 -8.016 -1.826 1 94.56 131 GLY B C 1
ATOM 2789 O O . GLY B 1 131 ? -6.855 -8.812 -1.122 1 94.56 131 GLY B O 1
ATOM 2790 N N . SER B 1 132 ? -5.664 -8.328 -2.973 1 94.62 132 SER B N 1
ATOM 2791 C CA . SER B 1 132 ? -5.816 -9.68 -3.492 1 94.62 132 SER B CA 1
ATOM 2792 C C . SER B 1 132 ? -4.578 -10.117 -4.27 1 94.62 132 SER B C 1
ATOM 2794 O O . SER B 1 132 ? -3.527 -9.484 -4.18 1 94.62 132 SER B O 1
ATOM 2796 N N . SER B 1 133 ? -4.727 -11.234 -4.895 1 93.88 133 SER B N 1
ATOM 2797 C CA . SER B 1 133 ? -3.686 -11.797 -5.746 1 93.88 133 SER B CA 1
ATOM 2798 C C . SER B 1 133 ? -4.137 -11.859 -7.203 1 93.88 133 SER B C 1
ATOM 2800 O O . SER B 1 133 ? -3.434 -12.406 -8.055 1 93.88 133 SER B O 1
ATOM 2802 N N . VAL B 1 134 ? -5.258 -11.25 -7.441 1 92.81 134 VAL B N 1
ATOM 2803 C CA . VAL B 1 134 ? -5.891 -11.391 -8.75 1 92.81 134 VAL B CA 1
ATOM 2804 C C . VAL B 1 134 ? -5.379 -10.297 -9.688 1 92.81 134 VAL B C 1
ATOM 2806 O O . VAL B 1 134 ? -5.312 -9.125 -9.305 1 92.81 134 VAL B O 1
ATOM 2809 N N . ILE B 1 135 ? -5.023 -10.711 -10.812 1 91.25 135 ILE B N 1
ATOM 2810 C CA . ILE B 1 135 ? -4.578 -9.773 -11.836 1 91.25 135 ILE B CA 1
ATOM 2811 C C . ILE B 1 135 ? -5.625 -9.68 -12.945 1 91.25 135 ILE B C 1
ATOM 2813 O O . ILE B 1 135 ? -5.77 -10.594 -13.758 1 91.25 135 ILE B O 1
ATOM 2817 N N . ASN B 1 136 ? -6.355 -8.625 -13 1 82.44 136 ASN B N 1
ATOM 2818 C CA . ASN B 1 136 ? -7.395 -8.398 -13.992 1 82.44 136 ASN B CA 1
ATOM 2819 C C . ASN B 1 136 ? -7.352 -6.977 -14.539 1 82.44 136 ASN B C 1
ATOM 2821 O O . ASN B 1 136 ? -6.449 -6.207 -14.203 1 82.44 136 ASN B O 1
ATOM 2825 N N . GLY B 1 137 ? -8.188 -6.758 -15.523 1 78.62 137 GLY B N 1
ATOM 2826 C CA . GLY B 1 137 ? -8.289 -5.422 -16.078 1 78.62 137 GLY B CA 1
ATOM 2827 C C . GLY B 1 137 ? -7.07 -5.012 -16.875 1 78.62 137 GLY B C 1
ATOM 2828 O O . GLY B 1 137 ? -6.625 -5.746 -17.766 1 78.62 137 GLY B O 1
ATOM 2829 N N . ALA B 1 138 ? -6.527 -3.857 -16.516 1 77 138 ALA B N 1
ATOM 2830 C CA . ALA B 1 138 ? -5.391 -3.301 -17.25 1 77 138 ALA B CA 1
ATOM 2831 C C . ALA B 1 138 ? -4.141 -4.16 -17.047 1 77 138 ALA B C 1
ATOM 2833 O O . ALA B 1 138 ? -3.273 -4.207 -17.922 1 77 138 ALA B O 1
ATOM 2834 N N . GLY B 1 139 ? -4.117 -4.863 -15.945 1 83.06 139 GLY B N 1
ATOM 2835 C CA . GLY B 1 139 ? -2.957 -5.684 -15.625 1 83.06 139 GLY B CA 1
ATOM 2836 C C . GLY B 1 139 ? -2.809 -6.887 -16.531 1 83.06 139 GLY B C 1
ATOM 2837 O O . GLY B 1 139 ? -1.72 -7.453 -16.656 1 83.06 139 GLY B O 1
ATOM 2838 N N . ALA B 1 140 ? -3.875 -7.254 -17.156 1 82.12 140 ALA B N 1
ATOM 2839 C CA . ALA B 1 140 ? -3.879 -8.422 -18.031 1 82.12 140 ALA B CA 1
ATOM 2840 C C . ALA B 1 140 ? -2.918 -8.242 -19.203 1 82.12 140 ALA B C 1
ATOM 2842 O O . ALA B 1 140 ? -2.428 -9.227 -19.766 1 82.12 140 ALA B O 1
ATOM 2843 N N . LYS B 1 141 ? -2.633 -7.066 -19.484 1 83.62 141 LYS B N 1
ATOM 2844 C CA . LYS B 1 141 ? -1.749 -6.77 -20.609 1 83.62 141 LYS B CA 1
ATOM 2845 C C . LYS B 1 141 ? -0.284 -6.949 -20.219 1 83.62 141 LYS B C 1
ATOM 2847 O O . LYS B 1 141 ? 0.585 -7.051 -21.094 1 83.62 141 LYS B O 1
ATOM 2852 N N . TYR B 1 142 ? -0.05 -7.117 -18.891 1 87.44 142 TYR B N 1
ATOM 2853 C CA . TYR B 1 142 ? 1.336 -7 -18.438 1 87.44 142 TYR B CA 1
ATOM 2854 C C . TYR B 1 142 ? 1.79 -8.273 -17.734 1 87.44 142 TYR B C 1
ATOM 2856 O O . TYR B 1 142 ? 2.951 -8.383 -17.328 1 87.44 142 TYR B O 1
ATOM 2864 N N . SER B 1 143 ? 0.889 -9.211 -17.578 1 88.12 143 SER B N 1
ATOM 2865 C CA . SER B 1 143 ? 1.202 -10.477 -16.922 1 88.12 143 SER B CA 1
ATOM 2866 C C . SER B 1 143 ? 0.374 -11.617 -17.5 1 88.12 143 SER B C 1
ATOM 2868 O O . SER B 1 143 ? -0.835 -11.484 -17.703 1 88.12 143 SER B O 1
ATOM 2870 N N . PRO B 1 144 ? 0.956 -12.703 -17.781 1 84.75 144 PRO B N 1
ATOM 2871 C CA . PRO B 1 144 ? 0.186 -13.852 -18.266 1 84.75 144 PRO B CA 1
ATOM 2872 C C . PRO B 1 144 ? -0.626 -14.523 -17.156 1 84.75 144 PRO B C 1
ATOM 2874 O O . PRO B 1 144 ? -1.484 -15.359 -17.438 1 84.75 144 PRO B O 1
ATOM 2877 N N . PHE B 1 145 ? -0.357 -14.141 -15.938 1 88.5 145 PHE B N 1
ATOM 2878 C CA . PHE B 1 145 ? -0.992 -14.836 -14.82 1 88.5 145 PHE B CA 1
ATOM 2879 C C . PHE B 1 145 ? -2.32 -14.18 -14.469 1 88.5 145 PHE B C 1
ATOM 2881 O O . PHE B 1 145 ? -2.432 -12.953 -14.469 1 88.5 145 PHE B O 1
ATOM 2888 N N . HIS B 1 146 ? -3.252 -14.992 -14.156 1 89.44 146 HIS B N 1
ATOM 2889 C CA . HIS B 1 146 ? -4.539 -14.516 -13.664 1 89.44 146 HIS B CA 1
ATOM 2890 C C . HIS B 1 146 ? -4.484 -14.219 -12.172 1 89.44 146 HIS B C 1
ATOM 2892 O O . HIS B 1 146 ? -5.305 -13.453 -11.648 1 89.44 146 HIS B O 1
ATOM 2898 N N . SER B 1 147 ? -3.508 -14.867 -11.531 1 91.94 147 SER B N 1
ATOM 2899 C CA . SER B 1 147 ? -3.289 -14.609 -10.109 1 91.94 147 SER B CA 1
ATOM 2900 C C . SER B 1 147 ? -1.86 -14.945 -9.695 1 91.94 147 SER B C 1
ATOM 2902 O O . SER B 1 147 ? -1.222 -15.812 -10.305 1 91.94 147 SER B O 1
ATOM 2904 N N . ILE B 1 148 ? -1.41 -14.258 -8.766 1 94.25 148 ILE B N 1
ATOM 2905 C CA . ILE B 1 148 ? -0.11 -14.492 -8.141 1 94.25 148 ILE B CA 1
ATOM 2906 C C . ILE B 1 148 ? -0.297 -14.828 -6.668 1 94.25 148 ILE B C 1
ATOM 2908 O O . ILE B 1 148 ? -0.459 -13.938 -5.836 1 94.25 148 ILE B O 1
ATOM 2912 N N . GLY B 1 149 ? -0.267 -16.125 -6.363 1 95 149 GLY B N 1
ATOM 2913 C CA . GLY B 1 149 ? -0.468 -16.594 -5.004 1 95 149 GLY B CA 1
ATOM 2914 C C . GLY B 1 149 ? 0.735 -16.359 -4.109 1 95 149 GLY B C 1
ATOM 2915 O O . GLY B 1 149 ? 1.876 -16.391 -4.574 1 95 149 GLY B O 1
ATOM 2916 N N . ILE B 1 150 ? 0.513 -16.141 -2.826 1 97.62 150 ILE B N 1
ATOM 2917 C CA . ILE B 1 150 ? 1.557 -15.914 -1.833 1 97.62 150 ILE B CA 1
ATOM 2918 C C . ILE B 1 150 ? 1.578 -17.062 -0.829 1 97.62 150 ILE B C 1
ATOM 2920 O O . ILE B 1 150 ? 0.568 -17.344 -0.182 1 97.62 150 ILE B O 1
ATOM 2924 N N . GLN B 1 151 ? 2.637 -17.672 -0.726 1 96.69 151 GLN B N 1
ATOM 2925 C CA . GLN B 1 151 ? 2.867 -18.734 0.25 1 96.69 151 GLN B CA 1
ATOM 2926 C C . GLN B 1 151 ? 4.078 -18.422 1.122 1 96.69 151 GLN B C 1
ATOM 2928 O O . GLN B 1 151 ? 4.949 -17.641 0.73 1 96.69 151 GLN B O 1
ATOM 2933 N N . VAL B 1 152 ? 4.105 -18.953 2.312 1 97.88 152 VAL B N 1
ATOM 2934 C CA . VAL B 1 152 ? 5.184 -18.688 3.26 1 97.88 152 VAL B CA 1
ATOM 2935 C C . VAL B 1 152 ? 5.785 -20.016 3.742 1 97.88 152 VAL B C 1
ATOM 2937 O O . VAL B 1 152 ? 5.062 -20.891 4.215 1 97.88 152 VAL B O 1
ATOM 2940 N N . PHE B 1 153 ? 7.082 -20.109 3.574 1 96.19 153 PHE B N 1
ATOM 2941 C CA . PHE B 1 153 ? 7.828 -21.281 4.016 1 96.19 153 PHE B CA 1
ATOM 2942 C C . PHE B 1 153 ? 8.953 -20.891 4.965 1 96.19 153 PHE B C 1
ATOM 2944 O O . PHE B 1 153 ? 9.25 -19.703 5.121 1 96.19 153 PHE B O 1
ATOM 2951 N N . ASP B 1 154 ? 9.562 -21.859 5.598 1 94.75 154 ASP B N 1
ATOM 2952 C CA . ASP B 1 154 ? 10.633 -21.594 6.555 1 94.75 154 ASP B CA 1
ATOM 2953 C C . ASP B 1 154 ? 11.906 -21.141 5.848 1 94.75 154 ASP B C 1
ATOM 2955 O O . ASP B 1 154 ? 12.695 -20.375 6.398 1 94.75 154 ASP B O 1
ATOM 2959 N N . ASN B 1 155 ? 12.008 -21.625 4.656 1 92.88 155 ASN B N 1
ATOM 2960 C CA . ASN B 1 155 ? 13.258 -21.297 3.979 1 92.88 155 ASN B CA 1
ATOM 2961 C C . ASN B 1 155 ? 13.016 -20.344 2.807 1 92.88 155 ASN B C 1
ATOM 2963 O O . ASN B 1 155 ? 11.898 -20.234 2.301 1 92.88 155 ASN B O 1
ATOM 2967 N N . ASP B 1 156 ? 14.086 -19.672 2.418 1 94.5 156 ASP B N 1
ATOM 2968 C CA . ASP B 1 156 ? 14.016 -18.656 1.375 1 94.5 156 ASP B CA 1
ATOM 2969 C C . ASP B 1 156 ? 14.742 -19.109 0.112 1 94.5 156 ASP B C 1
ATOM 2971 O O . ASP B 1 156 ? 15.203 -18.281 -0.676 1 94.5 156 ASP B O 1
ATOM 2975 N N . SER B 1 157 ? 14.875 -20.359 -0.162 1 92.31 157 SER B N 1
ATOM 2976 C CA . SER B 1 157 ? 15.727 -20.891 -1.228 1 92.31 157 SER B CA 1
ATOM 2977 C C . SER B 1 157 ? 15.055 -20.75 -2.59 1 92.31 157 SER B C 1
ATOM 2979 O O . SER B 1 157 ? 15.727 -20.688 -3.619 1 92.31 157 SER B O 1
ATOM 2981 N N . GLN B 1 158 ? 13.727 -20.766 -2.551 1 92.12 158 GLN B N 1
ATOM 2982 C CA . GLN B 1 158 ? 13 -20.734 -3.812 1 92.12 158 GLN B CA 1
ATOM 2983 C C . GLN B 1 158 ? 11.93 -19.641 -3.799 1 92.12 158 GLN B C 1
ATOM 2985 O O . GLN B 1 158 ? 11.039 -19.641 -2.945 1 92.12 158 GLN B O 1
ATOM 2990 N N . LEU B 1 159 ? 11.969 -18.766 -4.793 1 94.62 159 LEU B N 1
ATOM 2991 C CA . LEU B 1 159 ? 10.969 -17.703 -4.891 1 94.62 159 LEU B CA 1
ATOM 2992 C C . LEU B 1 159 ? 9.68 -18.234 -5.504 1 94.62 159 LEU B C 1
ATOM 2994 O O . LEU B 1 159 ? 8.609 -18.125 -4.898 1 94.62 159 LEU B O 1
ATOM 2998 N N . VAL B 1 160 ? 9.836 -18.812 -6.707 1 93.06 160 VAL B N 1
ATOM 2999 C CA . VAL B 1 160 ? 8.68 -19.406 -7.371 1 93.06 160 VAL B CA 1
ATOM 3000 C C . VAL B 1 160 ? 8.453 -20.828 -6.852 1 93.06 160 VAL B C 1
ATOM 3002 O O . VAL B 1 160 ? 9.344 -21.672 -6.941 1 93.06 160 VAL B O 1
ATOM 3005 N N . VAL B 1 161 ? 7.309 -21.031 -6.316 1 91.31 161 VAL B N 1
ATOM 3006 C CA . VAL B 1 161 ? 7.062 -22.328 -5.672 1 91.31 161 VAL B CA 1
ATOM 3007 C C . VAL B 1 161 ? 6.234 -23.219 -6.594 1 91.31 161 VAL B C 1
ATOM 3009 O O . VAL B 1 161 ? 6.219 -24.438 -6.434 1 91.31 161 VAL B O 1
ATOM 3012 N N . GLY B 1 162 ? 5.5 -22.547 -7.516 1 86.5 162 GLY B N 1
ATOM 3013 C CA . GLY B 1 162 ? 4.746 -23.406 -8.414 1 86.5 162 GLY B CA 1
ATOM 3014 C C . GLY B 1 162 ? 3.914 -22.641 -9.422 1 86.5 162 GLY B C 1
ATOM 3015 O O . GLY B 1 162 ? 3.744 -21.422 -9.289 1 86.5 162 GLY B O 1
ATOM 3016 N N . TYR B 1 163 ? 3.549 -23.375 -10.406 1 85.25 163 TYR B N 1
ATOM 3017 C CA . TYR B 1 163 ? 2.619 -22.906 -11.422 1 85.25 163 TYR B CA 1
ATOM 3018 C C . TYR B 1 163 ? 1.356 -23.75 -11.445 1 85.25 163 TYR B C 1
ATOM 3020 O O . TYR B 1 163 ? 1.365 -24.891 -10.984 1 85.25 163 TYR B O 1
ATOM 3028 N N . GLY B 1 164 ? 0.308 -23.031 -11.789 1 79.56 164 GLY B N 1
ATOM 3029 C CA . GLY B 1 164 ? -0.931 -23.781 -11.906 1 79.56 164 GLY B CA 1
ATOM 3030 C C . GLY B 1 164 ? -1.843 -23.266 -13 1 79.56 164 GLY B C 1
ATOM 3031 O O . GLY B 1 164 ? -1.657 -22.141 -13.484 1 79.56 164 GLY B O 1
ATOM 3032 N N . SER B 1 165 ? -2.682 -24.203 -13.484 1 77.56 165 SER B N 1
ATOM 3033 C CA . SER B 1 165 ? -3.719 -23.828 -14.438 1 77.56 165 SER B CA 1
ATOM 3034 C C . SER B 1 165 ? -5.062 -24.453 -14.078 1 77.56 165 SER B C 1
ATOM 3036 O O . SER B 1 165 ? -5.109 -25.516 -13.461 1 77.56 165 SER B O 1
ATOM 3038 N N . THR B 1 166 ? -5.996 -23.641 -14.195 1 75.5 166 THR B N 1
ATOM 3039 C CA . THR B 1 166 ? -7.344 -24.203 -14.07 1 75.5 166 THR B CA 1
ATOM 3040 C C . THR B 1 166 ? -8.07 -24.141 -15.414 1 75.5 166 THR B C 1
ATOM 3042 O O . THR B 1 166 ? -7.824 -23.25 -16.219 1 75.5 166 THR B O 1
ATOM 3045 N N . SER B 1 167 ? -8.734 -25.297 -15.719 1 72.81 167 SER B N 1
ATOM 3046 C CA . SER B 1 167 ? -9.562 -25.344 -16.922 1 72.81 167 SER B CA 1
ATOM 3047 C C . SER B 1 167 ? -10.711 -26.328 -16.766 1 72.81 167 SER B C 1
ATOM 3049 O O . SER B 1 167 ? -10.656 -27.219 -15.914 1 72.81 167 SER B O 1
ATOM 3051 N N . SER B 1 168 ? -11.75 -25.953 -17.344 1 69.31 168 SER B N 1
ATOM 3052 C CA . SER B 1 168 ? -12.852 -26.922 -17.422 1 69.31 168 SER B CA 1
ATOM 3053 C C . SER B 1 168 ? -12.977 -27.5 -18.828 1 69.31 168 SER B C 1
ATOM 3055 O O . SER B 1 168 ? -13.094 -26.766 -19.812 1 69.31 168 SER B O 1
ATOM 3057 N N . PRO B 1 169 ? -12.781 -28.844 -18.859 1 65.44 169 PRO B N 1
ATOM 3058 C CA . PRO B 1 169 ? -12.836 -29.484 -20.172 1 65.44 169 PRO B CA 1
ATOM 3059 C C . PRO B 1 169 ? -14.203 -29.359 -20.844 1 65.44 169 PRO B C 1
ATOM 3061 O O . PRO B 1 169 ? -15.234 -29.375 -20.156 1 65.44 169 PRO B O 1
ATOM 3064 N N . GLU B 1 170 ? -14.102 -28.953 -22.031 1 65.69 170 GLU B N 1
ATOM 3065 C CA . GLU B 1 170 ? -15.312 -29 -22.844 1 65.69 170 GLU B CA 1
ATOM 3066 C C . GLU B 1 170 ? -15.227 -30.125 -23.875 1 65.69 170 GLU B C 1
ATOM 3068 O O . GLU B 1 170 ? -14.141 -30.531 -24.266 1 65.69 170 GLU B O 1
ATOM 3073 N N . PRO B 1 171 ? -16.391 -30.562 -24.219 1 64.75 171 PRO B N 1
ATOM 3074 C CA . PRO B 1 171 ? -16.453 -31.688 -25.141 1 64.75 171 PRO B CA 1
ATOM 3075 C C . PRO B 1 171 ? -15.68 -31.453 -26.438 1 64.75 171 PRO B C 1
ATOM 3077 O O . PRO B 1 171 ? -15.164 -32.406 -27.031 1 64.75 171 PRO B O 1
ATOM 3080 N N . ASP B 1 172 ? -15.562 -30.281 -26.859 1 63.66 172 ASP B N 1
ATOM 3081 C CA . ASP B 1 172 ? -14.945 -30.031 -28.172 1 63.66 172 ASP B CA 1
ATOM 3082 C C . ASP B 1 172 ? -13.43 -29.906 -28.031 1 63.66 172 ASP B C 1
ATOM 3084 O O . ASP B 1 172 ? -12.75 -29.547 -29 1 63.66 172 ASP B O 1
ATOM 3088 N N . GLY B 1 173 ? -12.938 -30.234 -26.938 1 62.03 173 GLY B N 1
ATOM 3089 C CA . GLY B 1 173 ? -11.5 -30.172 -26.75 1 62.03 173 GLY B CA 1
ATOM 3090 C C . GLY B 1 173 ? -11 -28.812 -26.312 1 62.03 173 GLY B C 1
ATOM 3091 O O . GLY B 1 173 ? -9.797 -28.594 -26.172 1 62.03 173 GLY B O 1
ATOM 3092 N N . VAL B 1 174 ? -12.031 -27.859 -26.328 1 64.69 174 VAL B N 1
ATOM 3093 C CA . VAL B 1 174 ? -11.695 -26.516 -25.891 1 64.69 174 VAL B CA 1
ATOM 3094 C C . VAL B 1 174 ? -11.922 -26.391 -24.391 1 64.69 174 VAL B C 1
ATOM 3096 O O . VAL B 1 174 ? -12.945 -26.844 -23.875 1 64.69 174 VAL B O 1
ATOM 3099 N N . GLU B 1 175 ? -10.781 -26.047 -23.734 1 68.12 175 GLU B N 1
ATOM 3100 C CA . GLU B 1 175 ? -10.922 -25.812 -22.297 1 68.12 175 GLU B CA 1
ATOM 3101 C C . GLU B 1 175 ? -11.547 -24.453 -22.016 1 68.12 175 GLU B C 1
ATOM 3103 O O . GLU B 1 175 ? -11.258 -23.469 -22.703 1 68.12 175 GLU B O 1
ATOM 3108 N N . ASN B 1 176 ? -12.484 -24.531 -21.141 1 71.44 176 ASN B N 1
ATOM 3109 C CA . ASN B 1 176 ? -13.125 -23.281 -20.719 1 71.44 176 ASN B CA 1
ATOM 3110 C C . ASN B 1 176 ? -12.586 -22.812 -19.359 1 71.44 176 ASN B C 1
ATOM 3112 O O . ASN B 1 176 ? -12.039 -23.609 -18.594 1 71.44 176 ASN B O 1
ATOM 3116 N N . ASP B 1 177 ? -12.453 -21.531 -19.188 1 73.44 177 ASP B N 1
ATOM 3117 C CA . ASP B 1 177 ? -12.102 -20.891 -17.922 1 73.44 177 ASP B CA 1
ATOM 3118 C C . ASP B 1 177 ? -10.641 -21.156 -17.562 1 73.44 177 ASP B C 1
ATOM 3120 O O . ASP B 1 177 ? -10.336 -21.484 -16.422 1 73.44 177 ASP B O 1
ATOM 3124 N N . CYS B 1 178 ? -9.914 -21.188 -18.641 1 75.38 178 CYS B N 1
ATOM 3125 C CA . CYS B 1 178 ? -8.484 -21.406 -18.453 1 75.38 178 CYS B CA 1
ATOM 3126 C C . CYS B 1 178 ? -7.852 -20.25 -17.688 1 75.38 178 CYS B C 1
ATOM 3128 O O . CYS B 1 178 ? -8.008 -19.094 -18.078 1 75.38 178 CYS B O 1
ATOM 3130 N N . ARG B 1 179 ? -7.215 -20.594 -16.578 1 82.19 179 ARG B N 1
ATOM 3131 C CA . ARG B 1 179 ? -6.477 -19.609 -15.797 1 82.19 179 ARG B CA 1
ATOM 3132 C C . ARG B 1 179 ? -5.078 -20.125 -15.461 1 82.19 179 ARG B C 1
ATOM 3134 O O . ARG B 1 179 ? -4.895 -21.297 -15.164 1 82.19 179 ARG B O 1
ATOM 3141 N N . ILE B 1 180 ? -4.207 -19.219 -15.656 1 83.94 180 ILE B N 1
ATOM 3142 C CA . ILE B 1 180 ? -2.822 -19.516 -15.305 1 83.94 180 ILE B CA 1
ATOM 3143 C C . ILE B 1 180 ? -2.441 -18.766 -14.031 1 83.94 180 ILE B C 1
ATOM 3145 O O . ILE B 1 180 ? -2.779 -17.594 -13.859 1 83.94 180 ILE B O 1
ATOM 3149 N N . LYS B 1 181 ? -1.784 -19.5 -13.156 1 88 181 LYS B N 1
ATOM 3150 C CA . LYS B 1 181 ? -1.414 -18.906 -11.867 1 88 181 LYS B CA 1
ATOM 3151 C C . LYS B 1 181 ? 0.036 -19.234 -11.516 1 88 181 LYS B C 1
ATOM 3153 O O . LYS B 1 181 ? 0.601 -20.203 -12.016 1 88 181 LYS B O 1
ATOM 3158 N N . ILE B 1 182 ? 0.593 -18.438 -10.773 1 89.94 182 ILE B N 1
ATOM 3159 C CA . ILE B 1 182 ? 1.917 -18.656 -10.203 1 89.94 182 ILE B CA 1
ATOM 3160 C C . ILE B 1 182 ? 1.862 -18.438 -8.688 1 89.94 182 ILE B C 1
ATOM 3162 O O . ILE B 1 182 ? 1.01 -17.703 -8.188 1 89.94 182 ILE B O 1
ATOM 3166 N N . SER B 1 183 ? 2.633 -19.156 -7.941 1 93 183 SER B N 1
ATOM 3167 C CA . SER B 1 183 ? 2.771 -18.953 -6.504 1 93 183 SER B CA 1
ATOM 3168 C C . SER B 1 183 ? 4.203 -18.594 -6.133 1 93 183 SER B C 1
ATOM 3170 O O . SER B 1 183 ? 5.156 -19.219 -6.605 1 93 183 SER B O 1
ATOM 3172 N N . ILE B 1 184 ? 4.277 -17.578 -5.289 1 95.88 184 ILE B N 1
ATOM 3173 C CA . ILE B 1 184 ? 5.613 -17.172 -4.879 1 95.88 184 ILE B CA 1
ATOM 3174 C C . ILE B 1 184 ? 5.742 -17.281 -3.359 1 95.88 184 ILE B C 1
ATOM 3176 O O . ILE B 1 184 ? 4.742 -17.219 -2.641 1 95.88 184 ILE B O 1
ATOM 3180 N N . ASN B 1 185 ? 6.957 -17.469 -2.914 1 97.12 185 ASN B N 1
ATOM 3181 C CA . ASN B 1 185 ? 7.332 -17.594 -1.509 1 97.12 185 ASN B CA 1
ATOM 3182 C C . ASN B 1 185 ? 7.656 -16.234 -0.897 1 97.12 185 ASN B C 1
ATOM 3184 O O . ASN B 1 185 ? 8.695 -15.641 -1.208 1 97.12 185 ASN B O 1
ATOM 3188 N N . LEU B 1 186 ? 6.875 -15.82 0.048 1 98.56 186 LEU B N 1
ATOM 3189 C CA . LEU B 1 186 ? 7.055 -14.516 0.669 1 98.56 186 LEU B CA 1
ATOM 3190 C C . LEU B 1 186 ? 8.383 -14.445 1.423 1 98.56 186 LEU B C 1
ATOM 3192 O O . LEU B 1 186 ? 9.031 -13.398 1.451 1 98.56 186 LEU B O 1
ATOM 3196 N N . THR B 1 187 ? 8.797 -15.547 2.037 1 98.56 187 THR B N 1
ATOM 3197 C CA . THR B 1 187 ? 10.078 -15.594 2.732 1 98.56 187 THR B CA 1
ATOM 3198 C C . THR B 1 187 ? 11.227 -15.281 1.776 1 98.56 187 THR B C 1
ATOM 3200 O O . THR B 1 187 ? 12.117 -14.492 2.104 1 98.56 187 THR B O 1
ATOM 3203 N N . ALA B 1 188 ? 11.164 -15.875 0.658 1 98.12 188 ALA B N 1
ATOM 3204 C CA . ALA B 1 188 ? 12.203 -15.664 -0.343 1 98.12 188 ALA B CA 1
ATOM 3205 C C . ALA B 1 188 ? 12.141 -14.258 -0.919 1 98.12 188 ALA B C 1
ATOM 3207 O O . ALA B 1 188 ? 13.172 -13.633 -1.186 1 98.12 188 ALA B O 1
ATOM 3208 N N . LEU B 1 189 ? 10.945 -13.789 -1.186 1 98.5 189 LEU B N 1
ATOM 3209 C CA . LEU B 1 189 ? 10.789 -12.438 -1.707 1 98.5 189 LEU B CA 1
ATOM 3210 C C . LEU B 1 189 ? 11.336 -11.406 -0.724 1 98.5 189 LEU B C 1
ATOM 3212 O O . LEU B 1 189 ? 11.992 -10.445 -1.127 1 98.5 189 LEU B O 1
ATOM 3216 N N . LEU B 1 190 ? 11.031 -11.586 0.558 1 98.81 190 LEU B N 1
ATOM 3217 C CA . LEU B 1 190 ? 11.547 -10.703 1.601 1 98.81 190 LEU B CA 1
ATOM 3218 C C . LEU B 1 190 ? 13.07 -10.688 1.604 1 98.81 190 LEU B C 1
ATOM 3220 O O . LEU B 1 190 ? 13.688 -9.617 1.624 1 98.81 190 LEU B O 1
ATOM 3224 N N . ALA B 1 191 ? 13.641 -11.852 1.578 1 98.75 191 ALA B N 1
ATOM 3225 C CA . ALA B 1 191 ? 15.102 -11.953 1.561 1 98.75 191 ALA B CA 1
ATOM 3226 C C . ALA B 1 191 ? 15.688 -11.266 0.33 1 98.75 191 ALA B C 1
ATOM 3228 O O . ALA B 1 191 ? 16.688 -10.562 0.423 1 98.75 191 ALA B O 1
ATOM 3229 N N . ARG B 1 192 ? 15.117 -11.523 -0.776 1 98.44 192 ARG B N 1
ATOM 3230 C CA . ARG B 1 192 ? 15.578 -10.906 -2.014 1 98.44 192 ARG B CA 1
ATOM 3231 C C . ARG B 1 192 ? 15.453 -9.383 -1.95 1 98.44 192 ARG B C 1
ATOM 3233 O O . ARG B 1 192 ? 16.328 -8.664 -2.424 1 98.44 192 ARG B O 1
ATOM 3240 N N . MET B 1 193 ? 14.367 -8.906 -1.419 1 98.88 193 MET B N 1
ATOM 3241 C CA . MET B 1 193 ? 14.156 -7.473 -1.264 1 98.88 193 MET B CA 1
ATOM 3242 C C . MET B 1 193 ? 15.203 -6.867 -0.33 1 98.88 193 MET B C 1
ATOM 3244 O O . MET B 1 193 ? 15.695 -5.766 -0.575 1 98.88 193 MET B O 1
ATOM 3248 N N . GLU B 1 194 ? 15.5 -7.57 0.712 1 98.81 194 GLU B N 1
ATOM 3249 C CA . GLU B 1 194 ? 16.547 -7.113 1.632 1 98.81 194 GLU B CA 1
ATOM 3250 C C . GLU B 1 194 ? 17.875 -6.938 0.913 1 98.81 194 GLU B C 1
ATOM 3252 O O . GLU B 1 194 ? 18.531 -5.91 1.064 1 98.81 194 GLU B O 1
ATOM 3257 N N . ARG B 1 195 ? 18.234 -7.895 0.146 1 98.69 195 ARG B N 1
ATOM 3258 C CA . ARG B 1 195 ? 19.469 -7.805 -0.628 1 98.69 195 ARG B CA 1
ATOM 3259 C C . ARG B 1 195 ? 19.391 -6.688 -1.66 1 98.69 195 ARG B C 1
ATOM 3261 O O . ARG B 1 195 ? 20.375 -5.984 -1.901 1 98.69 195 ARG B O 1
ATOM 3268 N N . GLY B 1 196 ? 18.188 -6.578 -2.301 1 98.81 196 GLY B N 1
ATOM 3269 C CA . GLY B 1 196 ? 18 -5.52 -3.275 1 98.81 196 GLY B CA 1
ATOM 3270 C C . GLY B 1 196 ? 18.156 -4.129 -2.686 1 98.81 196 GLY B C 1
ATOM 3271 O O . GLY B 1 196 ? 18.812 -3.27 -3.277 1 98.81 196 GLY B O 1
ATOM 3272 N N . VAL B 1 197 ? 17.578 -3.908 -1.544 1 98.88 197 VAL B N 1
ATOM 3273 C CA . VAL B 1 197 ? 17.672 -2.615 -0.875 1 98.88 197 VAL B CA 1
ATOM 3274 C C . VAL B 1 197 ? 19.125 -2.35 -0.477 1 98.88 197 VAL B C 1
ATOM 3276 O O . VAL B 1 197 ? 19.625 -1.224 -0.605 1 98.88 197 VAL B O 1
ATOM 3279 N N . GLU B 1 198 ? 19.781 -3.371 -0.006 1 98.75 198 GLU B N 1
ATOM 3280 C CA . GLU B 1 198 ? 21.188 -3.225 0.347 1 98.75 198 GLU B CA 1
ATOM 3281 C C . GLU B 1 198 ? 22.016 -2.791 -0.859 1 98.75 198 GLU B C 1
ATOM 3283 O O . GLU B 1 198 ? 22.859 -1.896 -0.752 1 98.75 198 GLU B O 1
ATOM 3288 N N . ARG B 1 199 ? 21.844 -3.393 -1.978 1 98.81 199 ARG B N 1
ATOM 3289 C CA . ARG B 1 199 ? 22.547 -3.018 -3.199 1 98.81 199 ARG B CA 1
ATOM 3290 C C . ARG B 1 199 ? 22.203 -1.592 -3.613 1 98.81 199 ARG B C 1
ATOM 3292 O O . ARG B 1 199 ? 23.094 -0.823 -3.998 1 98.81 199 ARG B O 1
ATOM 3299 N N . PHE B 1 200 ? 21.016 -1.311 -3.541 1 98.88 200 PHE B N 1
ATOM 3300 C CA . PHE B 1 200 ? 20.531 0.023 -3.887 1 98.88 200 PHE B CA 1
ATOM 3301 C C . PHE B 1 200 ? 21.219 1.082 -3.031 1 98.88 200 PHE B C 1
ATOM 3303 O O . PHE B 1 200 ? 21.75 2.068 -3.555 1 98.88 200 PHE B O 1
ATOM 3310 N N . LEU B 1 201 ? 21.234 0.798 -1.754 1 98.69 201 LEU B N 1
ATOM 3311 C CA . LEU B 1 201 ? 21.781 1.788 -0.831 1 98.69 201 LEU B CA 1
ATOM 3312 C C . LEU B 1 201 ? 23.312 1.802 -0.885 1 98.69 201 LEU B C 1
ATOM 3314 O O . LEU B 1 201 ? 23.938 2.775 -0.469 1 98.69 201 LEU B O 1
ATOM 3318 N N . SER B 1 202 ? 23.891 0.73 -1.33 1 98.62 202 SER B N 1
ATOM 3319 C CA . SER B 1 202 ? 25.328 0.753 -1.579 1 98.62 202 SER B CA 1
ATOM 3320 C C . SER B 1 202 ? 25.672 1.682 -2.738 1 98.62 202 SER B C 1
ATOM 3322 O O . SER B 1 202 ? 26.719 2.338 -2.727 1 98.62 202 SER B O 1
ATOM 3324 N N . GLU B 1 203 ? 24.828 1.71 -3.691 1 98.38 203 GLU B N 1
ATOM 3325 C CA . GLU B 1 203 ? 25.016 2.564 -4.859 1 98.38 203 GLU B CA 1
ATOM 3326 C C . GLU B 1 203 ? 24.594 4 -4.57 1 98.38 203 GLU B C 1
ATOM 3328 O O . GLU B 1 203 ? 25.203 4.949 -5.07 1 98.38 203 GLU B O 1
ATOM 3333 N N . TYR B 1 204 ? 23.531 4.113 -3.811 1 97.75 204 TYR B N 1
ATOM 3334 C CA . TYR B 1 204 ? 22.984 5.43 -3.5 1 97.75 204 TYR B CA 1
ATOM 3335 C C . TYR B 1 204 ? 22.812 5.602 -1.998 1 97.75 204 TYR B C 1
ATOM 3337 O O . TYR B 1 204 ? 21.672 5.734 -1.516 1 97.75 204 TYR B O 1
ATOM 3345 N N . PRO B 1 205 ? 23.812 5.695 -1.237 1 97.25 205 PRO B N 1
ATOM 3346 C CA . PRO B 1 205 ? 23.688 5.809 0.218 1 97.25 205 PRO B CA 1
ATOM 3347 C C . PRO B 1 205 ? 22.938 7.07 0.649 1 97.25 205 PRO B C 1
ATOM 3349 O O . PRO B 1 205 ? 22.281 7.074 1.693 1 97.25 205 PRO B O 1
ATOM 3352 N N . GLU B 1 206 ? 22.922 8.086 -0.163 1 95.31 206 GLU B N 1
ATOM 3353 C CA . GLU B 1 206 ? 22.312 9.359 0.178 1 95.31 206 GLU B CA 1
ATOM 3354 C C . GLU B 1 206 ? 20.797 9.289 0.064 1 95.31 206 GLU B C 1
ATOM 3356 O O . GLU B 1 206 ? 20.078 10.164 0.563 1 95.31 206 GLU B O 1
ATOM 3361 N N . LEU B 1 207 ? 20.328 8.211 -0.527 1 96.56 207 LEU B N 1
ATOM 3362 C CA . LEU B 1 207 ? 18.891 8.102 -0.772 1 96.56 207 LEU B CA 1
ATOM 3363 C C . LEU B 1 207 ? 18.203 7.328 0.346 1 96.56 207 LEU B C 1
ATOM 3365 O O . LEU B 1 207 ? 16.984 7.09 0.29 1 96.56 207 LEU B O 1
ATOM 3369 N N . ASP B 1 208 ? 18.922 7.02 1.408 1 96.44 208 ASP B N 1
ATOM 3370 C CA . ASP B 1 208 ? 18.281 6.398 2.566 1 96.44 208 ASP B CA 1
ATOM 3371 C C . ASP B 1 208 ? 17.594 7.445 3.438 1 96.44 208 ASP B C 1
ATOM 3373 O O . ASP B 1 208 ? 17.922 7.602 4.613 1 96.44 208 ASP B O 1
ATOM 3377 N N . LYS B 1 209 ? 16.625 8.117 2.826 1 94.19 209 LYS B N 1
ATOM 3378 C CA . LYS B 1 209 ? 15.828 9.164 3.471 1 94.19 209 LYS B CA 1
ATOM 3379 C C . LYS B 1 209 ? 14.414 9.195 2.904 1 94.19 209 LYS B C 1
ATOM 3381 O O . LYS B 1 209 ? 14.164 8.703 1.803 1 94.19 209 LYS B O 1
ATOM 3386 N N . GLU B 1 210 ? 13.547 9.758 3.699 1 94.62 210 GLU B N 1
ATOM 3387 C CA . GLU B 1 210 ? 12.188 10 3.232 1 94.62 210 GLU B CA 1
ATOM 3388 C C . GLU B 1 210 ? 12.102 11.281 2.408 1 94.62 210 GLU B C 1
ATOM 3390 O O . GLU B 1 210 ? 12.734 12.281 2.74 1 94.62 210 GLU B O 1
ATOM 3395 N N . LYS B 1 211 ? 11.328 11.289 1.402 1 87.12 211 LYS B N 1
ATOM 3396 C CA . LYS B 1 211 ? 11.195 12.398 0.463 1 87.12 211 LYS B CA 1
ATOM 3397 C C . LYS B 1 211 ? 10.883 13.703 1.194 1 87.12 211 LYS B C 1
ATOM 3399 O O . LYS B 1 211 ? 11.367 14.766 0.812 1 87.12 211 LYS B O 1
ATOM 3404 N N . GLY B 1 212 ? 10.117 13.727 2.166 1 79.94 212 GLY B N 1
ATOM 3405 C CA . GLY B 1 212 ? 9.758 14.922 2.904 1 79.94 212 GLY B CA 1
ATOM 3406 C C . GLY B 1 212 ? 10.961 15.648 3.482 1 79.94 212 GLY B C 1
ATOM 3407 O O . GLY B 1 212 ? 10.969 16.875 3.568 1 79.94 212 GLY B O 1
ATOM 3408 N N . LYS B 1 213 ? 11.859 14.977 3.791 1 74.12 213 LYS B N 1
ATOM 3409 C CA . LYS B 1 213 ? 13.078 15.57 4.344 1 74.12 213 LYS B CA 1
ATOM 3410 C C . LYS B 1 213 ? 13.828 16.375 3.287 1 74.12 213 LYS B C 1
ATOM 3412 O O . LYS B 1 213 ? 14.359 17.453 3.576 1 74.12 213 LYS B O 1
ATOM 3417 N N . TRP B 1 214 ? 13.719 16.031 2.18 1 67.38 214 TRP B N 1
ATOM 3418 C CA . TRP B 1 214 ? 14.398 16.703 1.069 1 67.38 214 TRP B CA 1
ATOM 3419 C C . TRP B 1 214 ? 13.672 17.984 0.674 1 67.38 214 TRP B C 1
ATOM 3421 O O . TRP B 1 214 ? 14.305 18.953 0.278 1 67.38 214 TRP B O 1
ATOM 3431 N N . GLU B 1 215 ? 12.422 17.844 0.911 1 70.5 215 GLU B N 1
ATOM 3432 C CA . GLU B 1 215 ? 11.609 18.969 0.448 1 70.5 215 GLU B CA 1
ATOM 3433 C C . GLU B 1 215 ? 11.32 19.938 1.581 1 70.5 215 GLU B C 1
ATOM 3435 O O . GLU B 1 215 ? 10.594 20.922 1.393 1 70.5 215 GLU B O 1
ATOM 3440 N N . TYR B 1 216 ? 11.906 19.578 2.74 1 68.62 216 TYR B N 1
ATOM 3441 C CA . TYR B 1 216 ? 11.703 20.406 3.924 1 68.62 216 TYR B CA 1
ATOM 3442 C C . TYR B 1 216 ? 10.227 20.469 4.301 1 68.62 216 TYR B C 1
ATOM 3444 O O . TYR B 1 216 ? 9.695 21.547 4.582 1 68.62 216 TYR B O 1
ATOM 3452 N N . LEU B 1 217 ? 9.672 19.344 4.125 1 78.19 217 LEU B N 1
ATOM 3453 C CA . LEU B 1 217 ? 8.289 19.125 4.523 1 78.19 217 LEU B CA 1
ATOM 3454 C C . LEU B 1 217 ? 8.195 18.062 5.609 1 78.19 217 LEU B C 1
ATOM 3456 O O . LEU B 1 217 ? 9.219 17.609 6.133 1 78.19 217 LEU B O 1
ATOM 3460 N N . THR B 1 218 ? 7.051 17.859 6.039 1 81.12 218 THR B N 1
ATOM 3461 C CA . THR B 1 218 ? 6.848 16.875 7.098 1 81.12 218 THR B CA 1
ATOM 3462 C C . THR B 1 218 ? 7.352 15.5 6.668 1 81.12 218 THR B C 1
ATOM 3464 O O . THR B 1 218 ? 7.281 15.148 5.488 1 81.12 218 THR B O 1
ATOM 3467 N N . TRP B 1 219 ? 8.031 14.938 7.609 1 85.31 219 TRP B N 1
ATOM 3468 C CA . TRP B 1 219 ? 8.5 13.578 7.367 1 85.31 219 TRP B CA 1
ATOM 3469 C C . TRP B 1 219 ? 8.352 12.719 8.617 1 85.31 219 TRP B C 1
ATOM 3471 O O . TRP B 1 219 ? 8.211 13.242 9.727 1 85.31 219 TRP B O 1
ATOM 3481 N N . GLY B 1 220 ? 8.234 11.406 8.312 1 93 220 GLY B N 1
ATOM 3482 C CA . GLY B 1 220 ? 8.195 10.422 9.383 1 93 220 GLY B CA 1
ATOM 3483 C C . GLY B 1 220 ? 6.84 10.344 10.062 1 93 220 GLY B C 1
ATOM 3484 O O . GLY B 1 220 ? 6 11.234 9.898 1 93 220 GLY B O 1
ATOM 3485 N N . ILE B 1 221 ? 6.57 9.297 10.695 1 96.69 221 ILE B N 1
ATOM 3486 C CA . ILE B 1 221 ? 5.508 9.148 11.688 1 96.69 221 ILE B CA 1
ATOM 3487 C C . ILE B 1 221 ? 6.023 9.562 13.062 1 96.69 221 ILE B C 1
ATOM 3489 O O . ILE B 1 221 ? 6.984 8.977 13.57 1 96.69 221 ILE B O 1
ATOM 3493 N N . VAL B 1 222 ? 5.418 10.57 13.609 1 95.38 222 VAL B N 1
ATOM 3494 C CA . VAL B 1 222 ? 5.883 11.062 14.898 1 95.38 222 VAL B CA 1
ATOM 3495 C C . VAL B 1 222 ? 5.031 10.469 16.016 1 95.38 222 VAL B C 1
ATOM 3497 O O . VAL B 1 222 ? 3.832 10.75 16.109 1 95.38 222 VAL B O 1
ATOM 3500 N N . ASP B 1 223 ? 5.641 9.672 16.891 1 96.12 223 ASP B N 1
ATOM 3501 C CA . ASP B 1 223 ? 4.973 8.953 17.969 1 96.12 223 ASP B CA 1
ATOM 3502 C C . ASP B 1 223 ? 5.152 9.68 19.297 1 96.12 223 ASP B C 1
ATOM 3504 O O . ASP B 1 223 ? 6.25 9.68 19.859 1 96.12 223 ASP B O 1
ATOM 3508 N N . PHE B 1 224 ? 4.098 10.258 19.812 1 93.88 224 PHE B N 1
ATOM 3509 C CA . PHE B 1 224 ? 4.137 11.055 21.047 1 93.88 224 PHE B CA 1
ATOM 3510 C C . PHE B 1 224 ? 3.775 10.203 22.25 1 93.88 224 PHE B C 1
ATOM 3512 O O . PHE B 1 224 ? 3.709 10.703 23.375 1 93.88 224 PHE B O 1
ATOM 3519 N N . ARG B 1 225 ? 3.539 8.914 22.094 1 91.69 225 ARG B N 1
ATOM 3520 C CA . ARG B 1 225 ? 3.158 8.039 23.203 1 91.69 225 ARG B CA 1
ATOM 3521 C C . ARG B 1 225 ? 4.367 7.688 24.062 1 91.69 225 ARG B C 1
ATOM 3523 O O . ARG B 1 225 ? 5.5 7.66 23.578 1 91.69 225 ARG B O 1
ATOM 3530 N N . ALA B 1 226 ? 4.055 7.543 25.266 1 78.38 226 ALA B N 1
ATOM 3531 C CA . ALA B 1 226 ? 5.125 7.125 26.172 1 78.38 226 ALA B CA 1
ATOM 3532 C C . ALA B 1 226 ? 5.668 5.754 25.781 1 78.38 226 ALA B C 1
ATOM 3534 O O . ALA B 1 226 ? 4.914 4.883 25.328 1 78.38 226 ALA B O 1
ATOM 3535 N N . PRO B 1 227 ? 6.984 5.688 25.75 1 65.75 227 PRO B N 1
ATOM 3536 C CA . PRO B 1 227 ? 7.566 4.387 25.422 1 65.75 227 PRO B CA 1
ATOM 3537 C C . PRO B 1 227 ? 6.992 3.246 26.25 1 65.75 227 PRO B C 1
ATOM 3539 O O . PRO B 1 227 ? 6.68 3.441 27.438 1 65.75 227 PRO B O 1
ATOM 3542 N N . THR B 1 228 ? 6.316 2.27 25.609 1 52.31 228 THR B N 1
ATOM 3543 C CA . THR B 1 228 ? 5.848 1.117 26.375 1 52.31 228 THR B CA 1
ATOM 3544 C C . THR B 1 228 ? 7.004 0.442 27.109 1 52.31 228 THR B C 1
ATOM 3546 O O . THR B 1 228 ? 8.016 0.102 26.484 1 52.31 228 THR B O 1
ATOM 3549 N N . HIS B 1 229 ? 7.305 0.827 28.312 1 44.09 229 HIS B N 1
ATOM 3550 C CA . HIS B 1 229 ? 8.219 0.059 29.156 1 44.09 229 HIS B CA 1
ATOM 3551 C C . HIS B 1 229 ? 7.754 -1.387 29.297 1 44.09 229 HIS B C 1
ATOM 3553 O O . HIS B 1 229 ? 6.551 -1.658 29.312 1 44.09 229 HIS B O 1
#

Sequence (458 aa):
MGSELDLLLPDTENDAGAPQGAPRTIERSPRNLIGEARLAFDAGLLISCLTVLVTIPDVCANLIDPSNKDGQRNWCTRYLGFPSTPVVDDIDRSRKQSRDHIERTMAALMREDNFTASDFCQLRNAVLHTGSSVINGAGAKYSPFHSIGIQVFDNDSQLVVGYGSTSSPEPDGVENDCRIKISINLTALLARMERGVERFLSEYPELDKEKGKWEYLTWGIVDFRAPTHMGSELDLLLPDTENDAGAPQGAPRTIERSPRNLIGEARLAFDAGLLISCLTVLVTIPDVCANLIDPSNKDGQRNWCTRYLGFPSTPVVDDIDRSRKQSRDHIERTMAALMREDNFTASDFCQLRNAVLHTGSSVINGAGAKYSPFHSIGIQVFDNDSQLVVGYGSTSSPEPDGVENDCRIKISINLTALLARMERGVERFLSEYPELDKEKGKWEYLTWGIVDFRAPTH

Radius of gyration: 23.26 Å; Cα contacts (8 Å, |Δi|>4): 818; chains: 2; bounding box: 63×75×61 Å

Secondary structure (DSSP, 8-state):
---------------TTS-TTPPEEE---HHHHHHHHHHHHHTT-HHHHHHHHTTHHHHHHHHH-TT-TTHHHHHIIIII---SS---S-----SSEEHHHHHHHHHHHHHTT---HHHHHHHHHIIIIISSSB--GGGGGT-S-SEEEEEE-S--S-SEEEEEEEEEE-TTSEEEEEEEEEEEEHHHHHHHHHHHHHHHHHH-GGG-S-HHHHHTS--SEEE-SPP--/---------------TTS-TTPPEEE---HHHHHHHHHHHHHTT-HHHHHHHHTTHHHHHHHHH-TT-TTHHHHHIIIII---SS---S-----SSEEHHHHHHHHHHHHHTT---HHHHHHHHHIIIIISSSB--GGGGGT-S-SEEEEEE-S--S-SEEEEEEEEEE-TTSEEEEEEEEEEEEHHHHHHHHHHHHHHHHHH-GGG-S-HHHHHTS--SEEE-SPP--

Foldseek 3Di:
DDPPPPPPPPPPPPVPPPPQQFWDFAFPFLSSLLVQLVVCVVVVNNLSNVLSLLCNLVQLLCLVPVVDPCSSLVLCCVQLVFARAQPPPDLPLAQKDAPVVLVVVQVSCVVPVHCHSLNSVQCNCCCPPVVFFARDDPSVVGDSARGEAEDEDPDQPFFWDDKDWDFDDDPVNITGRIGIYTYTYSRNSSVSSVRSSVVSCVVVVVRRGHPCVVVVHDGGDIGSDRDPD/DDPPPPPPPPPPPPVPPPPQQFWDFAFPFLSSLLVQLVVCVVVVNNLRNVLSLLCNLVQLLCLVPVVDPCSSLVLCCVQLVFARAQPPPDLPLAQKDFPVVVVVVQVSCVVPVHCHSLNSVQCNCCCPPVVFFARDDPSVVGDSARGEAEDEDPDQPFFWDDKDWDFDDDPVNITGRIGIYTYTYSRNSSVSSVRSSVVSCVVVVVRRGHPCVVVVHDGGDIGSDRPPD

Solvent-accessible surface area (backbone atoms only — not comparable to full-atom values): 24477 Å² total; per-residue (Å²): 137,82,82,75,79,71,75,69,64,70,73,70,76,65,73,74,76,54,63,100,83,65,61,48,73,47,54,44,12,63,63,45,44,53,50,48,21,50,53,27,46,74,70,67,36,54,70,37,14,52,58,46,52,56,27,47,44,35,22,55,22,35,72,75,40,73,83,48,89,58,26,34,39,50,38,30,27,70,42,61,65,24,50,55,63,71,80,61,91,74,67,72,69,48,33,67,37,44,59,65,56,50,51,50,50,50,50,54,45,63,70,57,71,62,66,21,14,35,41,49,56,40,48,33,48,15,43,52,44,44,33,31,27,44,36,57,78,81,41,48,80,49,31,68,40,42,22,51,34,41,32,32,48,87,59,53,88,50,43,72,72,45,75,47,72,44,63,41,84,35,95,84,58,40,22,36,64,36,38,36,32,38,29,34,21,48,40,15,48,52,53,43,48,50,53,15,50,50,54,50,38,69,76,39,60,85,60,65,48,31,56,12,61,79,68,75,45,49,60,35,42,36,34,62,49,74,78,85,123,136,83,82,74,79,73,75,68,65,72,74,70,74,66,72,72,75,53,63,99,84,62,61,48,72,49,55,45,12,62,63,46,44,54,49,49,20,50,52,26,46,74,70,68,37,52,69,36,14,53,58,45,51,55,27,47,45,35,24,56,22,36,74,74,40,73,81,46,90,58,27,35,39,50,39,30,27,71,43,59,65,24,51,54,64,72,82,61,91,73,68,73,71,50,34,65,36,45,58,65,56,51,50,51,50,50,51,52,44,64,72,59,71,62,65,22,15,36,40,50,54,40,48,34,50,14,43,52,44,45,32,32,26,44,36,57,77,80,41,48,80,50,31,69,40,42,20,51,33,42,31,34,46,88,59,54,88,48,42,73,74,44,74,47,72,43,64,41,84,36,94,85,58,40,21,37,62,36,37,36,32,37,29,31,21,50,41,16,48,51,52,43,47,49,54,16,51,50,53,48,39,71,76,38,62,86,60,64,48,32,56,12,61,77,69,73,45,49,60,36,44,34,34,62,48,76,77,84,123

Organism: NCBI:txid518634

Nearest PDB structures (foldseek):
  2x0n-assembly1_A  TM=3.729E-01  e=5.254E+00  Trypanosoma brucei brucei
  5lpc-assembly1_A  TM=1.273E-01  e=5.899E+00  Acaryochloris marina
  2x0n-assembly1_A  TM=3.669E-01  e=4.472E+00  Trypanosoma brucei brucei
  5lpc-assembly1_A  TM=1.273E-01  e=7.143E+00  Acaryochloris marina